Protein AF-A0A1B6E5H6-F1 (afdb_monomer)

Organism: NCBI:txid38151

Structure (mmCIF, N/CA/C/O backbone):
data_AF-A0A1B6E5H6-F1
#
_entry.id   AF-A0A1B6E5H6-F1
#
loop_
_atom_site.group_PDB
_atom_site.id
_atom_site.type_symbol
_atom_site.label_atom_id
_atom_site.label_alt_id
_atom_site.label_comp_id
_atom_site.label_asym_id
_atom_site.label_entity_id
_atom_site.label_seq_id
_atom_site.pdbx_PDB_ins_code
_atom_site.Cartn_x
_atom_site.Cartn_y
_atom_site.Cartn_z
_atom_site.occupancy
_atom_site.B_iso_or_equiv
_atom_site.auth_seq_id
_atom_site.auth_comp_id
_atom_site.auth_asym_id
_atom_site.auth_atom_id
_atom_site.pdbx_PDB_model_num
ATOM 1 N N . SER A 1 1 ? -49.108 -32.246 88.479 1.00 37.00 1 SER A N 1
ATOM 2 C CA . SER A 1 1 ? -48.612 -32.831 87.220 1.00 37.00 1 SER A CA 1
ATOM 3 C C . SER A 1 1 ? -48.467 -31.708 86.211 1.00 37.00 1 SER A C 1
ATOM 5 O O . SER A 1 1 ? -49.476 -31.165 85.798 1.00 37.00 1 SER A O 1
ATOM 7 N N . SER A 1 2 ? -47.297 -31.076 86.114 1.00 39.56 2 SER A N 1
ATOM 8 C CA . SER A 1 2 ? -46.144 -31.501 85.298 1.00 39.56 2 SER A CA 1
ATOM 9 C C . SER A 1 2 ? -46.447 -31.476 83.799 1.00 39.56 2 SER A C 1
ATOM 11 O O . SER A 1 2 ? -47.132 -32.374 83.321 1.00 39.56 2 SER A O 1
ATOM 13 N N . SER A 1 3 ? -45.880 -30.507 83.080 1.00 38.50 3 SER A N 1
ATOM 14 C CA . SER A 1 3 ? -44.856 -30.781 82.059 1.00 38.50 3 SER A CA 1
ATOM 15 C C . SER A 1 3 ? -44.509 -29.502 81.299 1.00 38.50 3 SER A C 1
ATOM 17 O O . SER A 1 3 ? -45.356 -28.937 80.606 1.00 38.50 3 SER A O 1
ATOM 19 N N . ASP A 1 4 ? -43.249 -29.103 81.432 1.00 46.91 4 ASP A N 1
ATOM 20 C CA . ASP A 1 4 ? -42.535 -28.178 80.561 1.00 46.91 4 ASP A CA 1
ATOM 21 C C . ASP A 1 4 ? -42.634 -28.602 79.092 1.00 46.91 4 ASP A C 1
ATOM 23 O O . ASP A 1 4 ? -42.501 -29.789 78.790 1.00 46.91 4 ASP A O 1
ATOM 27 N N . GLN A 1 5 ? -42.769 -27.634 78.183 1.00 37.66 5 GLN A N 1
ATOM 28 C CA . GLN A 1 5 ? -42.162 -27.726 76.856 1.00 37.66 5 GLN A CA 1
ATOM 29 C C . GLN A 1 5 ? -41.634 -26.356 76.430 1.00 37.66 5 GLN A C 1
ATOM 31 O O . GLN A 1 5 ? -42.388 -25.442 76.095 1.00 37.66 5 GLN A O 1
ATOM 36 N N . ASP A 1 6 ? -40.305 -26.265 76.457 1.00 43.88 6 ASP A N 1
ATOM 37 C CA . ASP A 1 6 ? -39.493 -25.302 75.726 1.00 43.88 6 ASP A CA 1
ATOM 38 C C . ASP A 1 6 ? -39.906 -25.267 74.251 1.00 43.88 6 ASP A C 1
ATOM 40 O O . ASP A 1 6 ? -39.853 -26.270 73.538 1.00 43.88 6 ASP A O 1
ATOM 44 N N . GLY A 1 7 ? -40.293 -24.080 73.794 1.00 37.03 7 GLY A N 1
ATOM 45 C CA . GLY A 1 7 ? -40.558 -23.766 72.397 1.00 37.03 7 GLY A CA 1
ATOM 46 C C . GLY A 1 7 ? -39.547 -22.755 71.874 1.00 37.03 7 GLY A C 1
ATOM 47 O O . GLY A 1 7 ? -39.916 -21.642 71.505 1.00 37.03 7 GLY A O 1
ATOM 48 N N . THR A 1 8 ? -38.264 -23.117 71.841 1.00 41.22 8 THR A N 1
ATOM 49 C CA . THR A 1 8 ? -37.289 -22.465 70.961 1.00 41.22 8 THR A CA 1
ATOM 50 C C . THR A 1 8 ? -37.682 -22.787 69.522 1.00 41.22 8 THR A C 1
ATOM 52 O O . THR A 1 8 ? -37.334 -23.830 68.975 1.00 41.22 8 THR A O 1
ATOM 55 N N . ALA A 1 9 ? -38.459 -21.891 68.911 1.00 41.84 9 ALA A N 1
ATOM 56 C CA . ALA A 1 9 ? -38.737 -21.922 67.485 1.00 41.84 9 ALA A CA 1
ATOM 57 C C . ALA A 1 9 ? -37.405 -21.815 66.731 1.00 41.84 9 ALA A C 1
ATOM 59 O O . ALA A 1 9 ? -36.779 -20.753 66.678 1.00 41.84 9 ALA A O 1
ATOM 60 N N . GLY A 1 10 ? -36.958 -22.961 66.216 1.00 39.53 10 GLY A N 1
ATOM 61 C CA . GLY A 1 10 ? -35.807 -23.087 65.344 1.00 39.53 10 GLY A CA 1
ATOM 62 C C . GLY A 1 10 ? -35.941 -22.129 64.170 1.00 39.53 10 GLY A C 1
ATOM 63 O O . GLY A 1 10 ? -36.951 -22.105 63.472 1.00 39.53 10 GLY A O 1
ATOM 64 N N . ILE A 1 11 ? -34.906 -21.320 63.984 1.00 46.53 11 ILE A N 1
ATOM 65 C CA . ILE A 1 11 ? -34.684 -20.572 62.754 1.00 46.53 11 ILE A CA 1
ATOM 66 C C . ILE A 1 11 ? -34.590 -21.608 61.632 1.00 46.53 11 ILE A C 1
ATOM 68 O O . ILE A 1 11 ? -33.836 -22.569 61.753 1.00 46.53 11 ILE A O 1
ATOM 72 N N . ASP A 1 12 ? -35.368 -21.407 60.572 1.00 43.78 12 ASP A N 1
ATOM 73 C CA . ASP A 1 12 ? -35.477 -22.262 59.391 1.00 43.78 12 ASP A CA 1
ATOM 74 C C . ASP A 1 12 ? -34.112 -22.699 58.797 1.00 43.78 12 ASP A C 1
ATOM 76 O O . ASP A 1 12 ? -33.603 -22.116 57.834 1.00 43.78 12 ASP A O 1
ATOM 80 N N . GLU A 1 13 ? -33.535 -23.789 59.305 1.00 45.28 13 GLU A N 1
ATOM 81 C CA . GLU A 1 13 ? -32.387 -24.489 58.707 1.00 45.28 13 GLU A CA 1
ATOM 82 C C . GLU A 1 13 ? -32.600 -24.933 57.236 1.00 45.28 13 GLU A C 1
ATOM 84 O O . GLU A 1 13 ? -31.620 -24.925 56.480 1.00 45.28 13 GLU A O 1
ATOM 89 N N . PRO A 1 14 ? -33.823 -25.229 56.730 1.00 46.72 14 PRO A N 1
ATOM 90 C CA . PRO A 1 14 ? -34.005 -25.596 55.320 1.00 46.72 14 PRO A CA 1
ATOM 91 C C . PRO A 1 14 ? -33.835 -24.417 54.345 1.00 46.72 14 PRO A C 1
ATOM 93 O O . PRO A 1 14 ? -33.415 -24.604 53.198 1.00 46.72 14 PRO A O 1
ATOM 96 N N . LEU A 1 15 ? -34.159 -23.191 54.776 1.00 44.88 15 LEU A N 1
ATOM 97 C CA . LEU A 1 15 ? -34.180 -21.994 53.921 1.00 44.88 15 LEU A CA 1
ATOM 98 C C . LEU A 1 15 ? -32.795 -21.351 53.769 1.00 44.88 15 LEU A C 1
ATOM 100 O O . LEU A 1 15 ? -32.457 -20.850 52.695 1.00 44.88 15 LEU A O 1
ATOM 104 N N . VAL A 1 16 ? -31.963 -21.396 54.814 1.00 48.03 16 VAL A N 1
ATOM 105 C CA . VAL A 1 16 ? -30.576 -20.899 54.755 1.00 48.03 16 VAL A CA 1
ATOM 106 C C . VAL A 1 16 ? -29.695 -21.848 53.933 1.00 48.03 16 VAL A C 1
ATOM 108 O O . VAL A 1 16 ? -28.932 -21.387 53.081 1.00 48.03 16 VAL A O 1
ATOM 111 N N . SER A 1 17 ? -29.879 -23.164 54.100 1.00 52.59 17 SER A N 1
ATOM 112 C CA . SER A 1 17 ? -29.219 -24.216 53.309 1.00 52.59 17 SER A CA 1
ATOM 113 C C . SER A 1 17 ? -29.448 -24.041 51.797 1.00 52.59 17 SER A C 1
ATOM 115 O O . SER A 1 17 ? -28.497 -23.915 51.021 1.00 52.59 17 SER A O 1
ATOM 117 N N . THR A 1 18 ? -30.707 -23.875 51.379 1.00 59.31 18 THR A N 1
ATOM 118 C CA . THR A 1 18 ? -31.071 -23.681 49.962 1.00 59.31 18 THR A CA 1
ATOM 119 C C . THR A 1 18 ? -30.568 -22.360 49.367 1.00 59.31 18 THR A C 1
ATOM 121 O O . THR A 1 18 ? -30.325 -22.265 48.158 1.00 59.31 18 THR A O 1
ATOM 124 N N . CYS A 1 19 ? -30.373 -21.325 50.188 1.00 56.09 19 CYS A N 1
ATOM 125 C CA . CYS A 1 19 ? -29.811 -20.049 49.746 1.00 56.09 19 CYS A CA 1
ATOM 126 C C . CYS A 1 19 ? -28.288 -20.143 49.539 1.00 56.09 19 CYS A C 1
ATOM 128 O O . CYS A 1 19 ? -27.776 -19.685 48.513 1.00 56.09 19 CYS A O 1
ATOM 130 N N . CYS A 1 20 ? -27.572 -20.797 50.459 1.00 59.66 20 CYS A N 1
ATOM 131 C CA . CYS A 1 20 ? -26.137 -21.066 50.335 1.00 59.66 20 CYS A CA 1
ATOM 132 C C . CYS A 1 20 ? -25.816 -21.943 49.116 1.00 59.66 20 CYS A C 1
ATOM 134 O O . CYS A 1 20 ? -24.928 -21.596 48.337 1.00 59.66 20 CYS A O 1
ATOM 136 N N . GLU A 1 21 ? -26.580 -23.011 48.876 1.00 67.50 21 GLU A N 1
ATOM 137 C CA . GLU A 1 21 ? -26.411 -23.875 47.697 1.00 67.50 21 GLU A CA 1
ATOM 138 C C . GLU A 1 21 ? -26.638 -23.123 46.376 1.00 67.50 21 GLU A C 1
ATOM 140 O O . GLU A 1 21 ? -25.889 -23.289 45.406 1.00 67.50 21 GLU A O 1
ATOM 145 N N . ARG A 1 22 ? -27.635 -22.230 46.330 1.00 65.19 22 ARG A N 1
ATOM 146 C CA . ARG A 1 22 ? -27.888 -21.371 45.162 1.00 65.19 22 ARG A CA 1
ATOM 147 C C . ARG A 1 22 ? -26.729 -20.420 44.881 1.00 65.19 22 ARG A C 1
ATOM 149 O O . ARG A 1 22 ? -26.332 -20.283 43.722 1.00 65.19 22 ARG A O 1
ATOM 156 N N . TRP A 1 23 ? -26.176 -19.783 45.911 1.00 61.78 23 TRP A N 1
ATOM 157 C CA . TRP A 1 23 ? -25.015 -18.902 45.765 1.00 61.78 23 TRP A CA 1
ATOM 158 C C . TRP A 1 23 ? -23.757 -19.666 45.351 1.00 61.78 23 TRP A C 1
ATOM 160 O O . TRP A 1 23 ? -23.033 -19.196 44.470 1.00 61.78 23 TRP A O 1
ATOM 170 N N . GLN A 1 24 ? -23.554 -20.872 45.883 1.00 72.00 24 GLN A N 1
ATOM 171 C CA . GLN A 1 24 ? -22.460 -21.754 45.484 1.00 72.00 24 GLN A CA 1
ATOM 172 C C . GLN A 1 24 ? -22.552 -22.121 43.995 1.00 72.00 24 GLN A C 1
ATOM 174 O O . GLN A 1 24 ? -21.573 -22.013 43.258 1.00 72.00 24 GLN A O 1
ATOM 179 N N . HIS A 1 25 ? -23.753 -22.436 43.500 1.00 70.12 25 HIS A N 1
ATOM 180 C CA . HIS A 1 25 ? -23.977 -22.705 42.078 1.00 70.12 25 HIS A CA 1
ATOM 181 C C . HIS A 1 25 ? -23.697 -21.497 41.171 1.00 70.12 25 HIS A C 1
ATOM 183 O O . HIS A 1 25 ? -23.234 -21.664 40.036 1.00 70.12 25 HIS A O 1
ATOM 189 N N . VAL A 1 26 ? -23.993 -20.280 41.635 1.00 68.31 26 VAL A N 1
ATOM 190 C CA . VAL A 1 26 ? -23.678 -19.041 40.906 1.00 68.31 26 VAL A CA 1
ATOM 191 C C . VAL A 1 26 ? -22.166 -18.813 40.868 1.00 68.31 26 VAL A C 1
ATOM 193 O O . VAL A 1 26 ? -21.631 -18.523 39.795 1.00 68.31 26 VAL A O 1
ATOM 196 N N . LEU A 1 27 ? -21.477 -19.008 41.994 1.00 66.06 27 LEU A N 1
ATOM 197 C CA . LEU A 1 27 ? -20.017 -18.945 42.101 1.00 66.06 27 LEU A CA 1
ATOM 198 C C . LEU A 1 27 ? -19.334 -19.948 41.166 1.00 66.06 27 LEU A C 1
ATOM 200 O O . LEU A 1 27 ? -18.497 -19.545 40.358 1.00 66.06 27 LEU A O 1
ATOM 204 N N . ASP A 1 28 ? -19.769 -21.207 41.160 1.00 73.81 28 ASP A N 1
ATOM 205 C CA . ASP A 1 28 ? -19.235 -22.247 40.273 1.00 73.81 28 ASP A CA 1
ATOM 206 C C . ASP A 1 28 ? -19.433 -21.915 38.788 1.00 73.81 28 ASP A C 1
ATOM 208 O O . ASP A 1 28 ? -18.554 -22.148 37.948 1.00 73.81 28 ASP A O 1
ATOM 212 N N . ARG A 1 29 ? -20.592 -21.345 38.428 1.00 76.12 29 ARG A N 1
ATOM 213 C CA . ARG A 1 29 ? -20.851 -20.891 37.053 1.00 76.12 29 ARG A CA 1
ATOM 214 C C . ARG A 1 29 ? -19.947 -19.725 36.676 1.00 76.12 29 ARG A C 1
ATOM 216 O O . ARG A 1 29 ? -19.434 -19.714 35.556 1.00 76.12 29 ARG A O 1
ATOM 223 N N . LEU A 1 30 ? -19.745 -18.764 37.576 1.00 69.88 30 LEU A N 1
ATOM 224 C CA . LEU A 1 30 ? -18.852 -17.627 37.354 1.00 69.88 30 LEU A CA 1
ATOM 225 C C . LEU A 1 30 ? -17.394 -18.076 37.241 1.00 69.88 30 LEU A C 1
ATOM 227 O O . LEU A 1 30 ? -16.706 -17.639 36.319 1.00 69.88 30 LEU A O 1
ATOM 231 N N . GLU A 1 31 ? -16.938 -19.006 38.081 1.00 77.12 31 GLU A N 1
ATOM 232 C CA . GLU A 1 31 ? -15.602 -19.594 37.979 1.00 77.12 31 GLU A CA 1
ATOM 233 C C . GLU A 1 31 ? -15.396 -20.331 36.657 1.00 77.12 31 GLU A C 1
ATOM 235 O O . GLU A 1 31 ? -14.386 -20.111 35.983 1.00 77.12 31 GLU A O 1
ATOM 240 N N . LYS A 1 32 ? -16.352 -21.173 36.241 1.00 81.38 32 LYS A N 1
ATOM 241 C CA . LYS A 1 32 ? -16.291 -21.854 34.937 1.00 81.38 32 LYS A CA 1
ATOM 242 C C . LYS A 1 32 ? -16.227 -20.850 33.789 1.00 81.38 32 LYS A C 1
ATOM 244 O O . LYS A 1 32 ? -15.432 -21.028 32.864 1.00 81.38 32 LYS A O 1
ATOM 249 N N . ARG A 1 33 ? -17.014 -19.772 33.853 1.00 79.62 33 ARG A N 1
ATOM 250 C CA . ARG A 1 33 ? -17.025 -18.717 32.828 1.00 79.62 33 ARG A CA 1
ATOM 251 C C . ARG A 1 33 ? -15.714 -17.932 32.804 1.00 79.62 33 ARG A C 1
ATOM 253 O O . ARG A 1 33 ? -15.199 -17.658 31.727 1.00 79.62 33 ARG A O 1
ATOM 260 N N . ASN A 1 34 ? -15.137 -17.642 33.967 1.00 77.25 34 ASN A N 1
ATOM 261 C CA . ASN A 1 34 ? -13.851 -16.959 34.095 1.00 77.25 34 ASN A CA 1
ATOM 262 C C . ASN A 1 34 ? -12.692 -17.840 33.590 1.00 77.25 34 ASN A C 1
ATOM 264 O O . ASN A 1 34 ? -11.846 -17.379 32.826 1.00 77.25 34 ASN A O 1
ATOM 268 N N . LYS A 1 35 ? -12.694 -19.142 33.916 1.00 82.75 35 LYS A N 1
ATOM 269 C CA . LYS A 1 35 ? -11.745 -20.122 33.354 1.00 82.75 35 LYS A CA 1
ATOM 270 C C . LYS A 1 35 ? -11.846 -20.187 31.827 1.00 82.75 35 LYS A C 1
ATOM 272 O O . LYS A 1 35 ? -10.813 -20.150 31.161 1.00 82.75 35 LYS A O 1
ATOM 277 N N . LYS A 1 36 ? -13.065 -20.208 31.275 1.00 85.62 36 LYS A N 1
ATOM 278 C CA . LYS A 1 36 ? -13.301 -20.183 29.823 1.00 85.62 36 LYS A CA 1
ATOM 279 C C . LYS A 1 36 ? -12.776 -18.896 29.175 1.00 85.62 36 LYS A C 1
ATOM 281 O O . LYS A 1 36 ? -11.993 -18.980 28.236 1.00 85.62 36 LYS A O 1
ATOM 286 N N . LEU A 1 37 ? -13.111 -17.728 29.728 1.00 79.81 37 LEU A N 1
ATOM 287 C CA . LEU A 1 37 ? -12.638 -16.430 29.229 1.00 79.81 37 LEU A CA 1
ATOM 288 C C . LEU A 1 37 ? -11.110 -16.307 29.270 1.00 79.81 37 LEU A C 1
ATOM 290 O O . LEU A 1 37 ? -10.507 -15.810 28.323 1.00 79.81 37 LEU A O 1
ATOM 294 N N . LYS A 1 38 ? -10.455 -16.802 30.328 1.00 79.62 38 LYS A N 1
ATOM 295 C CA . LYS A 1 38 ? -8.984 -16.844 30.398 1.00 79.62 38 LYS A CA 1
ATOM 296 C C . LYS A 1 38 ? -8.377 -17.700 29.287 1.00 79.62 38 LYS A C 1
ATOM 298 O O . LYS A 1 38 ? -7.306 -17.367 28.780 1.00 79.62 38 LYS A O 1
ATOM 303 N N . LEU A 1 39 ? -9.031 -18.802 28.927 1.00 88.19 39 LEU A N 1
ATOM 304 C CA . LEU A 1 39 ? -8.558 -19.716 27.891 1.00 88.19 39 LEU A CA 1
ATOM 305 C C . LEU A 1 39 ? -8.752 -19.118 26.489 1.00 88.19 39 LEU A C 1
ATOM 307 O O . LEU A 1 39 ? -7.817 -19.136 25.689 1.00 88.19 39 LEU A O 1
ATOM 311 N N . GLU A 1 40 ? -9.900 -18.485 26.244 1.00 84.31 40 GLU A N 1
ATOM 312 C CA . GLU A 1 40 ? -10.183 -17.724 25.019 1.00 84.31 40 GLU A CA 1
ATOM 313 C C . GLU A 1 40 ? -9.210 -16.547 24.847 1.00 84.31 40 GLU A C 1
ATOM 315 O O . GLU A 1 40 ? -8.650 -16.357 23.768 1.00 84.31 40 GLU A O 1
ATOM 320 N N . LEU A 1 41 ? -8.916 -15.805 25.923 1.00 83.00 41 LEU A N 1
ATOM 321 C CA . LEU A 1 41 ? -7.937 -14.714 25.903 1.00 83.00 41 LEU A CA 1
ATOM 322 C C . LEU A 1 41 ? -6.525 -15.222 25.568 1.00 83.00 41 LEU A C 1
ATOM 324 O O . LEU A 1 41 ? -5.807 -14.595 24.787 1.00 83.00 41 LEU A O 1
ATOM 328 N N . LYS A 1 42 ? -6.122 -16.373 26.128 1.00 84.12 42 LYS A N 1
ATOM 329 C CA . LYS A 1 42 ? -4.838 -17.014 25.798 1.00 84.12 42 LYS A CA 1
ATOM 330 C C . LYS A 1 42 ? -4.774 -17.424 24.327 1.00 84.12 42 LYS A C 1
ATOM 332 O O . LYS A 1 42 ? -3.769 -17.138 23.682 1.00 84.12 42 LYS A O 1
ATOM 337 N N . GLN A 1 43 ? -5.828 -18.041 23.790 1.00 89.19 43 GLN A N 1
ATOM 338 C CA . GLN A 1 43 ? -5.894 -18.411 22.372 1.00 89.19 43 GLN A CA 1
ATOM 339 C C . GLN A 1 43 ? -5.847 -17.185 21.455 1.00 89.19 43 GLN A C 1
ATOM 341 O O . GLN A 1 43 ? -5.065 -17.172 20.507 1.00 89.19 43 GLN A O 1
ATOM 346 N N . ALA A 1 44 ? -6.603 -16.129 21.765 1.00 80.62 44 ALA A N 1
ATOM 347 C CA . ALA A 1 44 ? -6.600 -14.892 20.987 1.00 80.62 44 ALA A CA 1
ATOM 348 C C . ALA A 1 44 ? -5.219 -14.211 20.978 1.00 80.62 44 ALA A C 1
ATOM 350 O O . ALA A 1 44 ? -4.762 -13.742 19.934 1.00 80.62 44 ALA A O 1
ATOM 351 N N . ASN A 1 45 ? -4.518 -14.194 22.117 1.00 80.56 45 ASN A N 1
ATOM 352 C CA . ASN A 1 45 ? -3.153 -13.668 22.191 1.00 80.56 45 ASN A CA 1
ATOM 353 C C . ASN A 1 45 ? -2.153 -14.520 21.401 1.00 80.56 45 ASN A C 1
ATOM 355 O O . ASN A 1 45 ? -1.272 -13.962 20.746 1.00 80.56 45 ASN A O 1
ATOM 359 N N . LEU A 1 46 ? -2.298 -15.849 21.421 1.00 89.62 46 LEU A N 1
ATOM 360 C CA . LEU A 1 46 ? -1.462 -16.747 20.624 1.00 89.62 46 LEU A CA 1
ATOM 361 C C . LEU A 1 46 ? -1.649 -16.491 19.121 1.00 89.62 46 LEU A C 1
ATOM 363 O O . LEU A 1 46 ? -0.669 -16.401 18.385 1.00 89.62 46 LEU A O 1
ATOM 367 N N . LEU A 1 47 ? -2.898 -16.302 18.684 1.00 89.50 47 LEU A N 1
ATOM 368 C CA . LEU A 1 47 ? -3.233 -15.996 17.292 1.00 89.50 47 LEU A CA 1
ATOM 369 C C . LEU A 1 47 ? -2.634 -14.652 16.855 1.00 89.50 47 LEU A C 1
ATOM 371 O O . LEU A 1 47 ? -1.959 -14.577 15.833 1.00 89.50 47 LEU A O 1
ATOM 375 N N . ARG A 1 48 ? -2.764 -13.609 17.690 1.00 83.31 48 ARG A N 1
ATOM 376 C CA . ARG A 1 48 ? -2.136 -12.298 17.442 1.00 83.31 48 ARG A CA 1
ATOM 377 C C . ARG A 1 48 ? -0.614 -12.382 17.332 1.00 83.31 48 ARG A C 1
ATOM 379 O O . ARG A 1 48 ? -0.024 -11.683 16.510 1.00 83.31 48 ARG A O 1
ATOM 386 N N . LEU A 1 49 ? 0.032 -13.212 18.153 1.00 83.25 49 LEU A N 1
ATOM 387 C CA . LEU A 1 49 ? 1.478 -13.437 18.074 1.00 83.25 49 LEU A CA 1
ATOM 388 C C . LEU A 1 49 ? 1.870 -14.148 16.773 1.00 83.25 49 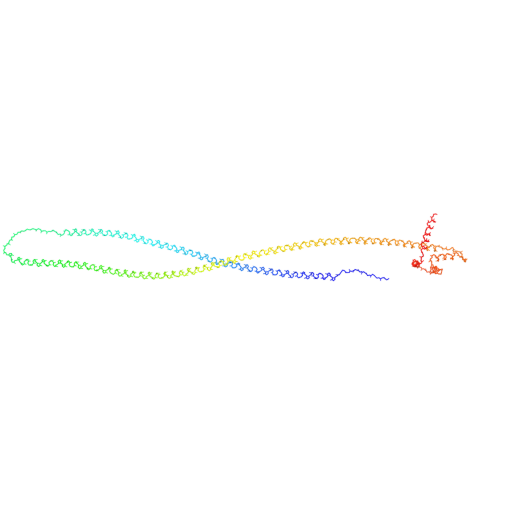LEU A C 1
ATOM 390 O O . LEU A 1 49 ? 2.858 -13.756 16.151 1.00 83.25 49 LEU A O 1
ATOM 394 N N . GLN A 1 50 ? 1.090 -15.137 16.331 1.00 90.00 50 GLN A N 1
ATOM 395 C CA . GLN A 1 50 ? 1.307 -15.807 15.046 1.00 90.00 50 GLN A CA 1
ATOM 396 C C . GLN A 1 50 ? 1.128 -14.853 13.861 1.00 90.00 50 GLN A C 1
ATOM 398 O O . GLN A 1 50 ? 1.966 -14.841 12.959 1.00 90.00 50 GLN A O 1
ATOM 403 N N . ASP A 1 51 ? 0.094 -14.014 13.874 1.00 87.12 51 ASP A N 1
ATOM 404 C CA . ASP A 1 51 ? -0.133 -13.022 12.819 1.00 87.12 51 ASP A CA 1
ATOM 405 C C . ASP A 1 51 ? 0.984 -11.975 12.786 1.00 87.12 51 ASP A C 1
ATOM 407 O O . ASP A 1 51 ? 1.492 -11.641 11.714 1.00 87.12 51 ASP A O 1
ATOM 411 N N . LYS A 1 52 ? 1.456 -11.527 13.957 1.00 82.94 52 LYS A N 1
ATOM 412 C CA . LYS A 1 52 ? 2.617 -10.634 14.057 1.00 82.94 52 LYS A CA 1
ATOM 413 C C . LYS A 1 52 ? 3.881 -11.286 13.488 1.00 82.94 52 LYS A C 1
ATOM 415 O O . LYS A 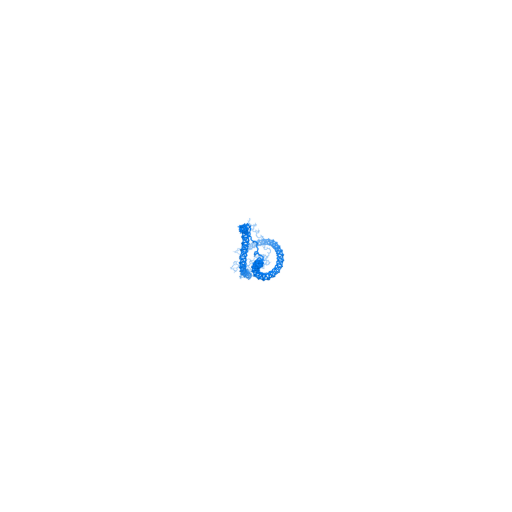1 52 ? 4.623 -10.624 12.768 1.00 82.94 52 LYS A O 1
ATOM 420 N N . ALA A 1 53 ? 4.114 -12.571 13.756 1.00 83.94 53 ALA A N 1
ATOM 421 C CA . ALA A 1 53 ? 5.257 -13.300 13.206 1.00 83.94 53 ALA A CA 1
ATOM 422 C C . ALA A 1 53 ? 5.188 -13.422 11.671 1.00 83.94 53 ALA A C 1
ATOM 424 O O . ALA A 1 53 ? 6.184 -13.159 10.994 1.00 83.94 53 ALA A O 1
ATOM 425 N N . LYS A 1 54 ? 4.011 -13.736 11.111 1.00 88.69 54 LYS A N 1
ATOM 426 C CA . LYS A 1 54 ? 3.785 -13.775 9.652 1.00 88.69 54 LYS A CA 1
ATOM 427 C C . LYS A 1 54 ? 3.986 -12.407 9.000 1.00 88.69 54 LYS A C 1
ATOM 429 O O . LYS A 1 54 ? 4.586 -12.311 7.927 1.00 88.69 54 LYS A O 1
ATOM 434 N N . TYR A 1 55 ? 3.518 -11.346 9.655 1.00 81.94 55 TYR A N 1
ATOM 435 C CA . TYR A 1 55 ? 3.726 -9.975 9.201 1.00 81.94 55 TYR A CA 1
ATOM 436 C C . TYR A 1 55 ? 5.217 -9.614 9.176 1.00 81.94 55 TYR A C 1
ATOM 438 O O . TYR A 1 55 ? 5.710 -9.123 8.163 1.00 81.94 55 TYR A O 1
ATOM 446 N N . CYS A 1 56 ? 5.960 -9.937 10.240 1.00 80.00 56 CYS A N 1
ATOM 447 C CA . CYS A 1 56 ? 7.409 -9.737 10.288 1.00 80.00 56 CYS A CA 1
ATOM 448 C C . CYS A 1 56 ? 8.146 -10.517 9.187 1.00 80.00 56 CYS A C 1
ATOM 450 O O . CYS A 1 56 ? 9.011 -9.947 8.530 1.00 80.00 56 CYS A O 1
ATOM 452 N N . GLN A 1 57 ? 7.781 -11.778 8.928 1.00 85.94 57 GLN A N 1
ATOM 453 C CA . GLN A 1 57 ? 8.357 -12.554 7.819 1.00 85.94 57 GLN A CA 1
ATOM 454 C C . GLN A 1 57 ? 8.086 -11.914 6.453 1.00 85.94 57 GLN A C 1
ATOM 456 O O . GLN A 1 57 ? 8.983 -11.845 5.614 1.00 85.94 57 GLN A O 1
ATOM 461 N N . SER A 1 58 ? 6.867 -11.419 6.237 1.00 85.81 58 SER A N 1
ATOM 462 C CA . SER A 1 58 ? 6.495 -10.746 4.987 1.00 85.81 58 SER A CA 1
ATOM 463 C C . SER A 1 58 ? 7.300 -9.458 4.788 1.00 85.81 58 SER A C 1
ATOM 465 O O . SER A 1 58 ? 7.814 -9.215 3.700 1.00 85.81 58 SER A O 1
ATOM 467 N N . LEU A 1 59 ? 7.481 -8.673 5.855 1.00 77.06 59 LEU A N 1
ATOM 468 C CA . LEU A 1 59 ? 8.324 -7.475 5.860 1.00 77.06 59 LEU A CA 1
ATOM 469 C C . LEU A 1 59 ? 9.787 -7.785 5.533 1.00 77.06 59 LEU A C 1
ATOM 471 O O . LEU A 1 59 ? 10.377 -7.089 4.706 1.00 77.06 59 LEU A O 1
ATOM 475 N N . SER A 1 60 ? 10.366 -8.827 6.136 1.00 76.88 60 SER A N 1
ATOM 476 C CA . SER A 1 60 ? 11.735 -9.250 5.818 1.00 76.88 60 SER A CA 1
ATOM 477 C C . SER A 1 60 ? 11.884 -9.604 4.340 1.00 76.88 60 SER A C 1
ATOM 479 O O . SER A 1 60 ? 12.828 -9.146 3.701 1.00 76.88 60 SER A O 1
ATOM 481 N N . ARG A 1 61 ? 10.916 -10.331 3.766 1.00 86.50 61 ARG A N 1
ATOM 482 C CA . ARG A 1 61 ? 10.937 -10.711 2.346 1.00 86.50 61 ARG A CA 1
ATOM 483 C C . ARG A 1 61 ? 10.901 -9.497 1.416 1.00 86.50 61 ARG A C 1
ATOM 485 O O . ARG A 1 61 ? 11.729 -9.385 0.520 1.00 86.50 61 ARG A O 1
ATOM 492 N N . VAL A 1 62 ? 9.996 -8.552 1.676 1.00 81.56 62 VAL A N 1
ATOM 493 C CA . VAL A 1 62 ? 9.906 -7.296 0.910 1.00 81.56 62 VAL A CA 1
ATOM 494 C C . VAL A 1 62 ? 11.198 -6.481 1.032 1.00 81.56 62 VAL A C 1
ATOM 496 O O . VAL A 1 62 ? 11.651 -5.873 0.064 1.00 81.56 62 VAL A O 1
ATOM 499 N N . THR A 1 63 ? 11.824 -6.489 2.210 1.00 71.19 63 THR A N 1
ATOM 500 C CA . THR A 1 63 ? 13.088 -5.778 2.450 1.00 71.19 63 THR A CA 1
ATOM 501 C C . THR A 1 63 ? 14.241 -6.401 1.657 1.00 71.19 63 THR A C 1
ATOM 503 O O . THR A 1 63 ? 15.044 -5.679 1.066 1.00 71.19 63 THR A O 1
ATOM 506 N N . GLU A 1 64 ? 14.316 -7.732 1.588 1.00 83.94 64 GLU A N 1
ATOM 507 C CA . GLU A 1 64 ? 15.299 -8.443 0.761 1.00 83.94 64 GLU A CA 1
ATOM 508 C C . GLU A 1 64 ? 15.111 -8.164 -0.735 1.00 83.94 64 GLU A C 1
ATOM 510 O O . GLU A 1 64 ? 16.095 -7.896 -1.431 1.00 83.94 64 GLU A O 1
ATOM 515 N N . GLU A 1 65 ? 13.867 -8.162 -1.219 1.00 85.69 65 GLU A N 1
ATOM 516 C CA . GLU A 1 65 ? 13.538 -7.828 -2.609 1.00 85.69 65 GLU A CA 1
ATOM 517 C C . GLU A 1 65 ? 13.940 -6.385 -2.954 1.00 85.69 65 GLU A C 1
ATOM 519 O O . GLU A 1 65 ? 14.613 -6.158 -3.962 1.00 85.69 65 GLU A O 1
ATOM 524 N N . LEU A 1 66 ? 13.636 -5.415 -2.083 1.00 73.56 66 LEU A N 1
ATOM 525 C CA . LEU A 1 66 ? 14.062 -4.018 -2.247 1.00 73.56 66 LEU A CA 1
ATOM 526 C C . LEU A 1 66 ? 15.592 -3.879 -2.283 1.00 73.56 66 LEU A C 1
ATOM 528 O O . LEU A 1 66 ? 16.134 -3.198 -3.158 1.00 73.56 66 LEU A O 1
ATOM 532 N N . CYS A 1 67 ? 16.303 -4.573 -1.392 1.00 76.94 67 CYS A N 1
ATOM 533 C CA . CYS A 1 67 ? 17.767 -4.636 -1.408 1.00 76.94 67 CYS A CA 1
ATOM 534 C C . CYS A 1 67 ? 18.315 -5.285 -2.694 1.00 76.94 67 CYS A C 1
ATOM 536 O O . CYS A 1 67 ? 19.412 -4.943 -3.147 1.00 76.94 67 CYS A O 1
ATOM 538 N N . GLY A 1 68 ? 17.589 -6.238 -3.285 1.00 83.44 68 GLY A N 1
ATOM 539 C CA . GLY A 1 68 ? 17.895 -6.822 -4.592 1.00 83.44 68 GLY A CA 1
ATOM 540 C C . GLY A 1 68 ? 17.784 -5.793 -5.717 1.00 83.44 68 GLY A C 1
ATOM 541 O O . GLY A 1 68 ? 18.758 -5.556 -6.434 1.00 83.44 68 GLY A O 1
ATOM 542 N N . VAL A 1 69 ? 16.643 -5.106 -5.801 1.00 81.62 69 VAL A N 1
ATOM 543 C CA . VAL A 1 69 ? 16.382 -4.054 -6.799 1.00 81.62 69 VAL A CA 1
ATOM 544 C C . VAL A 1 69 ? 17.408 -2.922 -6.696 1.00 81.62 69 VAL A C 1
ATOM 546 O O . VAL A 1 69 ? 17.957 -2.478 -7.704 1.00 81.62 69 VAL A O 1
ATOM 549 N N . GLN A 1 70 ? 17.747 -2.481 -5.482 1.00 77.00 70 GLN A N 1
ATOM 550 C CA . GLN A 1 70 ? 18.737 -1.421 -5.281 1.00 77.00 70 GLN A CA 1
ATOM 551 C C . GLN A 1 70 ? 20.143 -1.823 -5.755 1.00 77.00 70 GLN A C 1
ATOM 553 O O . GLN A 1 70 ? 20.874 -0.998 -6.320 1.00 77.00 70 GLN A O 1
ATOM 558 N N . ARG A 1 71 ? 20.519 -3.100 -5.591 1.00 84.44 71 ARG A N 1
ATOM 559 C CA . ARG A 1 71 ? 21.769 -3.641 -6.146 1.00 84.44 71 ARG A CA 1
ATOM 560 C C . ARG A 1 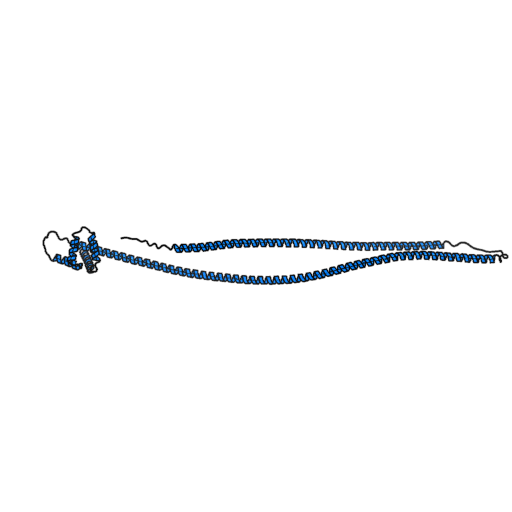71 ? 21.751 -3.659 -7.674 1.00 84.44 71 ARG A C 1
ATOM 562 O O . ARG A 1 71 ? 22.759 -3.295 -8.279 1.00 84.44 71 ARG A O 1
ATOM 569 N N . GLU A 1 72 ? 20.638 -4.026 -8.303 1.00 86.06 72 GLU A N 1
ATOM 570 C CA . GLU A 1 72 ? 20.514 -3.998 -9.768 1.00 86.06 72 GLU A CA 1
ATOM 571 C C . GLU A 1 72 ? 20.574 -2.581 -10.340 1.00 86.06 72 GLU A C 1
ATOM 573 O O . GLU A 1 72 ? 21.311 -2.340 -11.297 1.00 86.06 72 GLU A O 1
ATOM 578 N N . ILE A 1 73 ? 19.883 -1.619 -9.721 1.00 79.00 73 ILE A N 1
ATOM 579 C CA . ILE A 1 73 ? 19.959 -0.202 -10.108 1.00 79.00 73 ILE A CA 1
ATOM 580 C C . ILE A 1 73 ? 21.407 0.293 -10.021 1.00 79.00 73 ILE A C 1
ATOM 582 O O . ILE A 1 73 ? 21.899 0.943 -10.946 1.00 79.00 73 ILE A O 1
ATOM 586 N N . SER A 1 74 ? 22.115 -0.055 -8.944 1.00 82.62 74 SER A N 1
ATOM 587 C CA . SER A 1 74 ? 23.518 0.330 -8.760 1.00 82.62 74 SER A CA 1
ATOM 588 C C . SER A 1 74 ? 24.420 -0.263 -9.846 1.00 82.62 74 SER A C 1
ATOM 590 O O . SER A 1 74 ? 25.208 0.465 -10.449 1.00 82.62 74 SER A O 1
ATOM 592 N N . LYS A 1 75 ? 24.259 -1.556 -10.169 1.00 86.81 75 LYS A N 1
ATOM 593 C CA . LYS A 1 75 ? 24.978 -2.207 -11.279 1.00 86.81 75 LYS A CA 1
ATOM 594 C C . LYS A 1 75 ? 24.681 -1.538 -12.623 1.00 86.81 75 LYS A C 1
ATOM 596 O O . LYS A 1 75 ? 25.608 -1.249 -13.375 1.00 86.81 75 LYS A O 1
ATOM 601 N N . ASN A 1 76 ? 23.416 -1.234 -12.907 1.00 87.69 76 ASN A N 1
ATOM 602 C CA . ASN A 1 76 ? 23.021 -0.563 -14.145 1.00 87.69 76 ASN A CA 1
ATOM 603 C C . ASN A 1 76 ? 23.613 0.845 -14.263 1.00 87.69 76 ASN A C 1
ATOM 605 O O . ASN A 1 76 ? 24.045 1.235 -15.347 1.00 87.69 76 ASN A O 1
ATOM 609 N N . ASN A 1 77 ? 23.683 1.597 -13.165 1.00 84.31 77 ASN A N 1
ATOM 610 C CA . ASN A 1 77 ? 24.310 2.918 -13.158 1.00 84.31 77 ASN A CA 1
ATOM 611 C C . ASN A 1 77 ? 25.823 2.838 -13.401 1.00 84.31 77 ASN A C 1
ATOM 613 O O . ASN A 1 77 ? 26.352 3.634 -14.178 1.00 84.31 77 ASN A O 1
ATOM 617 N N . ILE A 1 78 ? 26.507 1.858 -12.802 1.00 87.19 78 ILE A N 1
ATOM 618 C CA . ILE A 1 78 ? 27.931 1.601 -13.063 1.00 87.19 78 ILE A CA 1
ATOM 619 C C . ILE A 1 78 ? 28.143 1.252 -14.541 1.00 87.19 78 ILE A C 1
ATOM 621 O O . ILE A 1 78 ? 28.974 1.876 -15.197 1.00 87.19 78 ILE A O 1
ATOM 625 N N . ASN A 1 79 ? 27.340 0.340 -15.098 1.00 87.25 79 ASN A N 1
ATOM 626 C CA . ASN A 1 79 ? 27.429 -0.045 -16.510 1.00 87.25 79 ASN A CA 1
ATOM 627 C C . ASN A 1 79 ? 27.183 1.140 -17.455 1.00 87.25 79 ASN A C 1
ATOM 629 O O . ASN A 1 79 ? 27.916 1.316 -18.425 1.00 87.25 79 ASN A O 1
ATOM 633 N N . LYS A 1 80 ? 26.195 1.997 -17.159 1.00 88.94 80 LYS A N 1
ATOM 634 C CA . LYS A 1 80 ? 25.968 3.236 -17.921 1.00 88.94 80 LYS A CA 1
ATOM 635 C C . LYS A 1 80 ? 27.188 4.154 -17.886 1.00 88.94 80 LYS A C 1
ATOM 637 O O . LYS A 1 80 ? 27.555 4.698 -18.923 1.00 88.94 80 LYS A O 1
ATOM 642 N N . ARG A 1 81 ? 27.820 4.311 -16.718 1.00 87.31 81 ARG A N 1
ATOM 643 C CA . ARG A 1 81 ? 29.011 5.153 -16.553 1.00 87.31 81 ARG A CA 1
ATOM 644 C C . ARG A 1 81 ? 30.203 4.610 -17.343 1.00 87.31 81 ARG A C 1
ATOM 646 O O . ARG A 1 81 ? 30.835 5.378 -18.058 1.00 87.31 81 ARG A O 1
ATOM 653 N N . ILE A 1 82 ? 30.439 3.298 -17.283 1.00 88.50 82 ILE A N 1
ATOM 654 C CA . ILE A 1 82 ? 31.481 2.620 -18.069 1.00 88.50 82 ILE A CA 1
ATOM 655 C C . ILE A 1 82 ? 31.233 2.809 -19.571 1.00 88.50 82 ILE A C 1
ATOM 657 O O . ILE A 1 82 ? 32.148 3.189 -20.294 1.00 88.50 82 ILE A O 1
ATOM 661 N N . ASN A 1 83 ? 29.998 2.618 -20.045 1.00 87.38 83 ASN A N 1
ATOM 662 C CA . ASN A 1 83 ? 29.665 2.796 -21.462 1.00 87.38 83 ASN A CA 1
ATOM 663 C C . ASN A 1 83 ? 29.887 4.239 -21.945 1.00 87.38 83 ASN A C 1
ATOM 665 O O . ASN A 1 83 ? 30.434 4.439 -23.027 1.00 87.38 83 ASN A O 1
ATOM 669 N N . LEU A 1 84 ? 29.508 5.235 -21.137 1.00 89.06 84 LEU A N 1
ATOM 670 C CA . LEU A 1 84 ? 29.788 6.649 -21.414 1.00 89.06 84 LEU A CA 1
ATOM 671 C C . LEU A 1 84 ? 31.295 6.924 -21.503 1.00 89.06 84 LEU A C 1
ATOM 673 O O . LEU A 1 84 ? 31.746 7.635 -22.397 1.00 89.06 84 LEU A O 1
ATOM 677 N N . GLU A 1 85 ? 32.083 6.345 -20.601 1.00 89.38 85 GLU A N 1
ATOM 678 C CA . GLU A 1 85 ? 33.534 6.525 -20.582 1.00 89.38 85 GLU A CA 1
ATOM 679 C C . GLU A 1 85 ? 34.219 5.857 -21.784 1.00 89.38 85 GLU A C 1
ATOM 681 O O . GLU A 1 85 ? 35.094 6.461 -22.407 1.00 89.38 85 GLU A O 1
ATOM 686 N N . ILE A 1 86 ? 33.761 4.664 -22.178 1.00 89.31 86 ILE A N 1
ATOM 687 C CA . ILE A 1 86 ? 34.195 3.986 -23.407 1.00 89.31 86 ILE A CA 1
ATOM 688 C C . ILE A 1 86 ? 33.871 4.847 -24.633 1.00 89.31 86 ILE A C 1
ATOM 690 O O . ILE A 1 86 ? 34.747 5.076 -25.466 1.00 89.31 86 ILE A O 1
ATOM 694 N N . GLN A 1 87 ? 32.644 5.367 -24.739 1.00 88.38 87 GLN A N 1
ATOM 695 C CA . GLN A 1 87 ? 32.236 6.211 -25.864 1.00 88.38 87 GLN A CA 1
ATOM 696 C C . GLN A 1 87 ? 33.079 7.492 -25.956 1.00 88.38 87 GLN A C 1
ATOM 698 O O . GLN A 1 87 ? 33.506 7.877 -27.046 1.00 88.38 87 GLN A O 1
ATOM 703 N N . ASN A 1 88 ? 33.373 8.122 -24.816 1.00 88.62 88 ASN A N 1
ATOM 704 C CA . ASN A 1 88 ? 34.234 9.302 -24.764 1.00 88.62 88 ASN A CA 1
ATOM 705 C C . ASN A 1 88 ? 35.666 8.987 -25.211 1.00 88.62 88 ASN A C 1
ATOM 707 O O . ASN A 1 88 ? 36.229 9.750 -25.996 1.00 88.62 88 ASN A O 1
ATOM 711 N N . ARG A 1 89 ? 36.243 7.856 -24.777 1.00 88.69 89 ARG A N 1
ATOM 712 C CA . ARG A 1 89 ? 37.568 7.418 -25.246 1.00 88.69 89 ARG A CA 1
ATOM 713 C C . ARG A 1 89 ? 37.587 7.175 -26.750 1.00 88.69 89 ARG A C 1
ATOM 715 O O . ARG A 1 89 ? 38.461 7.707 -27.420 1.00 88.69 89 ARG A O 1
ATOM 722 N N . PHE A 1 90 ? 36.580 6.489 -27.295 1.00 88.12 90 PHE A N 1
ATOM 723 C CA . PHE A 1 90 ? 36.463 6.294 -28.743 1.00 88.12 90 PHE A CA 1
ATOM 724 C C . PHE A 1 90 ? 36.407 7.617 -29.517 1.00 88.12 90 PHE A C 1
ATOM 726 O O . PHE A 1 90 ? 37.024 7.734 -30.575 1.00 88.12 90 PHE A O 1
ATOM 733 N N . HIS A 1 91 ? 35.691 8.625 -29.010 1.00 86.12 91 HIS A N 1
ATOM 734 C CA . HIS A 1 91 ? 35.668 9.946 -29.640 1.00 86.12 91 H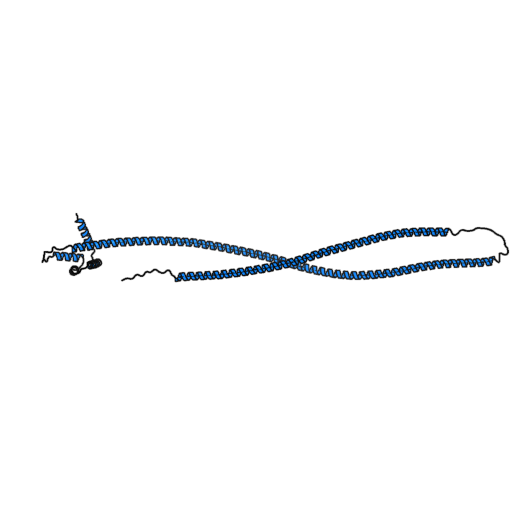IS A CA 1
ATOM 735 C C . HIS A 1 91 ? 37.020 10.660 -29.579 1.00 86.12 91 HIS A C 1
ATOM 737 O O . HIS A 1 91 ? 37.418 11.271 -30.571 1.00 86.12 91 HIS A O 1
ATOM 743 N N . ILE A 1 92 ? 37.728 10.571 -28.451 1.00 87.19 92 ILE A N 1
ATOM 744 C CA . ILE A 1 92 ? 39.071 11.141 -28.297 1.00 87.19 92 ILE A CA 1
ATOM 745 C C . ILE A 1 92 ? 40.054 10.459 -29.252 1.00 87.19 92 ILE A C 1
ATOM 747 O O . ILE A 1 92 ? 40.758 11.150 -29.985 1.00 87.19 92 ILE A O 1
ATOM 751 N N . ASP A 1 93 ? 40.058 9.128 -29.306 1.00 87.25 93 ASP A N 1
ATOM 752 C CA . ASP A 1 93 ? 40.945 8.359 -30.182 1.00 87.25 93 ASP A CA 1
ATOM 753 C C . ASP A 1 93 ? 40.681 8.673 -31.655 1.00 87.25 93 ASP A C 1
ATOM 755 O O . ASP A 1 93 ? 41.620 8.906 -32.417 1.00 87.25 93 ASP A O 1
ATOM 759 N N . LYS A 1 94 ? 39.405 8.781 -32.047 1.00 88.44 94 LYS A N 1
ATOM 760 C CA . LYS A 1 94 ? 39.024 9.188 -33.402 1.00 88.44 94 LYS A CA 1
ATOM 761 C C . LYS A 1 94 ? 39.534 10.591 -33.739 1.00 88.44 94 LYS A C 1
ATOM 763 O O . LYS A 1 94 ? 40.122 10.781 -34.799 1.00 88.44 94 LYS A O 1
ATOM 768 N N . LYS A 1 95 ? 39.358 11.558 -32.833 1.00 86.94 95 LYS A N 1
ATOM 769 C CA . LYS A 1 95 ? 39.834 12.936 -33.027 1.00 86.94 95 LYS A CA 1
ATOM 770 C C . LYS A 1 95 ? 41.361 13.005 -33.123 1.00 86.94 95 LYS A C 1
ATOM 772 O O . LYS A 1 95 ? 41.896 13.728 -33.955 1.00 86.94 95 LYS A O 1
ATOM 777 N N . ASN A 1 96 ? 42.069 12.223 -32.310 1.00 86.81 96 ASN A N 1
ATOM 778 C CA . ASN A 1 96 ? 43.526 12.120 -32.380 1.00 86.81 96 ASN A CA 1
ATOM 779 C C . ASN A 1 96 ? 43.986 11.500 -33.707 1.00 86.81 96 ASN A C 1
ATOM 781 O O . ASN A 1 96 ? 44.985 11.935 -34.276 1.00 86.81 96 ASN A O 1
ATOM 785 N N . GLN A 1 97 ? 43.256 10.507 -34.219 1.00 85.56 97 GLN A N 1
ATOM 786 C CA . GLN A 1 97 ? 43.544 9.887 -35.510 1.00 85.56 97 GLN A CA 1
ATOM 787 C C . GLN A 1 97 ? 43.311 10.857 -36.679 1.00 85.56 97 GLN A C 1
ATOM 789 O O . GLN A 1 97 ? 44.131 10.903 -37.595 1.00 85.56 97 GLN A O 1
ATOM 794 N N . GLU A 1 98 ? 42.242 11.658 -36.624 1.00 86.06 98 GLU A N 1
ATOM 795 C CA . GLU A 1 98 ? 41.961 12.730 -37.590 1.00 86.06 98 GLU A CA 1
ATOM 796 C C . GLU A 1 98 ? 43.077 13.790 -37.578 1.00 86.06 98 GLU A C 1
ATOM 798 O O . GLU A 1 98 ? 43.669 14.047 -38.626 1.00 86.06 98 GLU A O 1
ATOM 803 N N . ASN A 1 99 ? 43.465 14.296 -36.401 1.00 85.94 99 ASN A N 1
ATOM 804 C CA . ASN A 1 99 ? 44.567 15.258 -36.263 1.00 85.94 99 ASN A CA 1
ATOM 805 C C . ASN A 1 99 ? 45.905 14.706 -36.786 1.00 85.94 99 ASN A C 1
ATOM 807 O O . ASN A 1 99 ? 46.632 15.396 -37.495 1.00 85.94 99 ASN A O 1
ATOM 811 N N . ASN A 1 100 ? 46.246 13.455 -36.459 1.00 84.69 100 ASN A N 1
ATOM 812 C CA . ASN A 1 100 ? 47.482 12.839 -36.948 1.00 84.69 100 ASN A CA 1
ATOM 813 C C . ASN A 1 100 ? 47.469 12.656 -38.473 1.00 84.69 100 ASN A C 1
ATOM 815 O O . ASN A 1 100 ? 48.505 12.811 -39.118 1.00 84.69 100 ASN A O 1
ATOM 819 N N . SER A 1 101 ? 46.308 12.337 -39.055 1.00 85.38 101 SER A N 1
ATOM 820 C CA . SER A 1 101 ? 46.156 12.246 -40.508 1.00 85.38 101 SER A CA 1
ATOM 821 C C . SER A 1 101 ? 46.327 13.602 -41.190 1.00 85.38 101 SER A C 1
ATOM 823 O O . SER A 1 101 ? 46.872 13.649 -42.290 1.00 85.38 101 SER A O 1
ATOM 825 N N . GLU A 1 102 ? 45.858 14.682 -40.566 1.00 87.94 102 GLU A N 1
ATOM 826 C CA . GLU A 1 102 ? 46.005 16.048 -41.074 1.00 87.94 102 GLU A CA 1
ATOM 827 C C . GLU A 1 102 ? 47.476 16.486 -41.049 1.00 87.94 102 GLU A C 1
ATOM 829 O O . GLU A 1 102 ? 48.016 16.868 -42.083 1.00 87.94 102 GLU A O 1
ATOM 834 N N . ILE A 1 103 ? 48.180 16.254 -39.935 1.00 85.94 103 ILE A N 1
ATOM 835 C CA . ILE A 1 103 ? 49.622 16.537 -39.813 1.00 85.94 103 ILE A CA 1
ATOM 836 C C . ILE A 1 103 ? 50.443 15.773 -40.865 1.00 85.94 103 ILE A C 1
ATOM 838 O O . ILE A 1 103 ? 51.351 16.333 -41.478 1.00 85.94 103 ILE A O 1
ATOM 842 N N . LEU A 1 104 ? 50.146 14.488 -41.089 1.00 84.75 104 LEU A N 1
ATOM 843 C CA . LEU A 1 104 ? 50.846 13.687 -42.101 1.00 84.75 104 LEU A CA 1
ATOM 844 C C . LEU A 1 104 ? 50.584 14.188 -43.524 1.00 84.75 104 LEU A C 1
ATOM 846 O O . LEU A 1 104 ? 51.469 14.099 -44.375 1.00 84.75 104 LEU A O 1
ATOM 850 N N . LYS A 1 105 ? 49.380 14.702 -43.783 1.00 86.56 105 LYS A N 1
ATOM 851 C CA . LYS A 1 105 ? 49.020 15.279 -45.075 1.00 86.56 105 LYS A CA 1
ATOM 852 C C . LYS A 1 105 ? 49.790 16.575 -45.323 1.00 86.56 105 LYS A C 1
ATOM 854 O O . LYS A 1 105 ? 50.424 16.688 -46.366 1.00 86.56 105 LYS A O 1
ATOM 859 N N . ASP A 1 106 ? 49.846 17.465 -44.336 1.00 83.56 106 ASP A N 1
ATOM 860 C CA . ASP A 1 106 ? 50.607 18.716 -44.427 1.00 83.56 106 ASP A CA 1
ATOM 861 C C . ASP A 1 106 ? 52.110 18.459 -44.640 1.00 83.56 106 ASP A C 1
ATOM 863 O O . ASP A 1 106 ? 52.764 19.120 -45.449 1.00 83.56 106 ASP A O 1
ATOM 867 N N . GLN A 1 107 ? 52.668 17.443 -43.970 1.00 85.81 107 GLN A N 1
ATOM 868 C CA . GLN A 1 107 ? 54.056 17.019 -44.185 1.00 85.81 107 GLN A CA 1
ATOM 869 C C . GLN A 1 107 ? 54.298 16.475 -45.597 1.00 85.81 107 GLN A C 1
ATOM 871 O O . GLN A 1 107 ? 55.360 16.717 -46.178 1.00 85.81 107 GLN A O 1
ATOM 876 N N . LEU A 1 108 ? 53.344 15.719 -46.147 1.00 85.94 108 LEU A N 1
ATOM 877 C CA . LEU A 1 108 ? 53.444 15.178 -47.498 1.00 85.94 108 LEU A CA 1
ATOM 878 C C . LEU A 1 108 ? 53.370 16.294 -48.542 1.00 85.94 108 LEU A C 1
ATOM 880 O O . LEU A 1 108 ? 54.194 16.310 -49.456 1.00 85.94 108 LEU A O 1
ATOM 884 N N . ASP A 1 109 ? 52.444 17.236 -48.369 1.00 83.19 109 ASP A N 1
ATOM 885 C CA . ASP A 1 109 ? 52.272 18.385 -49.258 1.00 83.19 109 ASP A CA 1
ATOM 886 C C . ASP A 1 109 ? 53.533 19.270 -49.248 1.00 83.19 109 ASP A C 1
ATOM 888 O O . ASP A 1 109 ? 54.041 19.627 -50.311 1.00 83.19 109 ASP A O 1
ATOM 892 N N . SER A 1 110 ? 54.138 19.510 -48.076 1.00 84.69 110 SER A N 1
ATOM 893 C CA . SER A 1 110 ? 55.421 20.225 -47.967 1.00 84.69 110 SER A CA 1
ATOM 894 C C . SER A 1 110 ? 56.557 19.531 -48.729 1.00 84.69 110 SER A C 1
ATOM 896 O O . SER A 1 110 ? 57.324 20.189 -49.429 1.00 84.69 110 SER A O 1
ATOM 898 N N . LYS A 1 111 ? 56.675 18.199 -48.632 1.00 84.94 111 LYS A N 1
ATOM 899 C CA . LYS A 1 111 ? 57.704 17.446 -49.374 1.00 84.94 111 LYS A CA 1
ATOM 900 C C . LYS A 1 111 ? 57.445 17.399 -50.875 1.00 84.94 111 LYS A C 1
ATOM 902 O O . LYS A 1 111 ? 58.388 17.269 -51.655 1.00 84.94 111 LYS A O 1
ATOM 907 N N . LEU A 1 112 ? 56.182 17.466 -51.283 1.00 83.38 112 LEU A N 1
ATOM 908 C CA . LEU A 1 112 ? 55.805 17.479 -52.690 1.00 83.38 112 LEU A CA 1
ATOM 909 C C . LEU A 1 112 ? 56.228 18.798 -53.347 1.00 83.38 112 LEU A C 1
ATOM 911 O O . LEU A 1 112 ? 56.814 18.761 -54.425 1.00 83.38 112 LEU A O 1
ATOM 915 N N . VAL A 1 113 ? 56.061 19.924 -52.644 1.00 85.31 113 VAL A N 1
ATOM 916 C CA . VAL A 1 113 ? 56.575 21.238 -53.069 1.00 85.31 113 VAL A CA 1
ATOM 917 C C . VAL A 1 113 ? 58.104 21.224 -53.209 1.00 85.31 113 VAL A C 1
ATOM 919 O O . VAL A 1 113 ? 58.630 21.638 -54.240 1.00 85.31 113 VAL A O 1
ATOM 922 N N . GLU A 1 114 ? 58.835 20.668 -52.235 1.00 81.94 114 GLU A N 1
ATOM 923 C CA . GLU A 1 114 ? 60.302 20.533 -52.328 1.00 81.94 114 GLU A CA 1
ATOM 924 C C . GLU A 1 114 ? 60.746 19.679 -53.531 1.00 81.94 114 GLU A C 1
ATOM 926 O O . GLU A 1 114 ? 61.741 19.981 -54.199 1.00 81.94 114 GLU A O 1
ATOM 931 N N . ALA A 1 115 ? 60.010 18.604 -53.829 1.00 78.19 115 ALA A N 1
ATOM 932 C CA . ALA A 1 115 ? 60.288 17.743 -54.974 1.00 78.19 115 ALA A CA 1
ATOM 933 C C . ALA A 1 115 ? 59.995 18.441 -56.314 1.00 78.19 115 ALA A C 1
ATOM 935 O O . ALA A 1 115 ? 60.749 18.260 -57.274 1.00 78.19 115 ALA A O 1
ATOM 936 N N . GLU A 1 116 ? 58.934 19.248 -56.389 1.00 83.75 116 GLU A N 1
ATOM 937 C CA . GLU A 1 116 ? 58.604 20.050 -57.570 1.00 83.75 116 GLU A CA 1
ATOM 938 C C . GLU A 1 116 ? 59.686 21.102 -57.862 1.00 83.75 116 GLU A C 1
ATOM 940 O O . GLU A 1 116 ? 60.141 21.201 -59.007 1.00 83.75 116 GLU A O 1
ATOM 945 N N . ASP A 1 117 ? 60.201 21.785 -56.836 1.00 80.00 117 ASP A N 1
ATOM 946 C CA . ASP A 1 117 ? 61.311 22.742 -56.964 1.00 80.00 117 ASP A CA 1
ATOM 947 C C . ASP A 1 117 ? 62.608 22.085 -57.474 1.00 80.00 117 ASP A C 1
ATOM 949 O O . ASP A 1 117 ? 63.329 22.648 -58.307 1.00 80.00 117 ASP A O 1
ATOM 953 N N . LEU A 1 118 ? 62.916 20.866 -57.018 1.00 82.88 118 LEU A N 1
ATOM 954 C CA . LEU A 1 118 ? 64.068 20.100 -57.508 1.00 82.88 118 LEU A CA 1
ATOM 955 C C . LEU A 1 118 ? 63.904 19.682 -58.975 1.00 82.88 118 LEU A C 1
ATOM 957 O O . LEU A 1 118 ? 64.869 19.730 -59.743 1.00 82.88 118 LEU A O 1
ATOM 961 N N . ILE A 1 119 ? 62.691 19.302 -59.387 1.00 80.69 119 ILE A N 1
ATOM 962 C CA . ILE A 1 119 ? 62.387 18.959 -60.784 1.00 80.69 119 ILE A CA 1
ATOM 963 C C . ILE A 1 119 ? 62.557 20.182 -61.694 1.00 80.69 119 ILE A C 1
ATOM 965 O O . ILE A 1 119 ? 63.068 20.037 -62.809 1.00 80.69 119 ILE A O 1
ATOM 969 N N . ILE A 1 120 ? 62.164 21.374 -61.237 1.00 79.62 120 ILE A N 1
ATOM 970 C CA . ILE A 1 120 ? 62.356 22.628 -61.981 1.00 79.62 120 ILE A CA 1
ATOM 971 C C . ILE A 1 120 ? 63.855 22.909 -62.172 1.00 79.62 120 ILE A C 1
ATOM 973 O O . ILE A 1 120 ? 64.298 23.060 -63.313 1.00 79.62 120 ILE A O 1
ATOM 977 N N . LYS A 1 121 ? 64.662 22.835 -61.105 1.00 78.62 121 LYS A N 1
ATOM 978 C CA . LYS A 1 121 ? 66.125 23.038 -61.180 1.00 78.62 121 LYS A CA 1
ATOM 979 C C . LYS A 1 121 ? 66.832 22.034 -62.099 1.00 78.62 121 LYS A C 1
ATOM 981 O O . LYS A 1 121 ? 67.742 22.400 -62.843 1.00 78.62 121 LYS A O 1
ATOM 986 N N . LEU A 1 122 ? 66.406 20.768 -62.091 1.00 76.69 122 LEU A N 1
ATOM 987 C CA . LEU A 1 122 ? 66.958 19.735 -62.977 1.00 76.69 122 LEU A CA 1
ATOM 988 C C . LEU A 1 122 ? 66.599 19.972 -64.452 1.00 76.69 122 LEU A C 1
ATOM 990 O O . LEU A 1 122 ? 67.416 19.704 -65.336 1.00 76.69 122 LEU A O 1
ATOM 994 N N . LYS A 1 123 ? 65.401 20.499 -64.739 1.00 75.88 123 LYS A N 1
ATOM 995 C CA . LYS A 1 123 ? 65.009 20.886 -66.104 1.00 75.88 123 LYS A CA 1
ATOM 996 C C . LYS A 1 123 ? 65.826 22.069 -66.623 1.00 75.88 123 LYS A C 1
ATOM 998 O O . LYS A 1 123 ? 66.224 22.047 -67.787 1.00 75.88 123 LYS A O 1
ATOM 1003 N N . GLU A 1 124 ? 66.115 23.053 -65.776 1.00 70.88 124 GLU A N 1
ATOM 1004 C CA . GLU A 1 124 ? 66.962 24.202 -66.124 1.00 70.88 124 GLU A CA 1
ATOM 1005 C C . GLU A 1 124 ? 68.412 23.770 -66.409 1.00 70.88 124 GLU A C 1
ATOM 1007 O O . GLU A 1 124 ? 68.983 24.161 -67.428 1.00 70.88 124 GLU A O 1
ATOM 1012 N N . GLN A 1 125 ? 68.980 22.859 -65.607 1.00 66.81 125 GLN A N 1
ATOM 1013 C CA . GLN A 1 125 ? 70.306 22.279 -65.876 1.00 66.81 125 GLN A CA 1
ATOM 1014 C C . GLN A 1 125 ? 70.363 21.465 -67.179 1.00 66.81 125 GLN A C 1
ATOM 1016 O O . GLN A 1 125 ? 71.355 21.536 -67.908 1.00 66.81 125 GLN A O 1
ATOM 1021 N N . ALA A 1 126 ? 69.310 20.713 -67.512 1.00 62.53 126 ALA A N 1
ATOM 1022 C CA . ALA A 1 126 ? 69.250 19.952 -68.761 1.00 62.53 126 ALA A CA 1
ATOM 1023 C C . ALA A 1 126 ? 69.178 20.864 -70.004 1.00 62.53 126 ALA A C 1
ATOM 1025 O O . ALA A 1 126 ? 69.782 20.556 -71.035 1.00 62.53 126 ALA A O 1
ATOM 1026 N N . GLN A 1 127 ? 68.494 22.010 -69.905 1.00 61.84 127 GLN A N 1
ATOM 1027 C CA . GLN A 1 127 ? 68.458 23.019 -70.970 1.00 61.84 127 GLN A CA 1
ATOM 1028 C C . GLN A 1 127 ? 69.799 23.758 -71.133 1.00 61.84 127 GLN A C 1
ATOM 1030 O O . GLN A 1 127 ? 70.193 24.055 -72.263 1.00 61.84 127 GLN A O 1
ATOM 1035 N N . GLU A 1 128 ? 70.535 23.984 -70.042 1.00 57.28 128 GLU A N 1
ATOM 1036 C CA . GLU A 1 128 ? 71.878 24.586 -70.048 1.00 57.28 128 GLU A CA 1
ATOM 1037 C C . GLU A 1 128 ? 72.920 23.667 -70.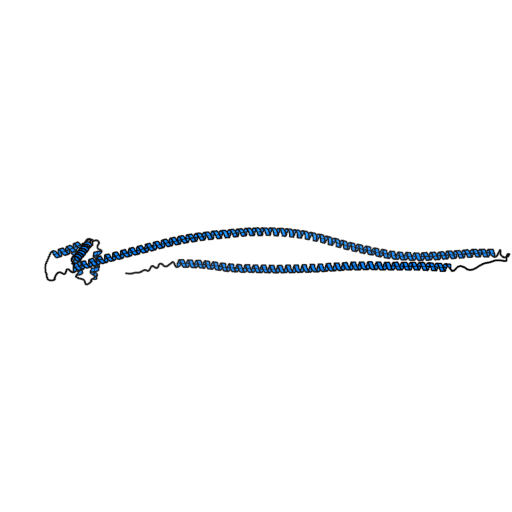723 1.00 57.28 128 GLU A C 1
ATOM 1039 O O . GLU A 1 128 ? 73.758 24.126 -71.502 1.00 57.28 128 GLU A O 1
ATOM 1044 N N . ILE A 1 129 ? 72.827 22.349 -70.499 1.00 55.34 129 ILE A N 1
ATOM 1045 C CA . ILE A 1 129 ? 73.680 21.341 -71.156 1.00 55.34 129 ILE A CA 1
ATOM 1046 C C . ILE A 1 129 ? 73.365 21.259 -72.656 1.00 55.34 129 ILE A C 1
ATOM 1048 O O . ILE A 1 129 ? 74.287 21.240 -73.471 1.00 55.34 129 ILE A O 1
ATOM 1052 N N . SER A 1 130 ? 72.082 21.300 -73.035 1.00 50.03 130 SER A N 1
ATOM 1053 C CA . SER A 1 130 ? 71.659 21.264 -74.442 1.00 50.03 130 SER A CA 1
ATOM 1054 C C . SER A 1 130 ? 72.074 22.509 -75.242 1.00 50.03 130 SER A C 1
ATOM 1056 O O . SER A 1 130 ? 72.167 22.430 -76.467 1.00 50.03 130 SER A O 1
ATOM 1058 N N . LYS A 1 131 ? 72.346 23.646 -74.583 1.00 48.28 131 LYS A N 1
ATOM 1059 C CA . LYS A 1 131 ? 72.852 24.874 -75.225 1.00 48.28 131 LYS A CA 1
ATOM 1060 C C . LYS A 1 131 ? 74.375 24.899 -75.426 1.00 48.28 131 LYS A C 1
ATOM 1062 O O . LYS A 1 131 ? 74.847 25.698 -76.229 1.00 48.28 131 LYS A O 1
ATOM 1067 N N . ARG A 1 132 ? 75.156 24.035 -74.758 1.00 46.53 132 ARG A N 1
ATOM 1068 C CA . ARG A 1 132 ? 76.637 24.041 -74.817 1.00 46.53 132 ARG A CA 1
ATOM 1069 C C . ARG A 1 132 ? 77.257 23.135 -75.897 1.00 46.53 132 ARG A C 1
ATOM 1071 O O . ARG A 1 132 ? 78.479 23.098 -76.001 1.00 46.53 132 ARG A O 1
ATOM 1078 N N . THR A 1 133 ? 76.471 22.412 -76.704 1.00 40.66 133 THR A N 1
ATOM 1079 C CA . THR A 1 133 ? 76.991 21.317 -77.564 1.00 40.66 133 THR A CA 1
ATOM 1080 C C . THR A 1 133 ? 76.956 21.554 -79.085 1.00 40.66 133 THR A C 1
ATOM 1082 O O . THR A 1 133 ? 77.187 20.608 -79.829 1.00 40.66 133 THR A O 1
ATOM 1085 N N . LEU A 1 134 ? 76.726 22.769 -79.604 1.00 39.69 134 LEU A N 1
ATOM 1086 C CA . LEU A 1 134 ? 76.711 23.008 -81.064 1.00 39.69 134 LEU A CA 1
ATOM 1087 C C . LEU A 1 134 ? 77.306 24.371 -81.464 1.00 39.69 134 LEU A C 1
ATOM 1089 O O . LEU A 1 134 ? 76.580 25.331 -81.699 1.00 39.69 134 LEU A O 1
ATOM 1093 N N . GLN A 1 135 ? 78.635 24.445 -81.601 1.00 31.80 135 GLN A N 1
ATOM 1094 C CA . GLN A 1 135 ? 79.304 25.489 -82.393 1.00 31.80 135 GLN A CA 1
ATOM 1095 C C . GLN A 1 135 ? 80.741 25.072 -82.743 1.00 31.80 135 GLN A C 1
ATOM 1097 O O . GLN A 1 135 ? 81.600 25.028 -81.869 1.00 31.80 135 GLN A O 1
ATOM 1102 N N . ASN A 1 136 ? 81.007 24.738 -84.015 1.00 29.72 136 ASN A N 1
ATOM 1103 C CA . ASN A 1 136 ? 82.369 24.660 -84.558 1.00 29.72 136 ASN A CA 1
ATOM 1104 C C . ASN A 1 136 ? 82.417 24.690 -86.110 1.00 29.72 136 ASN A C 1
ATOM 1106 O O . ASN A 1 136 ? 81.929 23.765 -86.754 1.00 29.72 136 ASN A O 1
ATOM 1110 N N . LYS A 1 137 ? 83.138 25.707 -86.630 1.00 29.30 137 LYS A N 1
ATOM 1111 C CA . LYS A 1 137 ? 84.035 25.746 -87.824 1.00 29.30 137 LYS A CA 1
ATOM 1112 C C . LYS A 1 137 ? 83.541 26.211 -89.224 1.00 29.30 137 LYS A C 1
ATOM 1114 O O . LYS A 1 137 ? 83.051 25.425 -90.021 1.00 29.30 137 LYS A O 1
ATOM 1119 N N . THR A 1 138 ? 83.745 27.517 -89.480 1.00 29.22 138 THR A N 1
ATOM 1120 C CA . THR A 1 138 ? 84.654 28.218 -90.451 1.00 29.22 138 THR A CA 1
ATOM 1121 C C . THR A 1 138 ? 84.872 27.778 -91.923 1.00 29.22 138 THR A C 1
ATOM 1123 O O . THR A 1 138 ? 85.452 26.729 -92.178 1.00 29.22 138 THR A O 1
ATOM 1126 N N . ASP A 1 139 ? 84.534 28.712 -92.835 1.00 28.52 139 ASP A N 1
ATOM 1127 C CA . ASP A 1 139 ? 85.320 29.444 -93.873 1.00 28.52 139 ASP A CA 1
ATOM 1128 C C . ASP A 1 139 ? 86.145 28.826 -95.047 1.00 28.52 139 ASP A C 1
ATOM 1130 O O . ASP A 1 139 ? 87.134 28.130 -94.854 1.00 28.52 139 ASP A O 1
ATOM 1134 N N . HIS A 1 140 ? 85.801 29.342 -96.255 1.00 29.34 140 HIS A N 1
ATOM 1135 C CA . HIS A 1 140 ? 86.627 29.931 -97.354 1.00 29.34 140 HIS A CA 1
ATOM 1136 C C . HIS A 1 140 ? 87.213 29.109 -98.556 1.00 29.34 140 HIS A C 1
ATOM 1138 O O . HIS A 1 140 ? 88.216 28.423 -98.430 1.00 29.34 140 HIS A O 1
ATOM 1144 N N . SER A 1 141 ? 86.667 29.405 -99.765 1.00 28.08 141 SER A N 1
ATOM 1145 C CA . SER A 1 141 ? 87.305 29.869 -101.049 1.00 28.08 141 SER A CA 1
ATOM 1146 C C . SER A 1 141 ? 88.246 28.980 -101.945 1.00 28.08 141 SER A C 1
ATOM 1148 O O . SER A 1 141 ? 88.758 27.977 -101.473 1.00 28.08 141 SER A O 1
ATOM 1150 N N . PRO A 1 142 ? 88.462 29.274 -103.273 1.00 45.59 142 PRO A N 1
ATOM 1151 C CA . PRO A 1 142 ? 88.155 28.355 -104.402 1.00 45.59 142 PRO A CA 1
ATOM 1152 C C . PRO A 1 142 ? 89.235 28.190 -105.524 1.00 45.59 142 PRO A C 1
ATOM 1154 O O . PRO A 1 142 ? 90.012 29.104 -105.793 1.00 45.59 142 PRO A O 1
ATOM 1157 N N . ARG A 1 143 ? 89.217 27.090 -106.311 1.00 38.69 143 ARG A N 1
ATOM 1158 C CA . ARG A 1 143 ? 89.692 27.039 -107.728 1.00 38.69 143 ARG A CA 1
ATOM 1159 C C . ARG A 1 143 ? 89.395 25.680 -108.395 1.00 38.69 143 ARG A C 1
ATOM 1161 O O . ARG A 1 143 ? 89.413 24.672 -107.707 1.00 38.69 143 ARG A O 1
ATOM 1168 N N . ILE A 1 144 ? 89.243 25.677 -109.731 1.00 36.88 144 ILE A N 1
ATOM 1169 C CA . ILE A 1 144 ? 89.202 24.540 -110.698 1.00 36.88 144 ILE A CA 1
ATOM 1170 C C . ILE A 1 144 ? 87.812 24.308 -111.342 1.00 36.88 144 ILE A C 1
ATOM 1172 O O . ILE A 1 144 ? 86.968 23.573 -110.838 1.00 36.88 144 ILE A O 1
ATOM 1176 N N . ASN A 1 145 ? 87.601 24.926 -112.513 1.00 48.00 145 ASN A N 1
ATOM 1177 C CA . ASN A 1 145 ? 86.457 24.732 -113.415 1.00 48.00 145 ASN A CA 1
ATOM 1178 C C . ASN A 1 145 ? 86.957 24.119 -114.733 1.00 48.00 145 ASN A C 1
ATOM 1180 O O . ASN A 1 145 ? 87.668 24.816 -115.447 1.00 48.00 145 ASN A O 1
ATOM 1184 N N . LEU A 1 146 ? 86.590 22.859 -115.028 1.00 46.91 146 LEU A N 1
ATOM 1185 C CA . LEU A 1 146 ? 86.081 22.393 -116.346 1.00 46.91 146 LEU A CA 1
ATOM 1186 C C . LEU A 1 146 ? 85.771 20.875 -116.411 1.00 46.91 146 LEU A C 1
ATOM 1188 O O . LEU A 1 146 ? 85.123 20.439 -117.352 1.00 46.91 146 LEU A O 1
ATOM 1192 N N . LEU A 1 147 ? 86.134 20.069 -115.402 1.00 52.28 147 LEU A N 1
ATOM 1193 C CA . LEU A 1 147 ? 85.738 18.641 -115.275 1.00 52.28 147 LEU A CA 1
ATOM 1194 C C . LEU A 1 147 ? 84.545 18.415 -114.312 1.00 52.28 147 LEU A C 1
ATOM 1196 O O . LEU A 1 147 ? 84.212 17.291 -113.946 1.00 52.28 147 LEU A O 1
ATOM 1200 N N . LYS A 1 148 ? 83.893 19.516 -113.923 1.00 47.91 148 LYS A N 1
ATOM 1201 C CA . LYS A 1 148 ? 82.915 19.655 -112.835 1.00 47.91 148 LYS A CA 1
ATOM 1202 C C . LYS A 1 148 ? 81.467 19.296 -113.234 1.00 47.91 148 LYS A C 1
ATOM 1204 O O . LYS A 1 148 ? 80.732 18.723 -112.446 1.00 47.91 148 LYS A O 1
ATOM 1209 N N . GLY A 1 149 ? 81.076 19.483 -114.497 1.00 56.28 149 GLY A N 1
ATOM 1210 C CA . GLY A 1 149 ? 79.676 19.313 -114.932 1.00 56.28 149 GLY A CA 1
ATOM 1211 C C . GLY A 1 149 ? 79.128 17.876 -114.980 1.00 56.28 149 GLY A C 1
ATOM 1212 O O . GLY A 1 149 ? 77.916 17.697 -114.987 1.00 56.28 149 GLY A O 1
ATOM 1213 N N . ARG A 1 150 ? 79.980 16.841 -115.005 1.00 52.44 150 ARG A N 1
ATOM 1214 C CA . ARG A 1 150 ? 79.535 15.427 -115.010 1.00 52.44 150 ARG A CA 1
ATOM 1215 C C . ARG A 1 150 ? 79.650 14.740 -113.648 1.00 52.44 150 ARG A C 1
ATOM 1217 O O . ARG A 1 150 ? 78.877 13.829 -113.373 1.00 52.44 150 ARG A O 1
ATOM 1224 N N . LEU A 1 151 ? 80.564 15.201 -112.794 1.00 53.97 151 LEU A N 1
ATOM 1225 C CA . LEU A 1 151 ? 80.680 14.746 -111.408 1.00 53.97 151 LEU A CA 1
ATOM 1226 C C . LEU A 1 151 ? 79.628 15.426 -110.509 1.00 53.97 151 LEU A C 1
ATOM 1228 O O . LEU A 1 151 ? 79.072 14.771 -109.632 1.00 53.97 151 LEU A O 1
ATOM 1232 N N . ASP A 1 152 ? 79.287 16.692 -110.781 1.00 55.78 152 ASP A N 1
ATOM 1233 C CA . ASP A 1 152 ? 78.299 17.457 -110.008 1.00 55.78 152 ASP A CA 1
ATOM 1234 C C . ASP A 1 152 ? 76.878 16.897 -110.144 1.00 55.78 152 ASP A C 1
ATOM 1236 O O . ASP A 1 152 ? 76.172 16.831 -109.149 1.00 55.78 152 ASP A O 1
ATOM 1240 N N . ALA A 1 153 ? 76.469 16.399 -111.316 1.00 60.94 153 ALA A N 1
ATOM 1241 C CA . ALA A 1 153 ? 75.139 15.802 -111.481 1.00 60.94 153 ALA A CA 1
ATOM 1242 C C . ALA A 1 153 ? 74.977 14.489 -110.683 1.00 60.94 153 ALA A C 1
ATOM 1244 O O . ALA A 1 153 ? 73.930 14.242 -110.085 1.00 60.94 153 ALA A O 1
ATOM 1245 N N . ALA A 1 154 ? 76.023 13.655 -110.620 1.00 59.72 154 ALA A N 1
ATOM 1246 C CA . ALA A 1 154 ? 76.020 12.432 -109.812 1.00 59.72 154 ALA A CA 1
ATOM 1247 C C . ALA A 1 154 ? 76.133 12.739 -108.307 1.00 59.72 154 ALA A C 1
ATOM 1249 O O . ALA A 1 154 ? 75.433 12.131 -107.495 1.00 59.72 154 ALA A O 1
ATOM 1250 N N . ALA A 1 155 ? 76.959 13.718 -107.931 1.00 61.75 155 ALA A N 1
ATOM 1251 C CA . ALA A 1 155 ? 77.069 14.198 -106.557 1.00 61.75 155 ALA A CA 1
ATOM 1252 C C . ALA A 1 155 ? 75.778 14.880 -106.074 1.00 61.75 155 ALA A C 1
ATOM 1254 O O . ALA A 1 155 ? 75.408 14.718 -104.916 1.00 61.75 155 ALA A O 1
ATOM 1255 N N . GLU A 1 156 ? 75.054 15.585 -106.943 1.00 72.56 156 GLU A N 1
ATOM 1256 C CA . GLU A 1 156 ? 73.778 16.231 -106.631 1.00 72.56 156 GLU A CA 1
ATOM 1257 C C . GLU A 1 156 ? 72.653 15.207 -106.443 1.00 72.56 156 GLU A C 1
ATOM 1259 O O . GLU A 1 156 ? 71.880 15.318 -105.490 1.00 72.56 156 GLU A O 1
ATOM 1264 N N . VAL A 1 157 ? 72.599 14.155 -107.271 1.00 77.69 157 VAL A N 1
ATOM 1265 C CA . VAL A 1 157 ? 71.651 13.041 -107.088 1.00 77.69 157 VAL A CA 1
ATOM 1266 C C . VAL A 1 157 ? 71.962 12.247 -105.817 1.00 77.69 157 VAL A C 1
ATOM 1268 O O . VAL A 1 157 ? 71.044 11.985 -105.040 1.00 77.69 157 VAL A O 1
ATOM 1271 N N . MET A 1 158 ? 73.232 11.926 -105.541 1.00 75.94 158 MET A N 1
ATOM 1272 C CA . MET A 1 158 ? 73.613 11.254 -104.291 1.00 75.94 158 MET A CA 1
ATOM 1273 C C . MET A 1 158 ? 73.392 12.144 -103.064 1.00 75.94 158 MET A C 1
ATOM 1275 O O . MET A 1 158 ? 72.882 11.671 -102.054 1.00 75.94 158 MET A O 1
ATOM 1279 N N . ALA A 1 159 ? 73.670 13.447 -103.146 1.00 76.31 159 ALA A N 1
ATOM 1280 C CA . ALA A 1 159 ? 73.360 14.392 -102.075 1.00 76.31 159 ALA A CA 1
ATOM 1281 C C . ALA A 1 159 ? 71.847 14.514 -101.850 1.00 76.31 159 ALA A C 1
ATOM 1283 O O . ALA A 1 159 ? 71.406 14.621 -100.706 1.00 76.31 159 ALA A O 1
ATOM 1284 N N . LYS A 1 160 ? 71.036 14.463 -102.913 1.00 80.31 160 LYS A N 1
ATOM 1285 C CA . LYS A 1 160 ? 69.572 14.451 -102.818 1.00 80.31 160 LYS A CA 1
ATOM 1286 C C . LYS A 1 160 ? 69.062 13.160 -102.178 1.00 80.31 160 LYS A C 1
ATOM 1288 O O . LYS A 1 160 ? 68.259 13.245 -101.253 1.00 80.31 160 LYS A O 1
ATOM 1293 N N . GLN A 1 161 ? 69.565 11.996 -102.592 1.00 79.81 161 GLN A N 1
ATOM 1294 C CA . GLN A 1 161 ? 69.250 10.713 -101.952 1.00 79.81 161 GLN A CA 1
ATOM 1295 C C . GLN A 1 161 ? 69.682 10.696 -100.483 1.00 79.81 161 GLN A C 1
ATOM 1297 O O . GLN A 1 161 ? 68.920 10.275 -99.623 1.00 79.81 161 GLN A O 1
ATOM 1302 N N . GLN A 1 162 ? 70.855 11.233 -100.157 1.00 82.88 162 GLN A N 1
ATOM 1303 C CA . GLN A 1 162 ? 71.346 11.271 -98.784 1.00 82.88 162 GLN A CA 1
ATOM 1304 C C . GLN A 1 162 ? 70.572 12.255 -97.897 1.00 82.88 162 GLN A C 1
ATOM 1306 O O . GLN A 1 162 ? 70.381 11.984 -96.713 1.00 82.88 162 GLN A O 1
ATOM 1311 N N . ARG A 1 163 ? 70.074 13.370 -98.451 1.00 83.00 163 ARG A N 1
ATOM 1312 C CA . ARG A 1 163 ? 69.119 14.246 -97.751 1.00 83.00 163 ARG A CA 1
ATOM 1313 C C . ARG A 1 163 ? 67.791 13.532 -97.503 1.00 83.00 163 ARG A C 1
ATOM 1315 O O . ARG A 1 163 ? 67.283 13.616 -96.394 1.00 83.00 163 ARG A O 1
ATOM 1322 N N . GLN A 1 164 ? 67.269 12.805 -98.493 1.00 85.25 164 GLN A N 1
ATOM 1323 C CA . GLN A 1 164 ? 66.032 12.030 -98.346 1.00 85.25 164 GLN A CA 1
ATOM 1324 C C . GLN A 1 164 ? 66.172 10.905 -97.313 1.00 85.25 164 GLN A C 1
ATOM 1326 O O . GLN A 1 164 ? 65.280 10.733 -96.492 1.00 85.25 164 GLN A O 1
ATOM 1331 N N . ILE A 1 165 ? 67.303 10.192 -97.296 1.00 84.19 165 ILE A N 1
ATOM 1332 C CA . ILE A 1 165 ? 67.592 9.153 -96.296 1.00 84.19 165 ILE A CA 1
ATOM 1333 C C . ILE A 1 165 ? 67.676 9.767 -94.897 1.00 84.19 165 ILE A C 1
ATOM 1335 O O . ILE A 1 165 ? 66.992 9.296 -93.997 1.00 84.19 165 ILE A O 1
ATOM 1339 N N . LYS A 1 166 ? 68.429 10.861 -94.715 1.00 85.00 166 LYS A N 1
ATOM 1340 C CA . LYS A 1 166 ? 68.510 11.549 -93.415 1.00 85.00 166 LYS A CA 1
ATOM 1341 C C . LYS A 1 166 ? 67.156 12.071 -92.939 1.00 85.00 166 LYS A C 1
ATOM 1343 O O . LYS A 1 166 ? 66.871 12.030 -91.748 1.00 85.00 166 LYS A O 1
ATOM 1348 N N . GLN A 1 167 ? 66.326 12.562 -93.856 1.00 86.69 167 GLN A N 1
ATOM 1349 C CA . GLN A 1 167 ? 64.978 13.009 -93.528 1.00 86.69 167 GLN A CA 1
ATOM 1350 C C . GLN A 1 167 ? 64.080 11.834 -93.113 1.00 86.69 167 GLN A C 1
ATOM 1352 O O . GLN A 1 167 ? 63.428 11.915 -92.080 1.00 86.69 167 GLN A O 1
ATOM 1357 N N . ALA A 1 168 ? 64.121 10.712 -93.836 1.00 84.31 168 ALA A N 1
ATOM 1358 C CA . ALA A 1 168 ? 63.394 9.499 -93.461 1.00 84.31 168 ALA A CA 1
ATOM 1359 C C . ALA A 1 168 ? 63.890 8.896 -92.129 1.00 84.31 168 ALA A C 1
ATOM 1361 O O . ALA A 1 168 ? 63.098 8.365 -91.352 1.00 84.31 168 ALA A O 1
ATOM 1362 N N . GLU A 1 169 ? 65.189 8.989 -91.831 1.00 87.31 169 GLU A N 1
ATOM 1363 C CA . GLU A 1 169 ? 65.769 8.586 -90.543 1.00 87.31 169 GLU A CA 1
ATOM 1364 C C . GLU A 1 169 ? 65.276 9.471 -89.393 1.00 87.31 169 GLU A C 1
ATOM 1366 O O . GLU A 1 169 ? 64.900 8.941 -88.346 1.00 87.31 169 GLU A O 1
ATOM 1371 N N . LEU A 1 170 ? 65.220 10.793 -89.595 1.00 87.69 170 LEU A N 1
ATOM 1372 C CA . LEU A 1 170 ? 64.659 11.742 -88.628 1.00 87.69 170 LEU A CA 1
ATOM 1373 C C . LEU A 1 170 ? 63.170 11.476 -88.383 1.00 87.69 170 LEU A C 1
ATOM 1375 O O . LEU A 1 170 ? 62.767 11.311 -87.235 1.00 87.69 170 LEU A O 1
ATOM 1379 N N . GLU A 1 171 ? 62.372 11.329 -89.443 1.00 88.69 171 GLU A N 1
ATOM 1380 C CA . GLU A 1 171 ? 60.941 11.003 -89.347 1.00 88.69 171 GLU A CA 1
ATOM 1381 C C . GLU A 1 171 ? 60.713 9.643 -88.654 1.00 88.69 171 GLU A C 1
ATOM 1383 O O . GLU A 1 171 ? 59.813 9.490 -87.825 1.00 88.69 171 GLU A O 1
ATOM 1388 N N . SER A 1 172 ? 61.570 8.649 -88.916 1.00 89.75 172 SER A N 1
ATOM 1389 C CA . SER A 1 172 ? 61.552 7.348 -88.232 1.00 89.75 172 SER A CA 1
ATOM 1390 C C . SER A 1 172 ? 61.912 7.464 -86.748 1.00 89.75 172 SER A C 1
ATOM 1392 O O . SER A 1 172 ? 61.296 6.808 -85.903 1.00 89.75 172 SER A O 1
ATOM 1394 N N . GLN A 1 173 ? 62.881 8.312 -86.396 1.00 89.88 173 GLN A N 1
ATOM 1395 C CA . GLN A 1 173 ? 63.270 8.561 -85.009 1.00 89.88 173 GLN A CA 1
ATOM 1396 C C . GLN A 1 173 ? 62.177 9.315 -84.239 1.00 89.88 173 GLN A C 1
ATOM 1398 O O . GLN A 1 173 ? 61.852 8.931 -83.114 1.00 89.88 173 GLN A O 1
ATOM 1403 N N . GLU A 1 174 ? 61.556 10.321 -84.854 1.00 89.56 174 GLU A N 1
ATOM 1404 C CA . GLU A 1 174 ? 60.389 11.022 -84.311 1.00 89.56 174 GLU A CA 1
ATOM 1405 C C . GLU A 1 174 ? 59.205 10.066 -84.119 1.00 89.56 174 GLU A C 1
ATOM 1407 O O . GLU A 1 174 ? 58.588 10.052 -83.052 1.00 89.56 174 GLU A O 1
ATOM 1412 N N . SER A 1 175 ? 58.946 9.188 -85.093 1.00 89.69 175 SER A N 1
ATOM 1413 C CA . SER A 1 175 ? 57.918 8.146 -84.998 1.00 89.69 175 SER A CA 1
ATOM 1414 C C . SER A 1 175 ? 58.197 7.151 -83.863 1.00 89.69 175 SER A C 1
ATOM 1416 O O . SER A 1 175 ? 57.299 6.826 -83.082 1.00 89.69 175 SER A O 1
ATOM 1418 N N . LYS A 1 176 ? 59.453 6.716 -83.679 1.00 93.00 176 LYS A N 1
ATOM 1419 C CA . LYS A 1 176 ? 59.854 5.859 -82.547 1.00 93.00 176 LYS A CA 1
ATOM 1420 C C . LYS A 1 176 ? 59.636 6.546 -81.200 1.00 93.00 176 LYS A C 1
ATOM 1422 O O . LYS A 1 176 ? 59.080 5.926 -80.295 1.00 93.00 176 LYS A O 1
ATOM 1427 N N . LEU A 1 177 ? 60.018 7.817 -81.071 1.00 91.25 177 LEU A N 1
ATOM 1428 C CA . LEU A 1 177 ? 59.791 8.603 -79.854 1.00 91.25 177 LEU A CA 1
ATOM 1429 C C . LEU A 1 177 ? 58.293 8.791 -79.575 1.00 91.25 177 LEU A C 1
ATOM 1431 O O . LEU A 1 177 ? 57.850 8.648 -78.431 1.00 91.25 177 LEU A O 1
ATOM 1435 N N . ALA A 1 178 ? 57.492 9.049 -80.612 1.00 90.50 178 ALA A N 1
ATOM 1436 C CA . ALA A 1 178 ? 56.040 9.135 -80.502 1.00 90.50 178 ALA A CA 1
ATOM 1437 C C . ALA A 1 178 ? 55.425 7.800 -80.046 1.00 90.50 178 ALA A C 1
ATOM 1439 O O . ALA A 1 178 ? 54.614 7.788 -79.116 1.00 90.50 178 ALA A O 1
ATOM 1440 N N . MET A 1 179 ? 55.857 6.671 -80.619 1.00 92.06 179 MET A N 1
ATOM 1441 C CA . MET A 1 179 ? 55.421 5.336 -80.197 1.00 92.06 179 MET A CA 1
ATOM 1442 C C . MET A 1 179 ? 55.815 5.020 -78.753 1.00 92.06 179 MET A C 1
ATOM 1444 O O . MET A 1 179 ? 54.999 4.492 -77.996 1.00 92.06 179 MET A O 1
ATOM 1448 N N . GLU A 1 180 ? 57.032 5.361 -78.331 1.00 92.88 180 GLU A N 1
ATOM 1449 C CA . GLU A 1 180 ? 57.472 5.123 -76.956 1.00 92.88 180 GLU A CA 1
ATOM 1450 C C . GLU A 1 180 ? 56.659 5.957 -75.951 1.00 92.88 180 GLU A C 1
ATOM 1452 O O . GLU A 1 180 ? 56.252 5.456 -74.897 1.00 92.88 180 GLU A O 1
ATOM 1457 N N . ASN A 1 181 ? 56.335 7.204 -76.303 1.00 92.44 181 ASN A N 1
ATOM 1458 C CA . ASN A 1 181 ? 55.449 8.059 -75.515 1.00 92.44 181 ASN A CA 1
ATOM 1459 C C . ASN A 1 181 ? 54.018 7.508 -75.446 1.00 92.44 181 ASN A C 1
ATOM 1461 O O . ASN A 1 181 ? 53.419 7.501 -74.367 1.00 92.44 181 ASN A O 1
ATOM 1465 N N . LEU A 1 182 ? 53.475 7.001 -76.557 1.00 93.62 182 LEU A N 1
ATOM 1466 C CA . LEU A 1 182 ? 52.169 6.336 -76.573 1.00 93.62 182 LEU A CA 1
ATOM 1467 C C . LEU A 1 182 ? 52.171 5.070 -75.711 1.00 93.62 182 LEU A C 1
ATOM 1469 O O . LEU A 1 182 ? 51.243 4.880 -74.929 1.00 93.62 182 LEU A O 1
ATOM 1473 N N . LYS A 1 183 ? 53.235 4.261 -75.754 1.00 94.69 183 LYS A N 1
ATOM 1474 C CA . LYS A 1 183 ? 53.383 3.067 -74.909 1.00 94.69 183 LYS A CA 1
ATOM 1475 C C . LYS A 1 183 ? 53.437 3.422 -73.421 1.00 94.69 183 LYS A C 1
ATOM 1477 O O . LYS A 1 183 ? 52.743 2.810 -72.612 1.00 94.69 183 LYS A O 1
ATOM 1482 N N . LYS A 1 184 ? 54.192 4.461 -73.046 1.00 93.31 184 LYS A N 1
ATOM 1483 C CA . LYS A 1 184 ? 54.216 4.979 -71.664 1.00 93.31 184 LYS A CA 1
ATOM 1484 C C . LYS A 1 184 ? 52.835 5.476 -71.225 1.00 93.31 184 LYS A C 1
ATOM 1486 O O . LYS A 1 184 ? 52.434 5.227 -70.089 1.00 93.31 184 LYS A O 1
ATOM 1491 N N . ARG A 1 185 ? 52.089 6.154 -72.108 1.00 93.06 185 ARG A N 1
ATOM 1492 C CA . ARG A 1 185 ? 50.706 6.588 -71.836 1.00 93.06 185 ARG A CA 1
ATOM 1493 C C . ARG A 1 185 ? 49.753 5.404 -71.683 1.00 93.06 185 ARG A C 1
ATOM 1495 O O . ARG A 1 185 ? 48.968 5.419 -70.741 1.00 93.06 185 ARG A O 1
ATOM 1502 N N . LEU A 1 186 ? 49.854 4.387 -72.536 1.00 93.31 186 LEU A N 1
ATOM 1503 C CA . LEU A 1 186 ? 49.044 3.172 -72.452 1.00 93.31 186 LEU A CA 1
ATOM 1504 C C . LEU A 1 186 ? 49.258 2.463 -71.112 1.00 93.31 186 LEU A C 1
ATOM 1506 O O . LEU A 1 186 ? 48.290 2.247 -70.393 1.00 93.31 186 LEU A O 1
ATOM 1510 N N . ASN A 1 187 ? 50.511 2.239 -70.706 1.00 92.19 187 ASN A N 1
ATOM 1511 C CA . ASN A 1 187 ? 50.825 1.614 -69.416 1.00 92.19 187 ASN A CA 1
ATOM 1512 C C . ASN A 1 187 ? 50.266 2.419 -68.226 1.00 92.19 187 ASN A C 1
ATOM 1514 O O . ASN A 1 187 ? 49.797 1.848 -67.240 1.00 92.19 187 ASN A O 1
ATOM 1518 N N . ARG A 1 188 ? 50.287 3.761 -68.301 1.00 92.38 188 ARG A N 1
ATOM 1519 C CA . ARG A 1 188 ? 49.650 4.619 -67.285 1.00 92.38 188 ARG A CA 1
ATOM 1520 C C . ARG A 1 188 ? 48.134 4.437 -67.273 1.00 92.38 188 ARG A C 1
ATOM 1522 O O . ARG A 1 188 ? 47.560 4.329 -66.194 1.00 92.38 188 ARG A O 1
ATOM 1529 N N . VAL A 1 189 ? 47.492 4.387 -68.440 1.00 91.94 189 VAL A N 1
ATOM 1530 C CA . VAL A 1 189 ? 46.043 4.164 -68.561 1.00 91.94 189 VAL A CA 1
ATOM 1531 C C . VAL A 1 189 ? 45.652 2.779 -68.046 1.00 91.94 189 VAL A C 1
ATOM 1533 O O . VAL A 1 189 ? 44.692 2.677 -67.291 1.00 91.94 189 VAL A O 1
ATOM 1536 N N . GLU A 1 190 ? 46.406 1.729 -68.364 1.00 91.56 190 GLU A N 1
ATOM 1537 C CA . GLU A 1 190 ? 46.177 0.372 -67.852 1.00 91.56 190 GLU A CA 1
ATOM 1538 C C . GLU A 1 190 ? 46.334 0.303 -66.328 1.00 91.56 190 GLU A C 1
ATOM 1540 O O . GLU A 1 190 ? 45.479 -0.260 -65.642 1.00 91.56 190 GLU A O 1
ATOM 1545 N N . SER A 1 191 ? 47.366 0.953 -65.774 1.00 90.31 191 SER A N 1
ATOM 1546 C CA . SER A 1 191 ? 47.549 1.068 -64.322 1.00 90.31 191 SER A CA 1
ATOM 1547 C C . SER A 1 191 ? 46.386 1.809 -63.655 1.00 90.31 191 SER A C 1
ATOM 1549 O O . SER A 1 191 ? 45.855 1.349 -62.642 1.00 90.31 191 SER A O 1
ATOM 1551 N N . LEU A 1 192 ? 45.941 2.928 -64.236 1.00 90.81 192 LEU A N 1
ATOM 1552 C CA . LEU A 1 192 ? 44.774 3.672 -63.755 1.00 90.81 192 LEU A CA 1
ATOM 1553 C C . LEU A 1 192 ? 43.488 2.845 -63.871 1.00 90.81 192 LEU A C 1
ATOM 1555 O O . LEU A 1 192 ? 42.658 2.887 -62.967 1.00 90.81 192 LEU A O 1
ATOM 1559 N N . ASN A 1 193 ? 43.329 2.055 -64.934 1.00 91.12 193 ASN A N 1
ATOM 1560 C CA . ASN A 1 193 ? 42.169 1.190 -65.123 1.00 91.12 193 ASN A CA 1
ATOM 1561 C C . ASN A 1 193 ? 42.137 0.044 -64.097 1.00 91.12 193 ASN A C 1
ATOM 1563 O O . ASN A 1 193 ? 41.078 -0.252 -63.549 1.00 91.12 193 ASN A O 1
ATOM 1567 N N . SER A 1 194 ? 43.295 -0.538 -63.771 1.00 89.69 194 SER A N 1
ATOM 1568 C CA . SER A 1 194 ? 43.430 -1.529 -62.696 1.00 89.69 194 SER A CA 1
ATOM 1569 C C . SER A 1 194 ? 43.063 -0.933 -61.329 1.00 89.69 194 SER A C 1
ATOM 1571 O O . SER A 1 194 ? 42.221 -1.483 -60.617 1.00 89.69 194 SER A O 1
ATOM 1573 N N . LYS A 1 195 ? 43.583 0.263 -61.005 1.00 91.81 195 LYS A N 1
ATOM 1574 C CA . LYS A 1 195 ? 43.216 1.007 -59.782 1.00 91.81 195 LYS A CA 1
ATOM 1575 C C . LYS A 1 195 ? 41.730 1.371 -59.733 1.00 91.81 195 LYS A C 1
ATOM 1577 O O . LYS A 1 195 ? 41.116 1.333 -58.672 1.00 91.81 195 LYS A O 1
ATOM 1582 N N . ARG A 1 196 ? 41.128 1.708 -60.877 1.00 92.56 196 ARG A N 1
ATOM 1583 C CA . ARG A 1 196 ? 39.684 1.949 -60.975 1.00 92.56 196 ARG A CA 1
ATOM 1584 C C . ARG A 1 196 ? 38.895 0.680 -60.659 1.00 92.56 196 ARG A C 1
ATOM 1586 O O . ARG A 1 196 ? 37.917 0.763 -59.927 1.00 92.56 196 ARG A O 1
ATOM 1593 N N . GLY A 1 197 ? 39.324 -0.477 -61.164 1.00 88.88 197 GLY A N 1
ATOM 1594 C CA . GLY A 1 197 ? 38.696 -1.766 -60.866 1.00 88.88 197 GLY A CA 1
ATOM 1595 C C . GLY A 1 197 ? 38.688 -2.084 -59.369 1.00 88.88 197 GLY A C 1
ATOM 1596 O O . GLY A 1 197 ? 37.637 -2.400 -58.815 1.00 88.88 197 GLY A O 1
ATOM 1597 N N . THR A 1 198 ? 39.827 -1.916 -58.691 1.00 90.00 198 THR A N 1
ATOM 1598 C CA . THR A 1 198 ? 39.916 -2.154 -57.240 1.00 90.00 198 THR A CA 1
ATOM 1599 C C . THR A 1 198 ? 39.105 -1.144 -56.425 1.00 90.00 198 THR A C 1
ATOM 1601 O O . THR A 1 198 ? 38.481 -1.533 -55.439 1.00 90.00 198 THR A O 1
ATOM 1604 N N . LEU A 1 199 ? 39.051 0.124 -56.849 1.00 91.88 199 LEU A N 1
ATOM 1605 C CA . LEU A 1 199 ? 38.245 1.165 -56.203 1.00 91.88 199 LEU A CA 1
ATOM 1606 C C . LEU A 1 199 ? 36.735 0.936 -56.363 1.00 91.88 199 LEU A C 1
ATOM 1608 O O . LEU A 1 199 ? 35.966 1.166 -55.430 1.00 91.88 199 LEU A O 1
ATOM 1612 N N . VAL A 1 200 ? 36.293 0.493 -57.541 1.00 92.75 200 VAL A N 1
ATOM 1613 C CA . VAL A 1 200 ? 34.882 0.163 -57.788 1.00 92.75 200 VAL A CA 1
ATOM 1614 C C . VAL A 1 200 ? 34.470 -1.036 -56.939 1.00 92.75 200 VAL A C 1
ATOM 1616 O O . VAL A 1 200 ? 33.415 -0.999 -56.311 1.00 92.75 200 VAL A O 1
ATOM 1619 N N . GLU A 1 201 ? 35.314 -2.065 -56.859 1.00 90.94 201 GLU A N 1
ATOM 1620 C CA . GLU A 1 201 ? 35.027 -3.251 -56.053 1.00 90.94 201 GLU A CA 1
ATOM 1621 C C . GLU A 1 201 ? 35.008 -2.942 -54.546 1.00 90.94 201 GLU A C 1
ATOM 1623 O O . GLU A 1 201 ? 34.107 -3.392 -53.837 1.00 90.94 201 GLU A O 1
ATOM 1628 N N . SER A 1 202 ? 35.936 -2.120 -54.042 1.00 92.06 202 SER A N 1
ATOM 1629 C CA . SER A 1 202 ? 35.926 -1.701 -52.632 1.00 92.06 202 SER A CA 1
ATOM 1630 C C . SER A 1 202 ? 34.704 -0.841 -52.297 1.00 92.06 202 SER A C 1
ATOM 1632 O O . SER A 1 202 ? 34.083 -1.028 -51.250 1.00 92.06 202 SER A O 1
ATOM 1634 N N . SER A 1 203 ? 34.300 0.039 -53.217 1.00 92.25 203 SER A N 1
ATOM 1635 C CA . SER A 1 203 ? 33.092 0.861 -53.086 1.00 92.25 203 SER A CA 1
ATOM 1636 C C . SER A 1 203 ? 31.820 0.009 -53.126 1.00 92.25 203 SER A C 1
ATOM 1638 O O . SER A 1 203 ? 30.889 0.253 -52.359 1.00 92.25 203 SER A O 1
ATOM 1640 N N . ARG A 1 204 ? 31.783 -1.031 -53.971 1.00 93.88 204 ARG A N 1
ATOM 1641 C CA . ARG A 1 204 ? 30.674 -1.992 -54.044 1.00 93.88 204 ARG A CA 1
ATOM 1642 C C . ARG A 1 204 ? 30.534 -2.793 -52.751 1.00 93.88 204 ARG A C 1
ATOM 1644 O O . ARG A 1 204 ? 29.420 -2.913 -52.245 1.00 93.88 204 ARG A O 1
ATOM 1651 N N . LYS A 1 205 ? 31.645 -3.293 -52.201 1.00 93.38 205 LYS A N 1
ATOM 1652 C CA . LYS A 1 205 ? 31.659 -3.993 -50.906 1.00 93.38 205 LYS A CA 1
ATOM 1653 C C . LYS A 1 205 ? 31.211 -3.080 -49.769 1.00 93.38 205 LYS A C 1
ATOM 1655 O O . LYS A 1 205 ? 30.281 -3.430 -49.055 1.00 93.38 205 LYS A O 1
ATOM 1660 N N . SER A 1 206 ? 31.771 -1.873 -49.688 1.00 93.75 206 SER A N 1
ATOM 1661 C CA . SER A 1 206 ? 31.377 -0.869 -48.691 1.00 93.75 206 SER A CA 1
ATOM 1662 C C . SER A 1 206 ? 29.879 -0.547 -48.754 1.00 93.75 206 SER A C 1
ATOM 1664 O O . SER A 1 206 ? 29.204 -0.518 -47.727 1.00 93.75 206 SER A O 1
ATOM 1666 N N . LYS A 1 207 ? 29.317 -0.390 -49.961 1.00 94.62 207 LYS A N 1
ATOM 1667 C CA . LYS A 1 207 ? 27.874 -0.192 -50.145 1.00 94.62 207 LYS A CA 1
ATOM 1668 C C . LYS A 1 207 ? 27.056 -1.377 -49.619 1.00 94.62 207 LYS A C 1
ATOM 1670 O O . LYS A 1 207 ? 26.098 -1.155 -48.886 1.00 94.62 207 LYS A O 1
ATOM 1675 N N . SER A 1 208 ? 27.447 -2.607 -49.954 1.00 93.56 208 SER A N 1
ATOM 1676 C CA . SER A 1 208 ? 26.770 -3.821 -49.478 1.00 93.56 208 SER A CA 1
ATOM 1677 C C . SER A 1 208 ? 26.813 -3.945 -47.950 1.00 93.56 208 SER A C 1
ATOM 1679 O O . SER A 1 208 ? 25.802 -4.269 -47.329 1.00 93.56 208 SER A O 1
ATOM 1681 N N . ASP A 1 209 ? 27.960 -3.656 -47.332 1.00 94.56 209 ASP A N 1
ATOM 1682 C CA . ASP A 1 209 ? 28.124 -3.707 -45.875 1.00 94.56 209 ASP A CA 1
ATOM 1683 C C . ASP A 1 209 ? 27.271 -2.639 -45.176 1.00 94.56 209 ASP A C 1
ATOM 1685 O O . ASP A 1 209 ? 26.654 -2.898 -44.139 1.00 94.56 209 ASP A O 1
ATOM 1689 N N . LEU A 1 210 ? 27.193 -1.437 -45.759 1.00 94.69 210 LEU A N 1
ATOM 1690 C CA . LEU A 1 210 ? 26.345 -0.354 -45.260 1.00 94.69 210 LEU A CA 1
ATOM 1691 C C . LEU A 1 210 ? 24.854 -0.677 -45.392 1.00 94.69 210 LEU A C 1
ATOM 1693 O O . LEU A 1 210 ? 24.103 -0.396 -44.461 1.00 94.69 210 LEU A O 1
ATOM 1697 N N . GLU A 1 211 ? 24.424 -1.286 -46.498 1.00 95.25 211 GLU A N 1
ATOM 1698 C CA . GLU A 1 211 ? 23.040 -1.744 -46.682 1.00 95.25 211 GLU A CA 1
ATOM 1699 C C . GLU A 1 211 ? 22.671 -2.806 -45.638 1.00 95.25 211 GLU A C 1
ATOM 1701 O O . GLU A 1 211 ? 21.636 -2.694 -44.979 1.00 95.25 211 GLU A O 1
ATOM 1706 N N . LEU A 1 212 ? 23.554 -3.778 -45.395 1.00 95.38 212 LEU A N 1
ATOM 1707 C CA . LEU A 1 212 ? 23.336 -4.803 -44.374 1.00 95.38 212 LEU A CA 1
ATOM 1708 C C . LEU A 1 212 ? 23.273 -4.183 -42.969 1.00 95.38 212 LEU A C 1
ATOM 1710 O O . LEU A 1 212 ? 22.355 -4.472 -42.197 1.00 95.38 212 LEU A O 1
ATOM 1714 N N . LYS A 1 213 ? 24.175 -3.249 -42.649 1.00 95.31 213 LYS A N 1
ATOM 1715 C CA . LYS A 1 213 ? 24.139 -2.516 -41.375 1.00 95.31 213 LYS A CA 1
ATOM 1716 C C . LYS A 1 213 ? 22.860 -1.690 -41.222 1.00 95.31 213 LYS A C 1
ATOM 1718 O O . LYS A 1 213 ? 22.284 -1.667 -40.137 1.00 95.31 213 LYS A O 1
ATOM 1723 N N . LEU A 1 214 ? 22.387 -1.057 -42.295 1.00 95.94 214 LEU A N 1
ATOM 1724 C CA . LEU A 1 214 ? 21.138 -0.298 -42.298 1.00 95.94 214 LEU A CA 1
ATOM 1725 C C . LEU A 1 214 ? 19.930 -1.200 -42.023 1.00 95.94 214 LEU A C 1
ATOM 1727 O O . LEU A 1 214 ? 19.068 -0.822 -41.232 1.00 95.94 214 LEU A O 1
ATOM 1731 N N . THR A 1 215 ? 19.874 -2.394 -42.623 1.00 95.19 215 THR A N 1
ATOM 1732 C CA . THR A 1 215 ? 18.784 -3.351 -42.360 1.00 95.19 215 THR A CA 1
ATOM 1733 C C . THR A 1 215 ? 18.765 -3.817 -40.903 1.00 95.19 215 THR A C 1
ATOM 1735 O O . THR A 1 215 ? 17.714 -3.760 -40.265 1.00 95.19 215 THR A O 1
ATOM 1738 N N . LEU A 1 216 ? 19.928 -4.159 -40.336 1.00 95.88 216 LEU A N 1
ATOM 1739 C CA . LEU A 1 216 ? 20.067 -4.531 -38.923 1.00 95.88 216 LEU A CA 1
ATOM 1740 C C . LEU A 1 216 ? 19.630 -3.406 -37.978 1.00 95.88 216 LEU A C 1
ATOM 1742 O O . LEU A 1 216 ? 18.895 -3.648 -37.022 1.00 95.88 216 LEU A O 1
ATOM 1746 N N . GLU A 1 217 ? 20.064 -2.170 -38.231 1.00 94.56 217 GLU A N 1
ATOM 1747 C CA . GLU A 1 217 ? 19.668 -1.026 -37.403 1.00 94.56 217 GLU A CA 1
ATOM 1748 C C . GLU A 1 217 ? 18.182 -0.675 -37.568 1.00 94.56 217 GLU A C 1
ATOM 1750 O O . GLU A 1 217 ? 17.522 -0.305 -36.598 1.00 94.56 217 GLU A O 1
ATOM 1755 N N . SER A 1 218 ? 17.611 -0.857 -38.762 1.00 95.81 218 SER A N 1
ATOM 1756 C CA . SER A 1 218 ? 16.170 -0.704 -38.989 1.00 95.81 218 SER A CA 1
ATOM 1757 C C . SER A 1 218 ? 15.358 -1.706 -38.163 1.00 95.81 218 SER A C 1
ATOM 1759 O O . SER A 1 218 ? 14.384 -1.329 -37.506 1.00 95.81 218 SER A O 1
ATOM 1761 N N . GLU A 1 219 ? 15.789 -2.967 -38.120 1.00 95.56 219 GLU A N 1
ATOM 1762 C CA . GLU A 1 219 ? 15.129 -4.008 -37.333 1.00 95.56 219 GLU A CA 1
ATOM 1763 C C . GLU A 1 219 ? 15.260 -3.762 -35.824 1.00 95.56 219 GLU A C 1
ATOM 1765 O O . GLU A 1 219 ? 14.268 -3.845 -35.094 1.00 95.56 219 GLU A O 1
ATOM 1770 N N . LYS A 1 220 ? 16.444 -3.347 -35.351 1.00 96.31 220 LYS A N 1
ATOM 1771 C CA . LYS A 1 220 ? 16.635 -2.909 -33.957 1.00 96.31 220 LYS A CA 1
ATOM 1772 C C . LYS A 1 220 ? 15.717 -1.745 -33.600 1.00 96.31 220 LYS A C 1
ATOM 1774 O O . LYS A 1 220 ? 15.061 -1.793 -32.562 1.00 96.31 220 LYS A O 1
ATOM 1779 N N . ASN A 1 221 ? 15.614 -0.733 -34.461 1.00 94.62 221 ASN A N 1
ATOM 1780 C CA . ASN A 1 221 ? 14.725 0.408 -34.241 1.00 94.62 221 ASN A CA 1
ATOM 1781 C C . ASN A 1 221 ? 13.252 -0.012 -34.195 1.00 94.62 221 ASN A C 1
ATOM 1783 O O . ASN A 1 221 ? 12.498 0.479 -33.353 1.00 94.62 221 ASN A O 1
ATOM 1787 N N . LYS A 1 222 ? 12.838 -0.954 -35.048 1.00 96.56 222 LYS A N 1
ATOM 1788 C CA . LYS A 1 222 ? 11.485 -1.520 -35.018 1.00 96.56 222 LYS A CA 1
ATOM 1789 C C . LYS A 1 222 ? 11.212 -2.250 -33.700 1.00 96.56 222 LYS A C 1
ATOM 1791 O O . LYS A 1 222 ? 10.164 -2.033 -33.095 1.00 96.56 222 LYS A O 1
ATOM 1796 N N . ASN A 1 223 ? 12.160 -3.055 -33.224 1.00 96.50 223 ASN A N 1
ATOM 1797 C CA . ASN A 1 223 ? 12.040 -3.767 -31.951 1.00 96.50 223 ASN A CA 1
ATOM 1798 C C . ASN A 1 223 ? 11.985 -2.804 -30.760 1.00 96.50 223 ASN A C 1
ATOM 1800 O O . ASN A 1 223 ? 11.080 -2.910 -29.937 1.00 96.50 223 ASN A O 1
ATOM 1804 N N . LEU A 1 224 ? 12.862 -1.798 -30.721 1.00 96.12 224 LEU A N 1
ATOM 1805 C CA . LEU A 1 224 ? 12.834 -0.758 -29.690 1.00 96.12 224 LEU A CA 1
ATOM 1806 C C . LEU A 1 224 ? 11.519 0.032 -29.704 1.00 96.12 224 LEU A C 1
ATOM 1808 O O . LEU A 1 224 ? 10.964 0.321 -28.647 1.00 96.12 224 LEU A O 1
ATOM 1812 N N . SER A 1 225 ? 10.976 0.342 -30.883 1.00 95.88 225 SER A N 1
ATOM 1813 C CA . SER A 1 225 ? 9.665 0.993 -31.013 1.00 95.88 225 SER A CA 1
ATOM 1814 C C . SER A 1 225 ? 8.531 0.122 -30.451 1.00 95.88 225 SER A C 1
ATOM 1816 O O . SER A 1 225 ? 7.661 0.602 -29.714 1.00 95.88 225 SER A O 1
ATOM 1818 N N . ASN A 1 226 ? 8.572 -1.187 -30.716 1.00 96.19 226 ASN A N 1
ATOM 1819 C CA . ASN A 1 226 ? 7.629 -2.148 -30.143 1.00 96.19 226 ASN A CA 1
ATOM 1820 C C . ASN A 1 226 ? 7.758 -2.235 -28.613 1.00 96.19 226 ASN A C 1
ATOM 1822 O O . ASN A 1 226 ? 6.753 -2.296 -27.907 1.00 96.19 226 ASN A O 1
ATOM 1826 N N . ASP A 1 227 ? 8.972 -2.195 -28.074 1.00 95.25 227 ASP A N 1
ATOM 1827 C CA . ASP A 1 227 ? 9.174 -2.223 -26.625 1.00 95.25 227 ASP A CA 1
ATOM 1828 C C . ASP A 1 227 ? 8.715 -0.917 -25.965 1.00 95.25 227 ASP A C 1
ATOM 1830 O O . ASP A 1 227 ? 8.064 -0.951 -24.921 1.00 95.25 227 ASP A O 1
ATOM 1834 N N . ILE A 1 228 ? 8.931 0.235 -26.609 1.00 96.31 228 ILE A N 1
ATOM 1835 C CA . ILE A 1 228 ? 8.402 1.528 -26.149 1.00 96.31 228 ILE A CA 1
ATOM 1836 C C . ILE A 1 228 ? 6.870 1.507 -26.098 1.00 96.31 228 ILE A C 1
ATOM 1838 O O . ILE A 1 228 ? 6.282 1.989 -25.128 1.00 96.31 228 ILE A O 1
ATOM 1842 N N . THR A 1 229 ? 6.201 0.962 -27.116 1.00 95.62 229 THR A N 1
ATOM 1843 C CA . THR A 1 229 ? 4.729 0.886 -27.132 1.00 95.62 229 THR A CA 1
ATOM 1844 C C . THR A 1 229 ? 4.193 -0.055 -26.053 1.00 95.62 229 THR A C 1
ATOM 1846 O O . THR A 1 229 ? 3.265 0.323 -25.332 1.00 95.62 229 THR A O 1
ATOM 1849 N N . LYS A 1 230 ? 4.826 -1.218 -25.845 1.00 96.94 230 LYS A N 1
ATOM 1850 C CA . LYS A 1 230 ? 4.508 -2.117 -24.721 1.00 96.94 230 LYS A CA 1
ATOM 1851 C C . LYS A 1 230 ? 4.697 -1.424 -23.373 1.00 96.94 230 LYS A C 1
ATOM 1853 O O . LYS A 1 230 ? 3.778 -1.436 -22.557 1.00 96.94 230 LYS A O 1
ATOM 1858 N N . LEU A 1 231 ? 5.833 -0.762 -23.151 1.00 96.38 231 LEU A N 1
ATOM 1859 C CA . LEU A 1 231 ? 6.103 -0.042 -21.903 1.00 96.38 231 LEU A CA 1
ATOM 1860 C C . LEU A 1 231 ? 5.080 1.069 -21.651 1.00 96.38 231 LEU A C 1
ATOM 1862 O O . LEU A 1 231 ? 4.587 1.195 -20.533 1.00 96.38 231 LEU A O 1
ATOM 1866 N N . LYS A 1 232 ? 4.687 1.823 -22.685 1.00 96.19 232 LYS A N 1
ATOM 1867 C CA . LYS A 1 232 ? 3.605 2.813 -22.575 1.00 96.19 232 LYS A CA 1
ATOM 1868 C C . LYS A 1 232 ? 2.288 2.171 -22.135 1.00 96.19 232 LYS A C 1
ATOM 1870 O O . LYS A 1 232 ? 1.644 2.697 -21.234 1.00 96.19 232 LYS A O 1
ATOM 1875 N N . SER A 1 233 ? 1.917 1.025 -22.712 1.00 95.75 233 SER A N 1
ATOM 1876 C CA . SER A 1 233 ? 0.692 0.313 -22.320 1.00 95.75 233 SER A CA 1
ATOM 1877 C C . SER A 1 233 ? 0.726 -0.163 -20.860 1.00 95.75 233 SER A C 1
ATOM 1879 O O . SER A 1 233 ? -0.253 0.008 -20.134 1.00 95.75 233 SER A O 1
ATOM 1881 N N . ILE A 1 234 ? 1.877 -0.669 -20.401 1.00 96.19 234 ILE A N 1
ATOM 1882 C CA . ILE A 1 234 ? 2.087 -1.098 -19.012 1.00 96.19 234 ILE A CA 1
ATOM 1883 C C . ILE A 1 234 ? 1.968 0.101 -18.066 1.00 96.19 234 ILE A C 1
ATOM 1885 O O . ILE A 1 234 ? 1.251 0.023 -17.072 1.00 96.19 234 ILE A O 1
ATOM 1889 N N . ILE A 1 235 ? 2.597 1.234 -18.396 1.00 95.81 235 ILE A N 1
ATOM 1890 C CA . ILE A 1 235 ? 2.506 2.468 -17.603 1.00 95.81 235 ILE A CA 1
ATOM 1891 C C . ILE A 1 235 ? 1.053 2.946 -17.501 1.00 95.81 235 ILE A C 1
ATOM 1893 O O . ILE A 1 235 ? 0.598 3.295 -16.412 1.00 95.81 235 ILE A O 1
ATOM 1897 N N . SER A 1 236 ? 0.295 2.928 -18.600 1.00 96.19 236 SER A N 1
ATOM 1898 C CA . SER A 1 236 ? -1.129 3.279 -18.583 1.00 96.19 236 SER A CA 1
ATOM 1899 C C . SER A 1 236 ? -1.944 2.354 -17.672 1.00 96.19 236 SER A C 1
ATOM 1901 O O . SER A 1 236 ? -2.754 2.843 -16.883 1.00 96.19 236 SER A O 1
ATOM 1903 N N . ALA A 1 237 ? -1.704 1.040 -17.725 1.00 96.00 237 ALA A N 1
ATOM 1904 C CA . ALA A 1 237 ? -2.370 0.073 -16.853 1.00 96.00 237 ALA A CA 1
ATOM 1905 C C . ALA A 1 237 ? -2.010 0.282 -15.371 1.00 96.00 237 ALA A C 1
ATOM 1907 O O . ALA A 1 237 ? -2.897 0.290 -14.515 1.00 96.00 237 ALA A O 1
ATOM 1908 N N . MET A 1 238 ? -0.733 0.528 -15.064 1.00 96.94 238 MET A N 1
ATOM 1909 C CA . MET A 1 238 ? -0.277 0.837 -13.705 1.00 96.94 238 MET A CA 1
ATOM 1910 C C . MET A 1 238 ? -0.896 2.135 -13.179 1.00 96.94 238 MET A C 1
ATOM 1912 O O . MET A 1 238 ? -1.355 2.178 -12.041 1.00 96.94 238 MET A O 1
ATOM 1916 N N . ASN A 1 239 ? -0.982 3.181 -14.004 1.00 95.56 239 ASN A N 1
ATOM 1917 C CA . ASN A 1 239 ? -1.621 4.441 -13.618 1.00 95.56 239 ASN A CA 1
ATOM 1918 C C . ASN A 1 239 ? -3.109 4.253 -13.287 1.00 95.56 239 ASN A C 1
ATOM 1920 O O . ASN A 1 239 ? -3.605 4.844 -12.324 1.00 95.56 239 ASN A O 1
ATOM 1924 N N . LEU A 1 240 ? -3.813 3.398 -14.035 1.00 96.06 240 LEU A N 1
ATOM 1925 C CA . LEU A 1 240 ? -5.200 3.044 -13.735 1.00 96.06 240 LEU A CA 1
ATOM 1926 C C . LEU A 1 240 ? -5.313 2.290 -12.401 1.00 96.06 240 LEU A C 1
ATOM 1928 O O . LEU A 1 240 ? -6.166 2.623 -11.579 1.00 96.06 240 LEU A O 1
ATOM 1932 N N . GLN A 1 241 ? -4.425 1.324 -12.146 1.00 96.00 241 GLN A N 1
ATOM 1933 C CA . GLN A 1 241 ? -4.375 0.611 -10.865 1.00 96.00 241 GLN A CA 1
ATOM 1934 C C . GLN A 1 241 ? -4.102 1.558 -9.691 1.00 96.00 241 GLN A C 1
ATOM 1936 O O . GLN A 1 241 ? -4.800 1.491 -8.681 1.00 96.00 241 GLN A O 1
ATOM 1941 N N . VAL A 1 242 ? -3.153 2.489 -9.832 1.00 95.25 242 VAL A N 1
ATOM 1942 C CA . VAL A 1 242 ? -2.863 3.512 -8.814 1.00 95.25 242 VAL A CA 1
ATOM 1943 C C . VAL A 1 242 ? -4.081 4.403 -8.565 1.00 95.25 242 VAL A C 1
ATOM 1945 O O . VAL A 1 242 ? -4.388 4.706 -7.413 1.00 95.25 242 VAL A O 1
ATOM 1948 N N . SER A 1 243 ? -4.804 4.805 -9.613 1.00 95.81 243 SER A N 1
ATOM 1949 C CA . SER A 1 243 ? -6.045 5.578 -9.469 1.00 95.81 243 SER A CA 1
ATOM 1950 C C . SER A 1 243 ? -7.113 4.805 -8.687 1.00 95.81 243 SER A C 1
ATOM 1952 O O . SER A 1 243 ? -7.723 5.350 -7.766 1.00 95.81 243 SER A O 1
ATOM 1954 N N . ASN A 1 244 ? -7.288 3.516 -8.985 1.00 96.56 244 ASN A N 1
ATOM 1955 C CA . ASN A 1 244 ? -8.234 2.656 -8.274 1.00 96.56 244 ASN A CA 1
ATOM 1956 C C . ASN A 1 244 ? -7.843 2.456 -6.804 1.00 96.56 244 ASN A C 1
ATOM 1958 O O . ASN A 1 244 ? -8.701 2.556 -5.929 1.00 96.56 244 ASN A O 1
ATOM 1962 N N . LEU A 1 245 ? -6.557 2.238 -6.516 1.00 95.12 245 LEU A N 1
ATOM 1963 C CA . LEU A 1 245 ? -6.058 2.123 -5.144 1.00 95.12 245 LEU A CA 1
ATOM 1964 C C . LEU A 1 245 ? -6.262 3.420 -4.353 1.00 95.12 245 LEU A C 1
ATOM 1966 O O . LEU A 1 245 ? -6.672 3.364 -3.197 1.00 95.12 245 LEU A O 1
ATOM 1970 N N . LYS A 1 246 ? -6.058 4.591 -4.974 1.00 95.81 246 LYS A N 1
ATOM 1971 C CA . LYS A 1 246 ? -6.362 5.885 -4.337 1.00 95.81 246 LYS A CA 1
ATOM 1972 C C . LYS A 1 246 ? -7.836 5.988 -3.934 1.00 95.81 246 LYS A C 1
ATOM 1974 O O . LYS A 1 246 ? -8.111 6.355 -2.797 1.00 95.81 246 LYS A O 1
ATOM 1979 N N . LYS A 1 247 ? -8.763 5.594 -4.816 1.00 95.75 247 LYS A N 1
ATOM 1980 C CA . LYS A 1 247 ? -10.204 5.561 -4.499 1.00 95.75 247 LYS A CA 1
ATOM 1981 C C . LYS A 1 247 ? -10.536 4.576 -3.375 1.00 95.75 247 LYS A C 1
ATOM 1983 O O . LYS A 1 247 ? -11.344 4.885 -2.509 1.00 95.75 247 LYS A O 1
ATOM 1988 N N . GLN A 1 248 ? -9.906 3.400 -3.357 1.00 95.62 248 GLN A N 1
ATOM 1989 C CA . GLN A 1 248 ? -10.103 2.431 -2.272 1.00 95.62 248 GLN A CA 1
ATOM 1990 C C . GLN A 1 248 ? -9.625 2.975 -0.920 1.00 95.62 248 GLN A C 1
ATOM 1992 O O . GLN A 1 248 ? -10.316 2.801 0.080 1.00 95.62 248 GLN A O 1
ATOM 1997 N N . ILE A 1 249 ? -8.478 3.662 -0.884 1.00 94.56 249 ILE A N 1
ATOM 1998 C CA . ILE A 1 249 ? -7.965 4.306 0.335 1.00 94.56 249 ILE A CA 1
ATOM 1999 C C . ILE A 1 249 ? -8.927 5.390 0.829 1.00 94.56 249 ILE A C 1
ATOM 2001 O O . ILE A 1 249 ? -9.181 5.475 2.030 1.00 94.56 249 ILE A O 1
ATOM 2005 N N . GLU A 1 250 ? -9.470 6.203 -0.077 1.00 95.38 250 GLU A N 1
ATOM 2006 C CA . GLU A 1 250 ? -10.453 7.236 0.259 1.00 95.38 250 GLU A CA 1
ATOM 2007 C C . GLU A 1 250 ? -11.720 6.624 0.873 1.00 95.38 250 GLU A C 1
ATOM 2009 O O . GLU A 1 250 ? -12.118 7.018 1.969 1.00 95.38 250 GLU A O 1
ATOM 2014 N N . ASN A 1 251 ? -12.278 5.584 0.245 1.00 95.75 251 ASN A N 1
ATOM 2015 C CA . ASN A 1 251 ? -13.444 4.868 0.770 1.00 95.75 251 ASN A CA 1
ATOM 2016 C C . ASN A 1 251 ? -13.175 4.272 2.160 1.00 95.75 251 ASN A C 1
ATOM 2018 O O . ASN A 1 251 ? -13.941 4.515 3.086 1.00 95.75 251 ASN A O 1
ATOM 2022 N N . LEU A 1 252 ? -12.048 3.575 2.346 1.00 95.06 252 LEU A N 1
ATOM 2023 C CA . LEU A 1 252 ? -11.675 3.006 3.648 1.00 95.06 252 LEU A CA 1
ATOM 2024 C C . LEU A 1 252 ? -11.462 4.081 4.723 1.00 95.06 252 LEU A C 1
ATOM 2026 O O . LEU A 1 252 ? -11.718 3.847 5.905 1.00 95.06 252 LEU A O 1
ATOM 2030 N N . THR A 1 253 ? -10.976 5.258 4.331 1.00 94.38 253 THR A N 1
ATOM 2031 C CA . THR A 1 253 ? -10.815 6.392 5.247 1.00 94.38 253 THR A CA 1
ATOM 2032 C C . THR A 1 253 ? -12.177 6.919 5.690 1.00 94.38 253 THR A C 1
ATOM 2034 O O . THR A 1 253 ? -12.370 7.153 6.884 1.00 94.38 253 THR A O 1
ATOM 2037 N N . ASN A 1 254 ? -13.133 7.030 4.767 1.00 94.62 254 ASN A N 1
ATOM 2038 C CA . ASN A 1 254 ? -14.506 7.424 5.075 1.00 94.62 254 ASN A CA 1
ATOM 2039 C C . ASN A 1 254 ? -15.202 6.392 5.976 1.00 94.62 254 ASN A C 1
ATOM 2041 O O . ASN A 1 254 ? -15.743 6.772 7.014 1.00 94.62 254 ASN A O 1
ATOM 2045 N N . ASP A 1 255 ? -15.082 5.097 5.667 1.00 94.12 255 ASP A N 1
ATOM 2046 C CA . ASP A 1 255 ? -15.628 4.007 6.489 1.00 94.12 255 ASP A CA 1
ATOM 2047 C C . ASP A 1 255 ? -15.054 4.035 7.915 1.00 94.12 255 ASP A C 1
ATOM 2049 O O . ASP A 1 255 ? -15.764 3.833 8.903 1.00 94.12 255 ASP A O 1
ATOM 2053 N N . LYS A 1 256 ? -13.755 4.330 8.051 1.00 95.00 256 LYS A N 1
ATOM 2054 C CA . LYS A 1 256 ? -13.099 4.479 9.356 1.00 95.00 256 LYS A CA 1
ATOM 2055 C C . LYS A 1 256 ? -13.649 5.672 10.136 1.00 95.00 256 LYS A C 1
ATOM 2057 O O . LYS A 1 256 ? -13.848 5.559 11.347 1.00 95.00 256 LYS A O 1
ATOM 2062 N N . ILE A 1 257 ? -13.864 6.810 9.475 1.00 94.12 257 ILE A N 1
ATOM 2063 C CA . ILE A 1 257 ? -14.456 7.997 10.104 1.00 94.12 257 ILE A CA 1
ATOM 2064 C C . ILE A 1 257 ? -15.877 7.672 10.578 1.00 94.12 257 ILE A C 1
ATOM 2066 O O . ILE A 1 257 ? -16.183 7.911 11.745 1.00 94.12 257 ILE A O 1
ATOM 2070 N N . GLU A 1 258 ? -16.702 7.052 9.732 1.00 95.44 258 GLU A N 1
ATOM 2071 C CA . GLU A 1 258 ? -18.072 6.651 10.075 1.00 95.44 258 GLU A CA 1
ATOM 2072 C C . GLU A 1 258 ? -18.113 5.623 11.220 1.00 95.44 258 GLU A C 1
ATOM 2074 O O . GLU A 1 258 ? -18.927 5.711 12.140 1.00 95.44 258 GLU A O 1
ATOM 2079 N N . SER A 1 259 ? -17.212 4.642 11.219 1.00 94.94 259 SER A N 1
ATOM 2080 C CA . SER A 1 259 ? -17.126 3.683 12.322 1.00 94.94 259 SER A CA 1
ATOM 2081 C C . SER A 1 259 ? -16.718 4.359 13.633 1.00 94.94 259 SER A C 1
ATOM 2083 O O . SER A 1 259 ? -17.220 3.987 14.695 1.00 94.94 259 SER A O 1
ATOM 2085 N N . ASN A 1 260 ? -15.813 5.340 13.585 1.00 93.06 260 ASN A N 1
ATOM 2086 C CA . ASN A 1 260 ? -15.392 6.088 14.768 1.00 93.06 260 ASN A CA 1
ATOM 2087 C C . ASN A 1 260 ? -16.518 6.969 15.319 1.00 93.06 260 ASN A C 1
ATOM 2089 O O . ASN A 1 260 ? -16.673 7.046 16.538 1.00 93.06 260 ASN A O 1
ATOM 2093 N N . THR A 1 261 ? -17.321 7.605 14.460 1.00 93.81 261 THR A N 1
ATOM 2094 C CA . THR A 1 261 ? -18.481 8.385 14.916 1.00 93.81 261 THR A CA 1
ATOM 2095 C C . THR A 1 261 ? -19.517 7.481 15.580 1.00 93.81 261 THR A C 1
ATOM 2097 O O . THR A 1 261 ? -19.922 7.761 16.708 1.00 93.81 261 THR A O 1
ATOM 2100 N N . LYS A 1 262 ? -19.837 6.325 14.978 1.00 93.88 262 LYS A N 1
ATOM 2101 C CA . LYS A 1 262 ? -20.716 5.314 15.599 1.00 93.88 262 LYS A CA 1
ATOM 2102 C C . LYS A 1 262 ? -20.188 4.830 16.951 1.00 93.88 262 LYS A C 1
ATOM 2104 O O . LYS A 1 262 ? -20.963 4.660 17.890 1.00 93.88 262 LYS A O 1
ATOM 2109 N N . LEU A 1 263 ? -18.876 4.623 17.082 1.00 92.50 263 LEU A N 1
ATOM 2110 C CA . LEU A 1 263 ? -18.264 4.215 18.349 1.00 92.50 263 LEU A CA 1
ATOM 2111 C C . LEU A 1 263 ? -18.412 5.293 19.434 1.00 92.50 263 LEU A C 1
ATOM 2113 O O . LEU A 1 263 ? -18.723 4.965 20.581 1.00 92.50 263 LEU A O 1
ATOM 2117 N N . LEU A 1 264 ? -18.206 6.566 19.085 1.00 92.50 264 LEU A N 1
ATOM 2118 C CA . LEU A 1 264 ? -18.404 7.687 20.007 1.00 92.50 264 LEU A CA 1
ATOM 2119 C C . LEU A 1 264 ? -19.866 7.802 20.451 1.00 92.50 264 LEU A C 1
ATOM 2121 O O . LEU A 1 264 ? -20.123 8.021 21.634 1.00 92.50 264 LEU A O 1
ATOM 2125 N N . ASP A 1 265 ? -20.815 7.580 19.542 1.00 92.50 265 ASP A N 1
ATOM 2126 C CA . ASP A 1 265 ? -22.238 7.547 19.877 1.00 92.50 265 ASP A CA 1
ATOM 2127 C C . ASP A 1 265 ? -22.579 6.413 20.844 1.00 92.50 265 ASP A C 1
ATOM 2129 O O . ASP A 1 265 ? -23.247 6.646 21.853 1.00 92.50 265 ASP A O 1
ATOM 2133 N N . VAL A 1 266 ? -22.072 5.201 20.597 1.00 92.25 266 VAL A N 1
ATOM 2134 C CA . VAL A 1 266 ? -22.255 4.065 21.514 1.00 92.25 266 VAL A CA 1
ATOM 2135 C C . VAL A 1 266 ? -21.662 4.373 22.886 1.00 92.25 266 VAL A C 1
ATOM 2137 O O . VAL A 1 266 ? -22.318 4.128 23.900 1.00 92.25 266 VAL A O 1
ATOM 2140 N N . LYS A 1 267 ? -20.453 4.944 22.934 1.00 90.62 267 LYS A N 1
ATOM 2141 C CA . LYS A 1 267 ? -19.809 5.347 24.189 1.00 90.62 267 LYS A CA 1
ATOM 2142 C C . LYS A 1 267 ? -20.674 6.351 24.954 1.00 90.62 267 LYS A C 1
ATOM 2144 O O . LYS A 1 267 ? -20.948 6.130 26.130 1.00 90.62 267 LYS A O 1
ATOM 2149 N N . ARG A 1 268 ? -21.170 7.388 24.275 1.00 94.38 268 ARG A N 1
ATOM 2150 C CA . ARG A 1 268 ? -22.069 8.396 24.854 1.00 94.38 268 ARG A CA 1
ATOM 2151 C C . ARG A 1 268 ? -23.350 7.769 25.412 1.00 94.38 268 ARG A C 1
ATOM 2153 O O . ARG A 1 268 ? -23.749 8.087 26.527 1.00 94.38 268 ARG A O 1
ATOM 2160 N N . VAL A 1 269 ? -23.978 6.850 24.675 1.00 94.00 269 VAL A N 1
ATOM 2161 C CA . VAL A 1 269 ? -25.184 6.138 25.137 1.00 94.00 269 VAL A CA 1
ATOM 2162 C C . VAL A 1 269 ? -24.888 5.265 26.361 1.00 94.00 269 VAL A C 1
ATOM 2164 O O . VAL A 1 269 ? -25.702 5.208 27.283 1.00 94.00 269 VAL A O 1
ATOM 2167 N N . MET A 1 270 ? -23.738 4.586 26.397 1.00 87.88 270 MET A N 1
ATOM 2168 C CA . MET A 1 270 ? -23.334 3.782 27.554 1.00 87.88 270 MET A CA 1
ATOM 2169 C C . MET A 1 270 ? -23.072 4.641 28.793 1.00 87.88 270 MET A C 1
ATOM 2171 O O . MET A 1 270 ? -23.541 4.289 29.873 1.00 87.88 270 MET A O 1
ATOM 2175 N N . GLU A 1 271 ? -22.372 5.766 28.642 1.00 91.69 271 GLU A N 1
ATOM 2176 C CA . GLU A 1 271 ? -22.123 6.718 29.731 1.00 91.69 271 GLU A CA 1
ATOM 2177 C C . GLU A 1 271 ? -23.435 7.297 30.272 1.00 91.69 271 GLU A C 1
ATOM 2179 O O . GLU A 1 271 ? -23.635 7.321 31.486 1.00 91.69 271 GLU A O 1
ATOM 2184 N N . GLN A 1 272 ? -24.373 7.657 29.389 1.00 95.19 272 GLN A N 1
ATOM 2185 C CA . GLN A 1 272 ? -25.698 8.115 29.804 1.00 95.19 272 GLN A CA 1
ATOM 2186 C C . GLN A 1 272 ? -26.442 7.042 30.609 1.00 95.19 272 GLN A C 1
ATOM 2188 O O . GLN A 1 272 ? -26.891 7.314 31.718 1.00 95.19 272 GLN A O 1
ATOM 2193 N N . LYS A 1 273 ? -26.505 5.799 30.109 1.00 92.94 273 LYS A N 1
ATOM 2194 C CA . LYS A 1 273 ? -27.166 4.699 30.832 1.00 92.94 273 LYS A CA 1
ATOM 2195 C C . LYS A 1 273 ? -26.522 4.413 32.186 1.00 92.94 273 LYS A C 1
ATOM 2197 O O . LYS A 1 273 ? -27.230 4.082 33.134 1.00 92.94 273 LYS A O 1
ATOM 2202 N N . LEU A 1 274 ? -25.197 4.514 32.286 1.00 93.00 274 LEU A N 1
ATOM 2203 C CA . LEU A 1 274 ? -24.487 4.334 33.549 1.00 93.00 274 LEU A CA 1
ATOM 2204 C C . LEU A 1 274 ? -24.854 5.432 34.554 1.00 93.00 274 LEU A C 1
ATOM 2206 O O . LEU A 1 274 ? -25.079 5.131 35.730 1.00 93.00 274 LEU A O 1
ATOM 2210 N N . ASN A 1 275 ? -24.949 6.679 34.091 1.00 92.50 275 ASN A N 1
ATOM 2211 C CA . ASN A 1 275 ? -25.365 7.811 34.914 1.00 92.50 275 ASN A CA 1
ATOM 2212 C C . ASN A 1 275 ? -26.811 7.646 35.397 1.00 92.50 275 ASN A C 1
ATOM 2214 O O . ASN A 1 275 ? -27.052 7.732 36.602 1.00 92.50 275 ASN A O 1
ATOM 2218 N N . ASP A 1 276 ? -27.737 7.305 34.497 1.00 93.69 276 ASP A N 1
ATOM 2219 C CA . ASP A 1 276 ? -29.151 7.085 34.825 1.00 93.69 276 ASP A CA 1
ATOM 2220 C C . ASP A 1 276 ? -29.314 5.972 35.877 1.00 93.69 276 ASP A C 1
ATOM 2222 O O . ASP A 1 276 ? -30.053 6.110 36.855 1.00 93.69 276 ASP A O 1
ATOM 2226 N N . LEU A 1 277 ? -28.581 4.864 35.715 1.00 93.88 277 LEU A N 1
ATOM 2227 C CA . LEU A 1 277 ? -28.645 3.713 36.619 1.00 93.88 277 LEU A CA 1
ATOM 2228 C C . LEU A 1 277 ? -28.011 4.027 37.983 1.00 93.88 277 LEU A C 1
ATOM 2230 O O . LEU A 1 277 ? -28.539 3.625 39.022 1.00 93.88 277 LEU A O 1
ATOM 2234 N N . SER A 1 278 ? -26.925 4.804 37.994 1.00 92.06 278 SER A N 1
ATOM 2235 C CA . SER A 1 278 ? -26.296 5.300 39.223 1.00 92.06 278 SER A CA 1
ATOM 2236 C C . SER A 1 278 ? -27.215 6.253 39.987 1.00 92.06 278 SER A C 1
ATOM 2238 O O . SER A 1 278 ? -27.308 6.179 41.214 1.00 92.06 278 SER A O 1
ATOM 2240 N N . GLU A 1 279 ? -27.934 7.129 39.283 1.00 94.19 279 GLU A N 1
ATOM 2241 C CA . GLU A 1 279 ? -28.911 8.027 39.896 1.00 94.19 279 GLU A CA 1
ATOM 2242 C C . GLU A 1 279 ? -30.111 7.255 40.461 1.00 94.19 279 GLU A C 1
ATOM 2244 O O . GLU A 1 279 ? -30.516 7.498 41.602 1.00 94.19 279 GLU A O 1
ATOM 2249 N N . ALA A 1 280 ? -30.636 6.278 39.717 1.00 92.81 280 ALA A N 1
ATOM 2250 C CA . ALA A 1 280 ? -31.720 5.413 40.177 1.00 92.81 280 ALA A CA 1
ATOM 2251 C C . ALA A 1 280 ? -31.332 4.622 41.440 1.00 92.81 280 ALA A C 1
ATOM 2253 O O . ALA A 1 280 ? -32.108 4.564 42.398 1.00 92.81 280 ALA A O 1
ATOM 2254 N N . LEU A 1 281 ? -30.115 4.066 41.484 1.00 91.69 281 LEU A N 1
ATOM 2255 C CA . LEU A 1 281 ? -29.586 3.390 42.672 1.00 91.69 281 LEU A CA 1
ATOM 2256 C C . LEU A 1 281 ? -29.463 4.344 43.860 1.00 91.69 281 LEU A C 1
ATOM 2258 O O . LEU A 1 281 ? -29.892 3.995 44.959 1.00 91.69 281 LEU A O 1
ATOM 2262 N N . ARG A 1 282 ? -28.947 5.562 43.649 1.00 91.31 282 ARG A N 1
ATOM 2263 C CA . ARG A 1 282 ? -28.837 6.573 44.711 1.00 91.31 282 ARG A CA 1
ATOM 2264 C C . ARG A 1 282 ? -30.210 6.921 45.292 1.00 91.31 282 ARG A C 1
ATOM 2266 O O . ARG A 1 282 ? -30.363 6.924 46.511 1.00 91.31 282 ARG A O 1
ATOM 2273 N N . LYS A 1 283 ? -31.221 7.136 44.441 1.00 92.25 283 LYS A N 1
ATOM 2274 C CA . LYS A 1 283 ? -32.610 7.382 44.876 1.00 92.25 283 LYS A CA 1
ATOM 2275 C C . LYS A 1 283 ? -33.163 6.212 45.692 1.00 92.25 283 LYS A C 1
ATOM 2277 O O . LYS A 1 283 ? -33.779 6.434 46.731 1.00 92.25 283 LYS A O 1
ATOM 2282 N N . LYS A 1 284 ? -32.899 4.972 45.266 1.00 91.12 284 LYS A N 1
ATOM 2283 C CA . LYS A 1 284 ? -33.342 3.769 45.983 1.00 91.12 284 LYS A CA 1
ATOM 2284 C C . LYS A 1 284 ? -32.668 3.613 47.348 1.00 91.12 284 LYS A C 1
ATOM 2286 O O . LYS A 1 284 ? -33.347 3.270 48.306 1.00 91.12 284 LYS A O 1
ATOM 2291 N N . ILE A 1 285 ? -31.368 3.896 47.453 1.00 88.19 285 ILE A N 1
ATOM 2292 C CA . ILE A 1 285 ? -30.643 3.870 48.734 1.00 88.19 285 ILE A CA 1
ATOM 2293 C C . ILE A 1 285 ? -31.243 4.887 49.709 1.00 88.19 285 ILE A C 1
ATOM 2295 O O . ILE A 1 285 ? -31.518 4.537 50.852 1.00 88.19 285 ILE A O 1
ATOM 2299 N N . VAL A 1 286 ? -31.506 6.116 49.253 1.00 90.81 286 VAL A N 1
ATOM 2300 C CA . VAL A 1 286 ? -32.131 7.156 50.088 1.00 90.81 286 VAL A CA 1
ATOM 2301 C C . VAL A 1 286 ? -33.531 6.736 50.546 1.00 90.81 286 VAL A C 1
ATOM 2303 O O . VAL A 1 286 ? -33.845 6.851 51.729 1.00 90.81 286 VAL A O 1
ATOM 2306 N N . ALA A 1 287 ? -34.357 6.202 49.641 1.00 89.62 287 ALA A N 1
ATOM 2307 C CA . ALA A 1 287 ? -35.700 5.726 49.978 1.00 89.62 287 ALA A CA 1
ATOM 2308 C C . ALA A 1 287 ? -35.674 4.554 50.976 1.00 89.62 287 ALA A C 1
ATOM 2310 O O . ALA A 1 287 ? -36.435 4.548 51.943 1.00 89.62 287 ALA A O 1
ATOM 2311 N N . ASN A 1 288 ? -34.766 3.594 50.780 1.00 87.06 288 ASN A N 1
ATOM 2312 C CA . ASN A 1 288 ? -34.582 2.477 51.701 1.00 87.06 288 ASN A CA 1
ATOM 2313 C C . ASN A 1 288 ? -34.116 2.956 53.079 1.00 87.06 288 ASN A C 1
ATOM 2315 O O . ASN A 1 288 ? -34.692 2.533 54.074 1.00 87.06 288 ASN A O 1
ATOM 2319 N N . GLY A 1 289 ? -33.141 3.869 53.144 1.00 87.19 289 GLY A N 1
ATOM 2320 C CA . GLY A 1 289 ? -32.675 4.434 54.412 1.00 87.19 289 GLY A CA 1
ATOM 2321 C C . GLY A 1 289 ? -33.780 5.183 55.165 1.00 87.19 289 GLY A C 1
ATOM 2322 O O . GLY A 1 289 ? -33.886 5.067 56.384 1.00 87.19 289 GLY A O 1
ATOM 2323 N N . ALA A 1 290 ? -34.660 5.894 54.451 1.00 87.81 290 ALA A N 1
ATOM 2324 C CA . ALA A 1 290 ? -35.834 6.526 55.055 1.00 87.81 290 ALA A CA 1
ATOM 2325 C C . ALA A 1 290 ? -36.839 5.492 55.599 1.00 87.81 290 ALA A C 1
ATOM 2327 O O . ALA A 1 290 ? -37.356 5.661 56.703 1.00 87.81 290 ALA A O 1
ATOM 2328 N N . SER A 1 291 ? -37.089 4.408 54.856 1.00 86.44 291 SER A N 1
ATOM 2329 C CA . SER A 1 291 ? -37.960 3.313 55.302 1.00 86.44 291 SER A CA 1
ATOM 2330 C C . SER A 1 291 ? -37.388 2.566 56.506 1.00 86.44 291 SER A C 1
ATOM 2332 O O . SER A 1 291 ? -38.136 2.209 57.412 1.00 86.44 291 SER A O 1
ATOM 2334 N N . GLU A 1 292 ? -36.082 2.310 56.522 1.00 86.12 292 GLU A N 1
ATOM 2335 C CA . GLU A 1 292 ? -35.396 1.645 57.630 1.00 86.12 292 GLU A CA 1
ATOM 2336 C C . GLU A 1 292 ? -35.479 2.491 58.899 1.00 86.12 292 GLU A C 1
ATOM 2338 O O . GLU A 1 292 ? -35.901 1.988 59.939 1.00 86.12 292 GLU A O 1
ATOM 2343 N N . LYS A 1 293 ? -35.208 3.799 58.789 1.00 89.69 293 LYS A N 1
ATOM 2344 C CA . LYS A 1 293 ? -35.368 4.736 59.903 1.00 89.69 293 LYS A CA 1
ATOM 2345 C C . LYS A 1 293 ? -36.803 4.746 60.435 1.00 89.69 293 LYS A C 1
ATOM 2347 O O . LYS A 1 293 ? -37.002 4.611 61.635 1.00 89.69 293 LYS A O 1
ATOM 2352 N N . PHE A 1 294 ? -37.803 4.821 59.554 1.00 90.19 294 PHE A N 1
ATOM 2353 C CA . PHE A 1 294 ? -39.212 4.768 59.957 1.00 90.19 294 PHE A CA 1
ATOM 2354 C C . PHE A 1 294 ? -39.565 3.470 60.704 1.00 90.19 294 PHE A C 1
ATOM 2356 O O . PHE A 1 294 ? -40.254 3.502 61.725 1.00 90.19 294 PHE A O 1
ATOM 2363 N N . LEU A 1 295 ? -39.087 2.319 60.219 1.00 90.88 295 LEU A N 1
ATOM 2364 C CA . LEU A 1 295 ? -39.296 1.035 60.890 1.00 90.88 295 LEU A CA 1
ATOM 2365 C C . LEU A 1 295 ? -38.591 0.987 62.249 1.00 90.88 295 LEU A C 1
ATOM 2367 O O . LEU A 1 295 ? -39.168 0.476 63.207 1.00 90.88 295 LEU A O 1
ATOM 2371 N N . GLN A 1 296 ? -37.385 1.543 62.353 1.00 89.69 296 GLN A N 1
ATOM 2372 C CA . GLN A 1 296 ? -36.619 1.603 63.595 1.00 89.69 296 GLN A CA 1
ATOM 2373 C C . GLN A 1 296 ? -37.271 2.523 64.639 1.00 89.69 296 GLN A C 1
ATOM 2375 O O . GLN A 1 296 ? -37.348 2.153 65.815 1.00 89.69 296 GLN A O 1
ATOM 2380 N N . ASP A 1 297 ? -37.822 3.660 64.210 1.00 92.94 297 ASP A N 1
ATOM 2381 C CA . ASP A 1 297 ? -38.601 4.570 65.056 1.00 92.94 297 ASP A CA 1
ATOM 2382 C C . ASP A 1 297 ? -39.878 3.871 65.561 1.00 92.94 297 ASP A C 1
ATOM 2384 O O . ASP A 1 297 ? -40.175 3.876 66.759 1.00 92.94 297 ASP A O 1
ATOM 2388 N N . LYS A 1 298 ? -40.598 3.171 64.670 1.00 92.94 298 LYS A N 1
ATOM 2389 C CA . LYS A 1 298 ? -41.800 2.402 65.033 1.00 92.94 298 LYS A CA 1
ATOM 2390 C C . LYS A 1 298 ? -41.491 1.268 66.013 1.00 92.94 298 LYS A C 1
ATOM 2392 O O . LYS A 1 298 ? -42.248 1.049 66.958 1.00 92.94 298 LYS A O 1
ATOM 2397 N N . LEU A 1 299 ? -40.388 0.553 65.804 1.00 91.50 299 LEU A N 1
ATOM 2398 C CA . LEU A 1 299 ? -39.947 -0.534 66.678 1.00 91.50 299 LEU A CA 1
ATOM 2399 C C . LEU A 1 299 ? -39.565 -0.002 68.067 1.00 91.50 299 LEU A C 1
ATOM 2401 O O . LEU A 1 299 ? -39.932 -0.609 69.072 1.00 91.50 299 LEU A O 1
ATOM 2405 N N . SER A 1 300 ? -38.897 1.151 68.133 1.00 91.69 300 SER A N 1
ATOM 2406 C CA . SER A 1 300 ? -38.567 1.820 69.399 1.00 91.69 300 SER A CA 1
ATOM 2407 C C . SER A 1 300 ? -39.827 2.215 70.174 1.00 91.69 300 SER A C 1
ATOM 2409 O O . SER A 1 300 ? -39.948 1.869 71.347 1.00 91.69 300 SER A O 1
ATOM 2411 N N . CYS A 1 301 ? -40.819 2.809 69.502 1.00 93.75 301 CYS A N 1
ATOM 2412 C CA . CYS A 1 301 ? -42.103 3.151 70.119 1.00 93.75 301 CYS A CA 1
ATOM 2413 C C . CYS A 1 301 ? -42.842 1.912 70.658 1.00 93.75 301 CYS A C 1
ATOM 2415 O O . CYS A 1 301 ? -43.323 1.913 71.789 1.00 93.75 301 CYS A O 1
ATOM 2417 N N . LEU A 1 302 ? -42.885 0.818 69.888 1.00 92.56 302 LEU A N 1
ATOM 2418 C CA . LEU A 1 302 ? -43.501 -0.436 70.338 1.00 92.56 302 LEU A CA 1
ATOM 2419 C C . LEU A 1 302 ? -42.776 -1.042 71.546 1.00 92.56 302 LEU A C 1
ATOM 2421 O O . LEU A 1 302 ? -43.430 -1.537 72.463 1.00 92.56 302 LEU A O 1
ATOM 2425 N N . ARG A 1 303 ? -41.438 -0.985 71.581 1.00 91.12 303 ARG A N 1
ATOM 2426 C CA . ARG A 1 303 ? -40.656 -1.421 72.749 1.00 91.12 303 ARG A CA 1
ATOM 2427 C C . ARG A 1 303 ? -41.003 -0.603 73.990 1.00 91.12 303 ARG A C 1
ATOM 2429 O O . ARG A 1 303 ? -41.209 -1.186 75.051 1.00 91.12 303 ARG A O 1
ATOM 2436 N N . GLU A 1 304 ? -41.099 0.717 73.866 1.00 92.94 304 GLU A N 1
ATOM 2437 C CA . GLU A 1 304 ? -41.482 1.600 74.976 1.00 92.94 304 GLU A CA 1
ATOM 2438 C C . GLU A 1 304 ? -42.908 1.328 75.470 1.00 92.94 304 GLU A C 1
ATOM 2440 O O . GLU A 1 304 ? -43.139 1.259 76.682 1.00 92.94 304 GLU A O 1
ATOM 2445 N N . GLN A 1 305 ? -43.852 1.103 74.550 1.00 92.31 305 GLN A N 1
ATOM 2446 C CA . GLN A 1 305 ? -45.222 0.713 74.888 1.00 92.31 305 GLN A CA 1
ATOM 2447 C C . GLN A 1 305 ? -45.255 -0.620 75.641 1.00 92.31 305 GLN A C 1
ATOM 2449 O O . GLN A 1 305 ? -45.884 -0.710 76.693 1.00 92.31 305 GLN A O 1
ATOM 2454 N N . TYR A 1 306 ? -44.534 -1.631 75.154 1.00 90.69 306 TYR A N 1
ATOM 2455 C CA . TYR A 1 306 ? -44.466 -2.945 75.794 1.00 90.69 306 TYR A CA 1
ATOM 2456 C C . TYR A 1 306 ? -43.847 -2.881 77.198 1.00 90.69 306 TYR A C 1
ATOM 2458 O O . TYR A 1 306 ? -44.398 -3.438 78.146 1.00 90.69 306 TYR A O 1
ATOM 2466 N N . ILE A 1 307 ? -42.743 -2.142 77.370 1.00 92.31 307 ILE A N 1
ATOM 2467 C CA . ILE A 1 307 ? -42.123 -1.925 78.688 1.00 92.31 307 ILE A CA 1
ATOM 2468 C C . ILE A 1 307 ? -43.107 -1.238 79.641 1.00 92.31 307 ILE A C 1
ATOM 2470 O O . ILE A 1 307 ? -43.191 -1.611 80.812 1.00 92.31 307 ILE A O 1
ATOM 2474 N N . SER A 1 308 ? -43.855 -0.247 79.153 1.00 92.12 308 SER A N 1
ATOM 2475 C CA . SER A 1 308 ? -44.857 0.464 79.952 1.00 92.12 308 SER A CA 1
ATOM 2476 C C . SER A 1 308 ? -45.999 -0.462 80.382 1.00 92.12 308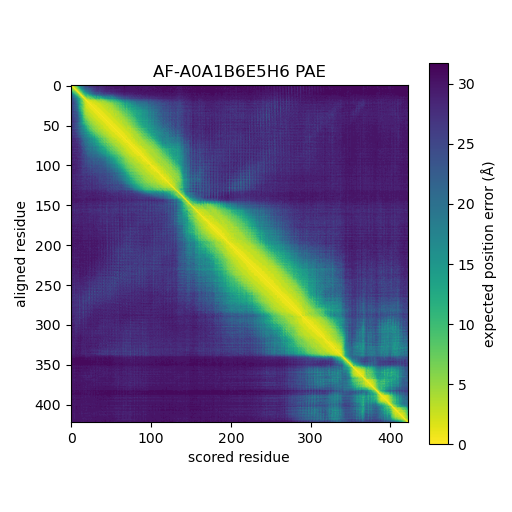 SER A C 1
ATOM 2478 O O . SER A 1 308 ? -46.363 -0.460 81.555 1.00 92.12 308 SER A O 1
ATOM 2480 N N . GLN A 1 309 ? -46.493 -1.313 79.477 1.00 91.81 309 GLN A N 1
ATOM 2481 C CA . GLN A 1 309 ? -47.520 -2.315 79.783 1.00 91.81 309 GLN A CA 1
ATOM 2482 C C . GLN A 1 309 ? -47.045 -3.342 80.814 1.00 91.81 309 GLN A C 1
ATOM 2484 O O . GLN A 1 309 ? -47.782 -3.646 81.749 1.00 91.81 309 GLN A O 1
ATOM 2489 N N . ILE A 1 310 ? -45.809 -3.845 80.694 1.00 89.81 310 ILE A N 1
ATOM 2490 C CA . ILE A 1 310 ? -45.234 -4.748 81.702 1.00 89.81 310 ILE A CA 1
ATOM 2491 C C . ILE A 1 310 ? -45.184 -4.059 83.062 1.00 89.81 310 ILE A C 1
ATOM 2493 O O . ILE A 1 310 ? -45.629 -4.640 84.045 1.00 89.81 310 ILE A O 1
ATOM 2497 N N . LYS A 1 311 ? -44.676 -2.822 83.133 1.00 91.62 311 LYS A N 1
ATOM 2498 C CA . LYS A 1 311 ? -44.602 -2.077 84.399 1.00 91.62 311 LYS A CA 1
ATOM 2499 C C . LYS A 1 311 ? -45.981 -1.892 85.030 1.00 91.62 311 LYS A C 1
ATOM 2501 O O . LYS A 1 311 ? -46.120 -2.070 86.237 1.00 91.62 311 LYS A O 1
ATOM 2506 N N . GLU A 1 312 ? -46.986 -1.562 84.223 1.00 91.56 312 GLU A N 1
ATOM 2507 C CA . GLU A 1 312 ? -48.366 -1.416 84.685 1.00 91.56 312 GLU A CA 1
ATOM 2508 C C . GLU A 1 312 ? -48.934 -2.741 85.217 1.00 91.56 312 GLU A C 1
ATOM 2510 O O . GLU A 1 312 ? -49.508 -2.773 86.306 1.00 91.56 312 GLU A O 1
ATOM 2515 N N . LEU A 1 313 ? -48.744 -3.845 84.488 1.00 87.62 313 LEU A N 1
ATOM 2516 C CA . LEU A 1 313 ? -49.182 -5.177 84.912 1.00 87.62 313 LEU A CA 1
ATOM 2517 C C . LEU A 1 313 ? -48.469 -5.636 86.185 1.00 87.62 313 LEU A C 1
ATOM 2519 O O . LEU A 1 313 ? -49.122 -6.133 87.098 1.00 87.62 313 LEU A O 1
ATOM 2523 N N . SER A 1 314 ? -47.154 -5.432 86.284 1.00 87.50 314 SER A N 1
ATOM 2524 C CA . SER A 1 314 ? -46.394 -5.738 87.497 1.00 87.50 314 SER A CA 1
ATOM 2525 C C . SER A 1 314 ? -46.914 -4.948 88.697 1.00 87.50 314 SER A C 1
ATOM 2527 O O . SER A 1 314 ? -47.075 -5.525 89.765 1.00 87.50 314 SER A O 1
ATOM 2529 N N . LEU A 1 315 ? -47.242 -3.662 88.524 1.00 90.06 315 LEU A N 1
ATOM 2530 C CA . LEU A 1 315 ? -47.826 -2.838 89.588 1.00 90.06 315 LEU A CA 1
ATOM 2531 C C . LEU A 1 315 ? -49.231 -3.322 89.998 1.00 90.06 315 LEU A C 1
ATOM 2533 O O . LEU A 1 315 ? -49.583 -3.331 91.180 1.00 90.06 315 LEU A O 1
ATOM 2537 N N . LYS A 1 316 ? -50.048 -3.746 89.029 1.00 86.00 316 LYS A N 1
ATOM 2538 C CA . LYS A 1 316 ? -51.364 -4.349 89.295 1.00 86.00 316 LYS A CA 1
ATOM 2539 C C . LYS A 1 316 ? -51.240 -5.669 90.059 1.00 86.00 316 LYS A C 1
ATOM 2541 O O . LYS A 1 316 ? -51.990 -5.887 91.003 1.00 86.00 316 LYS A O 1
ATOM 2546 N N . MET A 1 317 ? -50.272 -6.512 89.707 1.00 80.44 317 MET A N 1
ATOM 2547 C CA . MET A 1 317 ? -50.005 -7.760 90.428 1.00 80.44 317 MET A CA 1
ATOM 2548 C C . MET A 1 317 ? -49.544 -7.495 91.861 1.00 80.44 317 MET A C 1
ATOM 2550 O O . MET A 1 317 ? -50.136 -8.036 92.785 1.00 80.44 317 MET A O 1
ATOM 2554 N N . THR A 1 318 ? -48.571 -6.603 92.075 1.00 84.06 318 THR A N 1
ATOM 2555 C CA . THR A 1 318 ? -48.077 -6.314 93.433 1.00 84.06 318 THR A CA 1
ATOM 2556 C C . THR A 1 318 ? -49.150 -5.701 94.332 1.00 84.06 318 THR A C 1
ATOM 2558 O O . THR A 1 318 ? -49.228 -6.042 95.510 1.00 84.06 318 THR A O 1
ATOM 2561 N N . SER A 1 319 ? -50.007 -4.828 93.794 1.00 81.69 319 SER A N 1
ATOM 2562 C CA . SER A 1 319 ? -51.148 -4.285 94.545 1.00 81.69 319 SER A CA 1
ATOM 2563 C C . SER A 1 319 ? -52.223 -5.339 94.839 1.00 81.69 319 SER A C 1
ATOM 2565 O O . SER A 1 319 ? -52.776 -5.349 95.939 1.00 81.69 319 SER A O 1
ATOM 2567 N N . SER A 1 320 ? -52.490 -6.258 93.905 1.00 77.38 320 SER A N 1
ATOM 2568 C CA . SER A 1 320 ? -53.394 -7.395 94.121 1.00 77.38 320 SER A CA 1
ATOM 2569 C C . SER A 1 320 ? -52.857 -8.373 95.172 1.00 77.38 320 SER A C 1
ATOM 2571 O O . SER A 1 320 ? -53.616 -8.828 96.030 1.00 77.38 320 SER A O 1
ATOM 2573 N N . ASP A 1 321 ? -51.557 -8.668 95.145 1.00 75.94 321 ASP A N 1
ATOM 2574 C CA . ASP A 1 321 ? -50.891 -9.529 96.126 1.00 75.94 321 ASP A CA 1
ATOM 2575 C C . ASP A 1 321 ? -50.940 -8.906 97.524 1.00 75.94 321 ASP A C 1
ATOM 2577 O O . ASP A 1 321 ? -51.312 -9.582 98.482 1.00 75.94 321 ASP A O 1
ATOM 2581 N N . ALA A 1 322 ? -50.649 -7.604 97.641 1.00 77.25 322 ALA A N 1
ATOM 2582 C CA . ALA A 1 322 ? -50.752 -6.875 98.905 1.00 77.25 322 ALA A CA 1
ATOM 2583 C C . ALA A 1 322 ? -52.179 -6.929 99.474 1.00 77.25 322 ALA A C 1
ATOM 2585 O O . ALA A 1 322 ? -52.374 -7.298 100.631 1.00 77.25 322 ALA A O 1
ATOM 2586 N N . ARG A 1 323 ? -53.192 -6.664 98.636 1.00 73.75 323 ARG A N 1
ATOM 2587 C CA . ARG A 1 323 ? -54.604 -6.762 99.034 1.00 73.75 323 ARG A CA 1
ATOM 2588 C C . ARG A 1 323 ? -54.988 -8.178 99.468 1.00 73.75 323 ARG A C 1
ATOM 2590 O O . ARG A 1 323 ? -55.740 -8.350 100.423 1.00 73.75 323 ARG A O 1
ATOM 2597 N N . SER A 1 324 ? -54.478 -9.194 98.777 1.00 67.50 324 SER A N 1
ATOM 2598 C CA . SER A 1 324 ? -54.732 -10.596 99.125 1.00 67.50 324 SER A CA 1
ATOM 2599 C C . SER A 1 324 ? -54.109 -10.953 100.475 1.00 67.50 324 SER A C 1
ATOM 2601 O O . SER A 1 324 ? -54.763 -11.585 101.300 1.00 67.50 324 SER A O 1
ATOM 2603 N N . GLN A 1 325 ? -52.879 -10.503 100.745 1.00 72.75 325 GLN A N 1
ATOM 2604 C CA . GLN A 1 325 ? -52.217 -10.693 102.040 1.00 72.75 325 GLN A CA 1
ATOM 2605 C C . GLN A 1 325 ? -52.970 -10.008 103.187 1.00 72.75 325 GLN A C 1
ATOM 2607 O O . GLN A 1 325 ? -53.136 -10.614 104.245 1.00 72.75 325 GLN A O 1
ATOM 2612 N N . GLU A 1 326 ? -53.467 -8.786 102.979 1.00 73.44 326 GLU A N 1
ATOM 2613 C CA . GLU A 1 326 ? -54.298 -8.080 103.964 1.00 73.44 326 GLU A CA 1
ATOM 2614 C C . GLU A 1 326 ? -55.583 -8.854 104.288 1.00 73.44 326 GLU A C 1
ATOM 2616 O O . GLU A 1 326 ? -55.932 -9.006 105.460 1.00 73.44 326 GLU A O 1
ATOM 2621 N N . LEU A 1 327 ? -56.258 -9.397 103.268 1.00 70.81 327 LEU A N 1
ATOM 2622 C CA . LEU A 1 327 ? -57.445 -10.237 103.451 1.00 70.81 327 LEU A CA 1
ATOM 2623 C C . LEU A 1 327 ? -57.121 -11.519 104.224 1.00 70.81 327 LEU A C 1
ATOM 2625 O O . LEU A 1 327 ? -57.824 -11.839 105.181 1.00 70.81 327 LEU A O 1
ATOM 2629 N N . PHE A 1 328 ? -56.047 -12.227 103.859 1.00 67.62 328 PHE A N 1
ATOM 2630 C CA . PHE A 1 328 ? -55.615 -13.424 104.586 1.00 67.62 328 PHE A CA 1
ATOM 2631 C C . PHE A 1 328 ? -55.308 -13.117 106.051 1.00 67.62 328 PHE A C 1
ATOM 2633 O O . PHE A 1 328 ? -55.753 -13.854 106.929 1.00 67.62 328 PHE A O 1
ATOM 2640 N N . TYR A 1 329 ? -54.609 -12.015 106.327 1.00 73.56 329 TYR A N 1
ATOM 2641 C CA . TYR A 1 329 ? -54.313 -11.589 107.691 1.00 73.56 329 TYR A CA 1
ATOM 2642 C C . TYR A 1 329 ? -55.587 -11.236 108.477 1.00 73.56 329 TYR A C 1
ATOM 2644 O O . TYR A 1 329 ? -55.725 -11.632 109.634 1.00 73.56 329 TYR A O 1
ATOM 2652 N N . GLY A 1 330 ? -56.543 -10.541 107.851 1.00 67.81 330 GLY A N 1
ATOM 2653 C CA . GLY A 1 330 ? -57.839 -10.225 108.458 1.00 67.81 330 GLY A CA 1
ATOM 2654 C C . GLY A 1 330 ? -58.643 -11.477 108.817 1.00 67.81 330 GLY A C 1
ATOM 2655 O O . GLY A 1 330 ? -59.144 -11.588 109.936 1.00 67.81 330 GLY A O 1
ATOM 2656 N N . ILE A 1 331 ? -58.702 -12.451 107.904 1.00 68.19 331 ILE A N 1
ATOM 2657 C CA . ILE A 1 331 ? -59.358 -13.746 108.132 1.00 68.19 331 ILE A CA 1
ATOM 2658 C C . ILE A 1 331 ? -58.648 -14.526 109.241 1.00 68.19 331 ILE A C 1
ATOM 2660 O O . ILE A 1 331 ? -59.303 -15.036 110.147 1.00 68.19 331 ILE A O 1
ATOM 2664 N N . GLU A 1 332 ? -57.314 -14.586 109.220 1.00 67.69 332 GLU A N 1
ATOM 2665 C CA . GLU A 1 332 ? -56.532 -15.266 110.255 1.00 67.69 332 GLU A CA 1
ATOM 2666 C C . GLU A 1 332 ? -56.781 -14.653 111.642 1.00 67.69 332 GLU A C 1
ATOM 2668 O O . GLU A 1 332 ? -56.970 -15.382 112.618 1.00 67.69 332 GLU A O 1
ATOM 2673 N N . LEU A 1 333 ? -56.812 -13.321 111.742 1.00 69.19 333 LEU A N 1
ATOM 2674 C CA . LEU A 1 3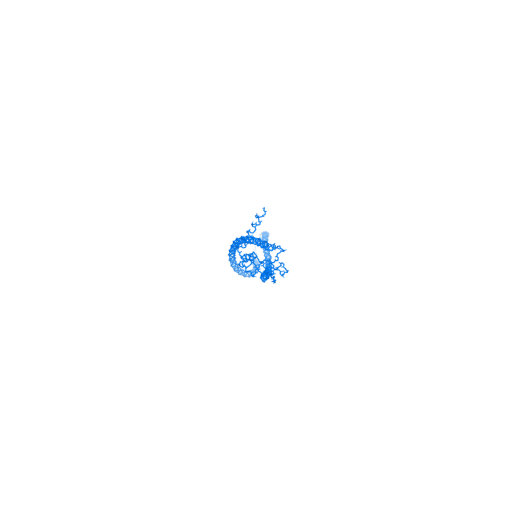33 ? -57.074 -12.616 112.995 1.00 69.19 333 LEU A CA 1
ATOM 2675 C C . LEU A 1 333 ? -58.497 -12.879 113.506 1.00 69.19 333 LEU A C 1
ATOM 2677 O O . LEU A 1 333 ? -58.678 -13.146 114.693 1.00 69.19 333 LEU A O 1
ATOM 2681 N N . PHE A 1 334 ? -59.488 -12.857 112.617 1.00 67.62 334 PHE A N 1
ATOM 2682 C CA . PHE A 1 334 ? -60.881 -13.152 112.947 1.00 67.62 334 PHE A CA 1
ATOM 2683 C C . PHE A 1 334 ? -61.073 -14.580 113.452 1.00 67.62 334 PHE A C 1
ATOM 2685 O O . PHE A 1 334 ? -61.677 -14.791 114.502 1.00 67.62 334 PHE A O 1
ATOM 2692 N N . LEU A 1 335 ? -60.483 -15.561 112.769 1.00 64.62 335 LEU A N 1
ATOM 2693 C CA . LEU A 1 335 ? -60.513 -16.956 113.206 1.00 64.62 335 LEU A CA 1
ATOM 2694 C C . LEU A 1 335 ? -59.807 -17.137 114.551 1.00 64.62 335 LEU A C 1
ATOM 2696 O O . LEU A 1 335 ? -60.306 -17.855 115.416 1.00 64.62 335 LEU A O 1
ATOM 2700 N N . LYS A 1 336 ? -58.680 -16.448 114.772 1.00 67.38 336 LYS A N 1
ATOM 2701 C CA . LYS A 1 336 ? -58.018 -16.430 116.084 1.00 67.38 336 LYS A CA 1
ATOM 2702 C C . LYS A 1 336 ? -58.917 -15.838 117.164 1.00 67.38 336 LYS A C 1
ATOM 2704 O O . LYS A 1 336 ? -58.929 -16.384 118.258 1.00 67.38 336 LYS A O 1
ATOM 2709 N N . MET A 1 337 ? -59.676 -14.776 116.887 1.00 64.69 337 MET A N 1
ATOM 2710 C CA . MET A 1 337 ? -60.631 -14.209 117.848 1.00 64.69 337 MET A CA 1
ATOM 2711 C C . MET A 1 337 ? -61.779 -15.176 118.167 1.00 64.69 337 MET A C 1
ATOM 2713 O O . MET A 1 337 ? -62.061 -15.392 119.343 1.00 64.69 337 MET A O 1
ATOM 2717 N N . LEU A 1 338 ? -62.375 -15.810 117.151 1.00 60.28 338 LEU A N 1
ATOM 2718 C CA . LEU A 1 338 ? -63.437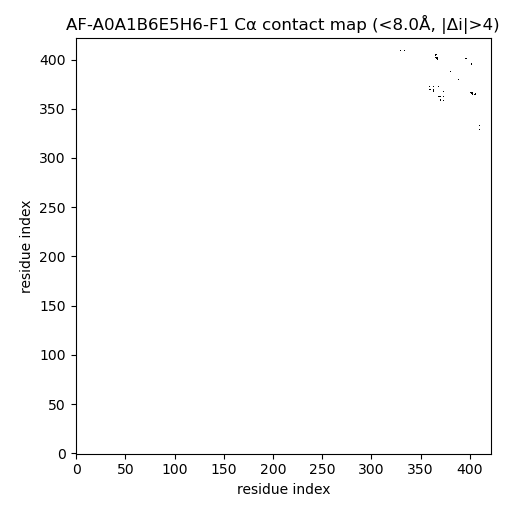 -16.814 117.317 1.00 60.28 338 LEU A CA 1
ATOM 2719 C C . LEU A 1 338 ? -62.982 -18.064 118.085 1.00 60.28 338 LEU A C 1
ATOM 2721 O O . LEU A 1 338 ? -63.781 -18.707 118.755 1.00 60.28 338 LEU A O 1
ATOM 2725 N N . LEU A 1 339 ? -61.707 -18.440 117.974 1.00 57.38 339 LEU A N 1
ATOM 2726 C CA . LEU A 1 339 ? -61.154 -19.624 118.640 1.00 57.38 339 LEU A CA 1
ATOM 2727 C C . LEU A 1 339 ? -60.481 -19.300 119.985 1.00 57.38 339 LEU A C 1
ATOM 2729 O O . LEU A 1 339 ? -60.290 -20.196 120.807 1.00 57.38 339 LEU A O 1
ATOM 2733 N N . ALA A 1 340 ? -60.125 -18.034 120.231 1.00 47.72 340 ALA A N 1
ATOM 2734 C CA . ALA A 1 340 ? -59.585 -17.559 121.506 1.00 47.72 340 ALA A CA 1
ATOM 2735 C C . ALA A 1 340 ? -60.668 -17.325 122.567 1.00 47.72 340 ALA A C 1
ATOM 2737 O O . ALA A 1 340 ? -60.331 -17.185 123.745 1.00 47.72 340 ALA A O 1
ATOM 2738 N N . SER A 1 341 ? -61.954 -17.347 122.201 1.00 42.28 341 SER A N 1
ATOM 2739 C CA . SER A 1 341 ? -63.049 -17.497 123.158 1.00 42.28 341 SER A CA 1
ATOM 2740 C C . SER A 1 341 ? -63.052 -18.919 123.724 1.00 42.28 341 SER A C 1
ATOM 2742 O O . SER A 1 341 ? -63.897 -19.751 123.395 1.00 42.28 341 SER A O 1
ATOM 2744 N N . LYS A 1 342 ? -62.080 -19.212 124.595 1.00 37.50 342 LYS A N 1
ATOM 2745 C CA . LYS A 1 342 ? -62.224 -20.302 125.551 1.00 37.50 342 LYS A CA 1
ATOM 2746 C C . LYS A 1 342 ? -63.206 -19.863 126.643 1.00 37.50 342 LYS A C 1
ATOM 2748 O O . LYS A 1 342 ? -62.951 -18.853 127.302 1.00 37.50 342 LYS A O 1
ATOM 2753 N N . PRO A 1 343 ? -64.285 -20.627 126.869 1.00 38.28 343 PRO A N 1
ATOM 2754 C CA . PRO A 1 343 ? -65.080 -20.529 128.082 1.00 38.28 343 PRO A CA 1
ATOM 2755 C C . PRO A 1 343 ? -64.244 -21.019 129.281 1.00 38.28 343 PRO A C 1
ATOM 2757 O O . PRO A 1 343 ? -63.398 -21.905 129.113 1.00 38.28 343 PRO A O 1
ATOM 2760 N N . PRO A 1 344 ? -64.447 -20.473 130.493 1.00 35.28 344 PRO A N 1
ATOM 2761 C CA . PRO A 1 344 ? -63.836 -21.019 131.695 1.00 35.28 344 PRO A CA 1
ATOM 2762 C C . PRO A 1 344 ? -64.413 -22.415 131.960 1.00 35.28 344 PRO A C 1
ATOM 2764 O O . PRO A 1 344 ? -65.609 -22.579 132.200 1.00 35.28 344 PRO A O 1
ATOM 2767 N N . GLU A 1 345 ? -63.558 -23.436 131.925 1.00 38.66 345 GLU A N 1
ATOM 2768 C CA . GLU A 1 345 ? -63.885 -24.780 132.398 1.00 38.66 345 GLU A CA 1
ATOM 2769 C C . GLU A 1 345 ? -64.055 -24.754 133.922 1.00 38.66 345 GLU A C 1
ATOM 2771 O O . GLU A 1 345 ? -63.126 -24.971 134.694 1.00 38.66 345 GLU A O 1
ATOM 2776 N N . SER A 1 346 ? -65.268 -24.428 134.358 1.00 39.75 346 SER A N 1
ATOM 2777 C CA . SER A 1 346 ? -65.975 -25.132 135.433 1.00 39.75 346 SER A CA 1
ATOM 2778 C C . SER A 1 346 ? -67.431 -24.673 135.492 1.00 39.75 346 SER A C 1
ATOM 2780 O O . SER A 1 346 ? -67.846 -24.080 136.473 1.00 39.75 346 SER A O 1
ATOM 2782 N N . LEU A 1 347 ? -68.224 -24.955 134.453 1.00 33.88 347 LEU A N 1
ATOM 2783 C CA . LEU A 1 347 ? -69.692 -24.910 134.528 1.00 33.88 347 LEU A CA 1
ATOM 2784 C C . LEU A 1 347 ? -70.283 -25.957 133.571 1.00 33.88 347 LEU A C 1
ATOM 2786 O O . LEU A 1 347 ? -70.703 -25.688 132.450 1.00 33.88 347 LEU A O 1
ATOM 2790 N N . SER A 1 348 ? -70.247 -27.201 134.036 1.00 38.75 348 SER A N 1
ATOM 2791 C CA . SER A 1 348 ? -71.125 -28.286 133.610 1.00 38.75 348 SER A CA 1
ATOM 2792 C C . SER A 1 348 ? -72.593 -27.859 133.741 1.00 38.75 348 SER A C 1
ATOM 2794 O O . SER A 1 348 ? -72.957 -27.242 134.737 1.00 38.75 348 SER A O 1
ATOM 2796 N N . SER A 1 349 ? -73.410 -28.224 132.746 1.00 41.47 349 SER A N 1
ATOM 2797 C CA . SER A 1 349 ? -74.855 -27.957 132.622 1.00 41.47 349 SER A CA 1
ATOM 2798 C C . SER A 1 349 ? -75.268 -26.482 132.658 1.00 41.47 349 SER A C 1
ATOM 2800 O O . SER A 1 349 ? -75.497 -25.940 133.731 1.00 41.47 349 SER A O 1
ATOM 2802 N N . LEU A 1 350 ? -75.469 -25.866 131.491 1.00 30.81 350 LEU A N 1
ATOM 2803 C CA . LEU A 1 350 ? -76.423 -24.765 131.344 1.00 30.81 350 LEU A CA 1
ATOM 2804 C C . LEU A 1 350 ? -76.795 -24.593 129.865 1.00 30.81 350 LEU A C 1
ATOM 2806 O O . LEU A 1 350 ? -76.006 -24.082 129.074 1.00 30.81 350 LEU A O 1
ATOM 2810 N N . ASP A 1 351 ? -78.011 -25.025 129.524 1.00 43.22 351 ASP A N 1
ATOM 2811 C CA . ASP A 1 351 ? -78.790 -24.445 128.432 1.00 43.22 351 ASP A CA 1
ATOM 2812 C C . ASP A 1 351 ? -78.861 -22.932 128.669 1.00 43.22 351 ASP A C 1
ATOM 2814 O O . ASP A 1 351 ? -79.477 -22.481 129.640 1.00 43.22 351 ASP A O 1
ATOM 2818 N N . THR A 1 352 ? -78.216 -22.137 127.815 1.00 41.81 352 THR A N 1
ATOM 2819 C CA . THR A 1 352 ? -78.465 -20.694 127.752 1.00 41.81 352 THR A CA 1
ATOM 2820 C C . THR A 1 352 ? -78.567 -20.201 126.304 1.00 41.81 352 THR A C 1
ATOM 2822 O O . THR A 1 352 ? -77.762 -20.592 125.456 1.00 41.81 352 THR A O 1
ATOM 2825 N N . PRO A 1 353 ? -79.516 -19.287 126.021 1.00 48.09 353 PRO A N 1
ATOM 2826 C CA . PRO A 1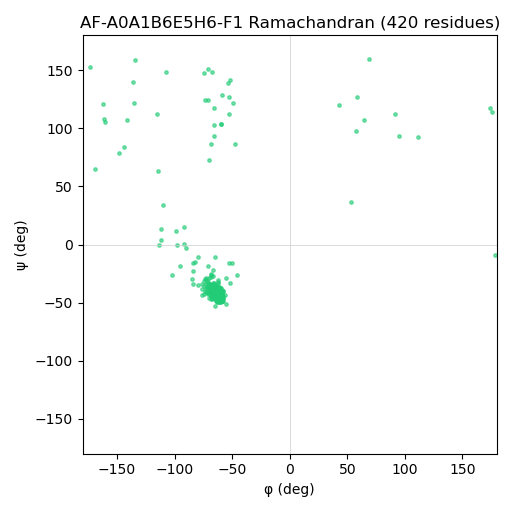 353 ? -79.794 -18.758 124.680 1.00 48.09 353 PRO A CA 1
ATOM 2827 C C . PRO A 1 353 ? -78.651 -17.929 124.062 1.00 48.09 353 PRO A C 1
ATOM 2829 O O . PRO A 1 353 ? -78.671 -17.664 122.868 1.00 48.09 353 PRO A O 1
ATOM 2832 N N . GLN A 1 354 ? -77.615 -17.566 124.828 1.00 45.75 354 GLN A N 1
ATOM 2833 C CA . GLN A 1 354 ? -76.461 -16.801 124.330 1.00 45.75 354 GLN A CA 1
ATOM 2834 C C . GLN A 1 354 ? -75.511 -17.612 123.438 1.00 45.75 354 GLN A C 1
ATOM 2836 O O . GLN A 1 354 ? -74.856 -17.047 122.564 1.00 45.75 354 GLN A O 1
ATOM 2841 N N . ALA A 1 355 ? -75.420 -18.931 123.639 1.00 45.59 355 ALA A N 1
ATOM 2842 C CA . ALA A 1 355 ? -74.630 -19.794 122.761 1.00 45.59 355 ALA A CA 1
ATOM 2843 C C . ALA A 1 355 ? -75.343 -20.023 121.419 1.00 45.59 355 ALA A C 1
ATOM 2845 O O . ALA A 1 355 ? -74.690 -20.067 120.380 1.00 45.59 355 ALA A O 1
ATOM 2846 N N . GLU A 1 356 ? -76.676 -20.111 121.433 1.00 50.62 356 GLU A N 1
ATOM 2847 C CA . GLU A 1 356 ? -77.492 -20.161 120.217 1.00 50.62 356 GLU A CA 1
ATOM 2848 C C . GLU A 1 356 ? -77.484 -18.819 119.475 1.00 50.62 356 GLU A C 1
ATOM 2850 O O . GLU A 1 356 ? -77.356 -18.827 118.256 1.00 50.62 356 GLU A O 1
ATOM 2855 N N . GLU A 1 357 ? -77.510 -17.679 120.178 1.00 50.16 357 GLU A N 1
ATOM 2856 C CA . GLU A 1 357 ? -77.345 -16.348 119.570 1.00 50.16 357 GLU A CA 1
ATOM 2857 C C . GLU A 1 357 ? -75.975 -16.178 118.907 1.00 50.16 357 GLU A C 1
ATOM 2859 O O . GLU A 1 357 ? -75.916 -15.749 117.762 1.00 50.16 357 GLU A O 1
ATOM 2864 N N . ALA A 1 358 ? -74.879 -16.576 119.561 1.00 50.72 358 ALA A N 1
ATOM 2865 C CA . ALA A 1 358 ? -73.539 -16.469 118.978 1.00 50.72 358 ALA A CA 1
ATOM 2866 C C . ALA A 1 358 ? -73.334 -17.416 117.779 1.00 50.72 358 ALA A C 1
ATOM 2868 O O . ALA A 1 358 ? -72.644 -17.068 116.820 1.00 50.72 358 ALA A O 1
ATOM 2869 N N . VAL A 1 359 ? -73.940 -18.610 117.809 1.00 52.28 359 VAL A N 1
ATOM 2870 C CA . VAL A 1 359 ? -73.931 -19.548 116.675 1.00 52.28 359 VAL A CA 1
ATOM 2871 C C . VAL A 1 359 ? -74.808 -19.028 115.538 1.00 52.28 359 VAL A C 1
ATOM 2873 O O . VAL A 1 359 ? -74.379 -19.090 114.389 1.00 52.28 359 VAL A O 1
ATOM 2876 N N . GLN A 1 360 ? -75.983 -18.468 115.831 1.00 52.97 360 GLN A N 1
ATOM 2877 C CA . GLN A 1 360 ? -76.873 -17.886 114.828 1.00 52.97 360 GLN A CA 1
ATOM 2878 C C . GLN A 1 360 ? -76.277 -16.615 114.210 1.00 52.97 360 GLN A C 1
ATOM 2880 O O . GLN A 1 360 ? -76.322 -16.464 112.996 1.00 52.97 360 GLN A O 1
ATOM 2885 N N . GLU A 1 361 ? -75.630 -15.756 114.999 1.00 50.19 361 GLU A N 1
ATOM 2886 C CA . GLU A 1 361 ? -74.928 -14.563 114.518 1.00 50.19 361 GLU A CA 1
ATOM 2887 C C . GLU A 1 361 ? -73.736 -14.952 113.630 1.00 50.19 361 GLU A C 1
ATOM 2889 O O . GLU A 1 361 ? -73.545 -14.387 112.555 1.00 50.19 361 GLU A O 1
ATOM 2894 N N . ALA A 1 362 ? -72.984 -15.995 113.996 1.00 49.44 362 ALA A N 1
ATOM 2895 C CA . ALA A 1 362 ? -71.918 -16.527 113.151 1.00 49.44 362 ALA A CA 1
ATOM 2896 C C . ALA A 1 362 ? -72.450 -17.191 111.859 1.00 49.44 362 ALA A C 1
ATOM 2898 O O . ALA A 1 362 ? -71.829 -17.057 110.801 1.00 49.44 362 ALA A O 1
ATOM 2899 N N . CYS A 1 363 ? -73.617 -17.843 111.917 1.00 51.72 363 CYS A N 1
ATOM 2900 C CA . CYS A 1 363 ? -74.324 -18.400 110.757 1.00 51.72 363 CYS A CA 1
ATOM 2901 C C . CYS A 1 363 ? -74.843 -17.307 109.813 1.00 51.72 363 CYS A C 1
ATOM 2903 O O . CYS A 1 363 ? -74.658 -17.408 108.599 1.00 51.72 363 CYS A O 1
ATOM 2905 N N . ASP A 1 364 ? -75.413 -16.234 110.361 1.00 55.50 364 ASP A N 1
ATOM 2906 C CA . ASP A 1 364 ? -75.916 -15.080 109.614 1.00 55.50 364 ASP A CA 1
ATOM 2907 C C . ASP A 1 364 ? -74.766 -14.291 108.958 1.00 55.50 364 ASP A C 1
ATOM 2909 O O . ASP A 1 364 ? -74.899 -13.802 107.833 1.00 55.50 364 ASP A O 1
ATOM 2913 N N . ILE A 1 365 ? -73.607 -14.198 109.622 1.00 49.97 365 ILE A N 1
ATOM 2914 C CA . ILE A 1 365 ? -72.406 -13.524 109.101 1.00 49.97 365 ILE A CA 1
ATOM 2915 C C . ILE A 1 365 ? -71.764 -14.321 107.958 1.00 49.97 365 ILE A C 1
ATOM 2917 O O . ILE A 1 365 ? -71.353 -13.740 106.947 1.00 49.97 365 ILE A O 1
ATOM 2921 N N . LEU A 1 366 ? -71.673 -15.645 108.101 1.00 52.03 366 LEU A N 1
ATOM 2922 C CA . LEU A 1 366 ? -71.046 -16.522 107.110 1.00 52.03 366 LEU A CA 1
ATOM 2923 C C . LEU A 1 366 ? -72.025 -17.039 106.044 1.00 52.03 366 LEU A C 1
ATOM 2925 O O . LEU A 1 366 ? -71.584 -17.694 105.101 1.00 52.03 366 LEU A O 1
ATOM 2929 N N . ASN A 1 367 ? -73.323 -16.715 106.150 1.00 56.03 367 ASN A N 1
ATOM 2930 C CA . ASN A 1 367 ? -74.398 -17.257 105.307 1.00 56.03 367 ASN A CA 1
ATOM 2931 C C . ASN A 1 367 ? -74.410 -18.803 105.283 1.00 56.03 367 ASN A C 1
ATOM 2933 O O . ASN A 1 367 ? -74.683 -19.418 104.249 1.00 56.03 367 ASN A O 1
ATOM 2937 N N . LEU A 1 368 ? -74.095 -19.433 106.415 1.00 55.97 368 LEU A N 1
ATOM 2938 C CA . LEU A 1 368 ? -74.085 -20.889 106.584 1.00 55.97 368 LEU A CA 1
ATOM 2939 C C . LEU A 1 368 ? -75.273 -21.314 107.445 1.00 55.97 368 LEU A C 1
ATOM 2941 O O . LEU A 1 368 ? -75.693 -20.578 108.334 1.00 55.97 368 LEU A O 1
ATOM 2945 N N . SER A 1 369 ? -75.824 -22.504 107.208 1.00 55.53 369 SER A N 1
ATOM 2946 C CA . SER A 1 369 ? -76.835 -23.048 108.116 1.00 55.53 369 SER A CA 1
ATOM 2947 C C . SER A 1 369 ? -76.200 -23.459 109.457 1.00 55.53 369 SER A C 1
ATOM 2949 O O . SER A 1 369 ? -75.042 -23.893 109.481 1.00 55.53 369 SER A O 1
ATOM 2951 N N . PRO A 1 370 ? -76.952 -23.420 110.575 1.00 51.84 370 PRO A N 1
ATOM 2952 C CA . PRO A 1 370 ? -76.463 -23.859 111.887 1.00 51.84 370 PRO A CA 1
ATOM 2953 C C . PRO A 1 370 ? -75.854 -25.261 111.875 1.00 51.84 370 PRO A C 1
ATOM 2955 O O . PRO A 1 370 ? -74.882 -25.537 112.571 1.00 51.84 370 PRO A O 1
ATOM 2958 N N . THR A 1 371 ? -76.374 -26.148 111.026 1.00 55.41 371 THR A N 1
ATOM 2959 C CA . THR A 1 371 ? -75.881 -27.520 110.871 1.00 55.41 371 THR A CA 1
ATOM 2960 C C . THR A 1 371 ? -74.535 -27.580 110.142 1.00 55.41 371 THR A C 1
ATOM 2962 O O . THR A 1 371 ? -73.670 -28.372 110.512 1.00 55.41 371 THR A O 1
ATOM 2965 N N . GLU A 1 372 ? -74.325 -26.732 109.134 1.00 56.53 372 GLU A N 1
ATOM 2966 C CA . GLU A 1 372 ? -73.047 -26.615 108.418 1.00 56.53 372 GLU A CA 1
ATOM 2967 C C . GLU A 1 372 ? -71.972 -25.999 109.314 1.00 56.53 372 GLU A C 1
ATOM 2969 O O . GLU A 1 372 ? -70.853 -26.509 109.369 1.00 56.53 372 GLU A O 1
ATOM 2974 N N . MET A 1 373 ? -72.333 -24.980 110.096 1.00 56.25 373 MET A N 1
ATOM 2975 C CA . MET A 1 373 ? -71.446 -24.361 111.079 1.00 56.25 373 MET A CA 1
ATOM 2976 C C . MET A 1 373 ? -71.019 -25.365 112.161 1.00 56.25 373 MET A C 1
ATOM 2978 O O . MET A 1 373 ? -69.829 -25.497 112.457 1.00 56.25 373 MET A O 1
ATOM 2982 N N . GLN A 1 374 ? -71.964 -26.151 112.688 1.00 53.34 374 GLN A N 1
ATOM 2983 C CA . GLN A 1 374 ? -71.673 -27.185 113.682 1.00 53.34 374 GLN A CA 1
ATOM 2984 C C . GLN A 1 374 ? -70.793 -28.306 113.106 1.00 53.34 374 GLN A C 1
ATOM 2986 O O . GLN A 1 374 ? -69.897 -28.797 113.790 1.00 53.34 374 GLN A O 1
ATOM 2991 N N . ASN A 1 375 ? -70.995 -28.689 111.841 1.00 55.62 375 ASN A N 1
ATOM 2992 C CA . ASN A 1 375 ? -70.156 -29.674 111.151 1.00 55.62 375 ASN A CA 1
ATOM 2993 C C . ASN A 1 375 ? -68.724 -29.165 110.918 1.00 55.62 375 ASN A C 1
ATOM 2995 O O . ASN A 1 375 ? -67.777 -29.947 111.009 1.00 55.62 375 ASN A O 1
ATOM 2999 N N . ILE A 1 376 ? -68.537 -27.864 110.687 1.00 54.38 376 ILE A N 1
ATOM 3000 C CA . ILE A 1 376 ? -67.210 -27.236 110.580 1.00 54.38 376 ILE A CA 1
ATOM 3001 C C . ILE A 1 376 ? -66.513 -27.210 111.950 1.00 54.38 376 ILE A C 1
ATOM 3003 O O . ILE A 1 376 ? -65.360 -27.619 112.073 1.00 54.38 376 ILE A O 1
ATOM 3007 N N . VAL A 1 377 ? -67.223 -26.816 113.011 1.00 54.06 377 VAL A N 1
ATOM 3008 C CA . VAL A 1 377 ? -66.676 -26.789 114.381 1.00 54.06 377 VAL A CA 1
ATOM 3009 C C . VAL A 1 377 ? -66.341 -28.199 114.885 1.00 54.06 377 VAL A C 1
ATOM 3011 O O . VAL A 1 377 ? -65.324 -28.400 115.552 1.00 54.06 377 VAL A O 1
ATOM 3014 N N . ASN A 1 378 ? -67.163 -29.193 114.544 1.00 51.56 378 ASN A N 1
ATOM 3015 C CA . ASN A 1 378 ? -66.939 -30.582 114.937 1.00 51.56 378 ASN A CA 1
ATOM 3016 C C . ASN A 1 378 ? -65.833 -31.252 114.114 1.00 51.56 378 ASN A C 1
ATOM 3018 O O . ASN A 1 378 ? -65.022 -31.971 114.693 1.00 51.56 378 ASN A O 1
ATOM 3022 N N . SER A 1 379 ? -65.738 -30.980 112.807 1.00 51.25 379 SER A N 1
ATOM 3023 C CA . SER A 1 379 ? -64.646 -31.505 111.972 1.00 51.25 379 SER A CA 1
ATOM 3024 C C . SER A 1 379 ? -63.282 -30.940 112.386 1.00 51.25 379 SER A C 1
ATOM 3026 O O . SER A 1 379 ? -62.291 -31.668 112.393 1.00 51.25 379 SER A O 1
ATOM 3028 N N . ALA A 1 380 ? -63.241 -29.694 112.863 1.00 48.38 380 ALA A N 1
ATOM 3029 C CA . ALA A 1 380 ? -62.048 -29.085 113.440 1.00 48.38 380 ALA A CA 1
ATOM 3030 C C . ALA A 1 380 ? -61.588 -29.686 114.779 1.00 48.38 380 ALA A C 1
ATOM 3032 O O . ALA A 1 380 ? -60.411 -29.576 115.124 1.00 48.38 380 ALA A O 1
ATOM 3033 N N . ARG A 1 381 ? -62.496 -30.296 115.553 1.00 45.47 381 ARG A N 1
ATOM 3034 C CA . ARG A 1 381 ? -62.181 -30.907 116.857 1.00 45.47 381 ARG A CA 1
ATOM 3035 C C . ARG A 1 381 ? -61.594 -32.316 116.744 1.00 45.47 381 ARG A C 1
ATOM 3037 O O . ARG A 1 381 ? -61.052 -32.804 117.730 1.00 45.47 381 ARG A O 1
ATOM 3044 N N . THR A 1 382 ? -61.692 -32.968 115.583 1.00 47.06 382 THR A N 1
ATOM 3045 C CA . THR A 1 382 ? -61.386 -34.403 115.434 1.00 47.06 382 THR A CA 1
ATOM 3046 C C . THR A 1 382 ? -60.174 -34.749 114.567 1.00 47.06 382 THR A C 1
ATOM 3048 O O . THR A 1 382 ? -59.872 -35.932 114.443 1.00 47.06 382 THR A O 1
ATOM 3051 N N . SER A 1 383 ? -59.451 -33.789 113.982 1.00 43.00 383 SER A N 1
ATOM 3052 C CA . SER A 1 383 ? -58.280 -34.110 113.148 1.00 43.00 383 SER A CA 1
ATOM 3053 C C . SER A 1 383 ? -57.071 -33.224 113.435 1.00 43.00 383 SER A C 1
ATOM 3055 O O . SER A 1 383 ? -57.129 -32.006 113.261 1.00 43.00 383 SER A O 1
ATOM 3057 N N . ASP A 1 384 ? -55.962 -33.859 113.813 1.00 46.88 384 ASP A N 1
ATOM 3058 C CA . ASP A 1 384 ? -54.617 -33.294 113.735 1.00 46.88 384 ASP A CA 1
ATOM 3059 C C . ASP A 1 384 ? -54.319 -32.953 112.269 1.00 46.88 384 ASP A C 1
ATOM 3061 O O . ASP A 1 384 ? -54.098 -33.859 111.479 1.00 46.88 384 ASP A O 1
ATOM 3065 N N . GLU A 1 385 ? -54.383 -31.670 111.896 1.00 46.75 385 GLU A N 1
ATOM 3066 C CA . GLU A 1 385 ? -53.595 -31.052 110.816 1.00 46.75 385 GLU A CA 1
ATOM 3067 C C . GLU A 1 385 ? -54.020 -29.585 110.609 1.00 46.75 385 GLU A C 1
ATOM 3069 O O . GLU A 1 385 ? -55.107 -29.280 110.117 1.00 46.75 385 GLU A O 1
ATOM 3074 N N . LYS A 1 386 ? -53.109 -28.639 110.891 1.00 46.94 386 LYS A N 1
ATOM 3075 C CA . LYS A 1 386 ? -53.225 -27.208 110.513 1.00 46.94 386 LYS A CA 1
ATOM 3076 C C . LYS A 1 386 ? -53.510 -26.984 109.012 1.00 46.94 386 LYS A C 1
ATOM 3078 O O . LYS A 1 386 ? -53.899 -25.886 108.625 1.00 46.94 386 LYS A O 1
ATOM 3083 N N . VAL A 1 387 ? -53.296 -28.004 108.179 1.00 45.09 387 VAL A N 1
ATOM 3084 C CA . VAL A 1 387 ? -53.446 -27.981 106.717 1.00 45.09 387 VAL A CA 1
ATOM 3085 C C . VAL A 1 387 ? -54.920 -27.964 106.288 1.00 45.09 387 VAL A C 1
ATOM 3087 O O . VAL A 1 387 ? -55.246 -27.328 105.287 1.00 45.09 387 VAL A O 1
ATOM 3090 N N . ASN A 1 388 ? -55.829 -28.555 107.072 1.00 53.25 388 ASN A N 1
ATOM 3091 C CA . ASN A 1 388 ? -57.240 -28.661 106.684 1.00 53.25 388 ASN A CA 1
ATOM 3092 C C . ASN A 1 388 ? -57.997 -27.329 106.859 1.00 53.25 388 ASN A C 1
ATOM 3094 O O . ASN A 1 388 ? -58.823 -26.953 106.032 1.00 53.25 388 ASN A O 1
ATOM 3098 N N . TRP A 1 389 ? -57.638 -26.544 107.881 1.00 48.50 389 TRP A N 1
ATOM 3099 C CA . TRP A 1 389 ? -58.229 -25.221 108.112 1.00 48.50 389 TRP A CA 1
ATOM 3100 C C . TRP A 1 389 ? -57.907 -24.220 107.000 1.00 48.50 389 TRP A C 1
ATOM 3102 O O . TRP A 1 389 ? -58.766 -23.431 106.623 1.00 48.50 389 TRP A O 1
ATOM 3112 N N . LEU A 1 390 ? -56.693 -24.263 106.445 1.00 44.97 390 LEU A N 1
ATOM 3113 C CA . LEU A 1 390 ? -56.283 -23.393 105.337 1.00 44.97 390 LEU A CA 1
ATOM 3114 C C . LEU A 1 390 ? -57.052 -23.706 104.048 1.00 44.97 390 LEU A C 1
ATOM 3116 O O . LEU A 1 390 ? -57.443 -22.777 103.344 1.00 44.97 390 LEU A O 1
ATOM 3120 N N . GLN A 1 391 ? -57.314 -24.988 103.770 1.00 52.16 391 GLN A N 1
ATOM 3121 C CA . GLN A 1 391 ? -58.169 -25.410 102.655 1.00 52.16 391 GLN A CA 1
ATOM 3122 C C . GLN A 1 391 ? -59.624 -24.977 102.850 1.00 52.16 391 GLN A C 1
ATOM 3124 O O . GLN A 1 391 ? -60.234 -24.483 101.901 1.00 52.16 391 GLN A O 1
ATOM 3129 N N . GLU A 1 392 ? -60.153 -25.074 104.069 1.00 50.47 392 GLU A N 1
ATOM 3130 C CA . GLU A 1 392 ? -61.540 -24.691 104.342 1.00 50.47 392 GLU A CA 1
ATOM 3131 C C . GLU A 1 392 ? -61.737 -23.172 104.374 1.00 50.47 392 GLU A C 1
ATOM 3133 O O . GLU A 1 392 ? -62.741 -22.676 103.869 1.00 50.47 392 GLU A O 1
ATOM 3138 N N . CYS A 1 393 ? -60.726 -22.408 104.800 1.00 49.97 393 CYS A N 1
ATOM 3139 C CA . CYS A 1 393 ? -60.695 -20.956 104.607 1.00 49.97 393 CYS A CA 1
ATOM 3140 C C . CYS A 1 393 ? -60.633 -20.581 103.118 1.00 49.97 393 CYS A C 1
ATOM 3142 O O . CYS A 1 393 ? -61.354 -19.684 102.689 1.00 49.97 393 CYS A O 1
ATOM 3144 N N . TYR A 1 394 ? -59.831 -21.287 102.309 1.00 47.81 394 TYR A N 1
ATOM 3145 C CA . TYR A 1 394 ? -59.772 -21.076 100.854 1.00 47.81 394 TYR A CA 1
ATOM 3146 C C . TYR A 1 394 ? -61.112 -21.376 100.165 1.00 47.81 394 TYR A C 1
ATOM 3148 O O . TYR A 1 394 ? -61.512 -20.646 99.259 1.00 47.81 394 TYR A O 1
ATOM 3156 N N . LYS A 1 395 ? -61.835 -22.416 100.610 1.00 53.34 395 LYS A N 1
ATOM 3157 C CA . LYS A 1 395 ? -63.198 -22.702 100.135 1.00 53.34 395 LYS A CA 1
ATOM 3158 C C . LYS A 1 395 ? -64.182 -21.604 100.527 1.00 53.34 395 LYS A C 1
ATOM 3160 O O . LYS A 1 395 ? -64.982 -21.202 99.690 1.00 53.34 395 LYS A O 1
ATOM 3165 N N . LEU A 1 396 ? -64.109 -21.101 101.761 1.00 52.12 396 LEU A N 1
ATOM 3166 C CA . LEU A 1 396 ? -65.003 -20.046 102.246 1.00 52.12 396 LEU A CA 1
ATOM 3167 C C . LEU A 1 396 ? -64.805 -18.722 101.489 1.00 52.12 396 LEU A C 1
ATOM 3169 O O . LEU A 1 396 ? -65.790 -18.085 101.139 1.00 52.12 396 LEU A O 1
ATOM 3173 N N . ILE A 1 397 ? -63.564 -18.355 101.146 1.00 51.78 397 ILE A N 1
ATOM 3174 C CA . ILE A 1 397 ? -63.239 -17.131 100.381 1.00 51.78 397 ILE A CA 1
ATOM 3175 C C . ILE A 1 397 ? -63.739 -17.195 98.923 1.00 51.78 397 ILE A C 1
ATOM 3177 O O . ILE A 1 397 ? -64.018 -16.160 98.320 1.00 51.78 397 ILE A O 1
ATOM 3181 N N . HIS A 1 398 ? -63.852 -18.394 98.343 1.00 50.94 398 HIS A N 1
ATOM 3182 C CA . HIS A 1 398 ? -64.284 -18.600 96.955 1.00 50.94 398 HIS A CA 1
ATOM 3183 C C . HIS A 1 398 ? -65.770 -18.961 96.795 1.00 50.94 398 HIS A C 1
ATOM 3185 O O . HIS A 1 398 ? -66.232 -19.129 95.665 1.00 50.94 398 HIS A O 1
ATOM 3191 N N . LEU A 1 399 ? -66.540 -19.061 97.886 1.00 51.84 399 LEU A N 1
ATOM 3192 C CA . LEU A 1 399 ? -67.996 -19.173 97.804 1.00 51.84 399 LEU A CA 1
ATOM 3193 C C . LEU A 1 399 ? -68.585 -17.831 97.344 1.00 51.84 399 LEU A C 1
ATOM 3195 O O . LEU A 1 399 ? -68.406 -16.812 98.002 1.00 51.84 399 LEU A O 1
ATOM 3199 N N . GLU A 1 400 ? -69.359 -17.853 96.253 1.00 46.56 400 GLU A N 1
ATOM 3200 C CA . GLU A 1 400 ? -70.044 -16.697 95.628 1.00 46.56 400 GLU A CA 1
ATOM 3201 C C . GLU A 1 400 ? -70.877 -15.831 96.601 1.00 46.56 400 GLU A C 1
ATOM 3203 O O . GLU A 1 400 ? -71.264 -14.715 96.266 1.00 46.56 400 GLU A O 1
ATOM 3208 N N . LYS A 1 401 ? -71.175 -16.350 97.801 1.00 51.47 401 LYS A N 1
ATOM 3209 C CA . LYS A 1 401 ? -72.026 -15.735 98.831 1.00 51.47 401 LYS A CA 1
ATOM 3210 C C . LYS A 1 401 ? -71.285 -15.303 100.102 1.00 51.47 401 LYS A C 1
ATOM 3212 O O . LYS A 1 401 ? -71.950 -14.852 101.039 1.00 51.47 401 LYS A O 1
ATOM 3217 N N . PHE A 1 402 ? -69.957 -15.434 100.159 1.00 50.59 402 PHE A N 1
ATOM 3218 C CA . PHE A 1 402 ? -69.158 -14.910 101.267 1.00 50.59 402 PHE A CA 1
ATOM 3219 C C . PHE A 1 402 ? -69.254 -13.383 101.253 1.00 50.59 402 PHE A C 1
ATOM 3221 O O . PHE A 1 402 ? -68.755 -12.710 100.352 1.00 50.59 402 PHE A O 1
ATOM 3228 N N . SER A 1 403 ? -70.064 -12.861 102.170 1.00 48.91 403 SER A N 1
ATOM 3229 C CA . SER A 1 403 ? -70.751 -11.593 101.948 1.00 48.91 403 SER A CA 1
ATOM 3230 C C . SER A 1 403 ? -69.828 -10.376 102.065 1.00 48.91 403 SER A C 1
ATOM 3232 O O . SER A 1 403 ? -68.932 -10.331 102.908 1.00 48.91 403 SER A O 1
ATOM 3234 N N . GLU A 1 404 ? -70.129 -9.330 101.282 1.00 51.94 404 GLU A N 1
ATOM 3235 C CA . GLU A 1 404 ? -69.579 -7.968 101.430 1.00 51.94 404 GLU A CA 1
ATOM 3236 C C . GLU A 1 404 ? -69.597 -7.472 102.890 1.00 51.94 404 GLU A C 1
ATOM 3238 O O . GLU A 1 404 ? -68.753 -6.663 103.278 1.00 51.94 404 GLU A O 1
ATOM 3243 N N . LYS A 1 405 ? -70.511 -7.985 103.731 1.00 46.44 405 LYS A N 1
ATOM 3244 C CA . LYS A 1 405 ? -70.612 -7.627 105.151 1.00 46.44 405 LYS A CA 1
ATOM 3245 C C . LYS A 1 405 ? -69.438 -8.119 105.992 1.00 46.44 405 LYS A C 1
ATOM 3247 O O . LYS A 1 405 ? -69.132 -7.462 106.982 1.00 46.44 405 LYS A O 1
ATOM 3252 N N . LEU A 1 406 ? -68.745 -9.199 105.613 1.00 52.34 406 LEU A N 1
ATOM 3253 C CA . LEU A 1 406 ? -67.559 -9.631 106.356 1.00 52.34 406 LEU A CA 1
ATOM 3254 C C . LEU A 1 406 ? -66.412 -8.627 106.191 1.00 52.34 406 LEU A C 1
ATOM 3256 O O . LEU A 1 406 ? -65.698 -8.356 107.148 1.00 52.34 406 LEU A O 1
ATOM 3260 N N . GLY A 1 407 ? -66.286 -8.001 105.015 1.00 48.84 407 GLY A N 1
ATOM 3261 C CA . GLY A 1 407 ? -65.347 -6.898 104.804 1.00 48.84 407 GLY A CA 1
ATOM 3262 C C . GLY A 1 407 ? -65.637 -5.703 105.719 1.00 48.84 407 GLY A C 1
ATOM 3263 O O . GLY A 1 407 ? -64.718 -5.181 106.345 1.00 48.84 407 GLY A O 1
ATOM 3264 N N . TYR A 1 408 ? -66.912 -5.320 105.856 1.00 48.09 408 TYR A N 1
ATOM 3265 C CA . TYR A 1 408 ? -67.340 -4.242 106.759 1.00 48.09 408 TYR A CA 1
ATOM 3266 C C . TYR A 1 408 ? -67.140 -4.590 108.243 1.00 48.09 408 TYR A C 1
ATOM 3268 O O . TYR A 1 408 ? -66.630 -3.760 108.987 1.00 48.09 408 TYR A O 1
ATOM 3276 N N . LEU A 1 409 ? -67.454 -5.817 108.668 1.00 47.75 409 LEU A N 1
ATOM 3277 C CA . LEU A 1 409 ? -67.283 -6.270 110.056 1.00 47.75 409 LEU A CA 1
ATOM 3278 C C . LEU A 1 409 ? -65.817 -6.488 110.446 1.00 47.75 409 LEU A C 1
ATOM 3280 O O . LEU A 1 409 ? -65.438 -6.165 111.567 1.00 47.75 409 LEU A O 1
ATOM 3284 N N . LEU A 1 410 ? -64.970 -6.983 109.538 1.00 49.41 410 LEU A N 1
ATOM 3285 C CA . LEU A 1 410 ? -63.523 -7.062 109.764 1.00 49.41 410 LEU A CA 1
ATOM 3286 C C . LEU A 1 410 ? -62.911 -5.661 109.865 1.00 49.41 410 LEU A C 1
ATOM 3288 O O . LEU A 1 410 ? -62.058 -5.426 110.719 1.00 49.41 410 LEU A O 1
ATOM 3292 N N . PHE A 1 411 ? -63.369 -4.718 109.035 1.00 46.00 411 PHE A N 1
ATOM 3293 C CA . PHE A 1 411 ? -62.945 -3.321 109.104 1.00 46.00 411 PHE A CA 1
ATOM 3294 C C . PHE A 1 411 ? -63.406 -2.643 110.406 1.00 46.00 411 PHE A C 1
ATOM 3296 O O . PHE A 1 411 ? -62.607 -1.960 111.051 1.00 46.00 411 PHE A O 1
ATOM 3303 N N . ASP A 1 412 ? -64.642 -2.891 110.851 1.00 43.28 412 ASP A N 1
ATOM 3304 C CA . ASP A 1 412 ? -65.153 -2.403 112.137 1.00 43.28 412 ASP A CA 1
ATOM 3305 C C . ASP A 1 412 ? -64.443 -3.055 113.325 1.00 43.28 412 ASP A C 1
ATOM 3307 O O . ASP A 1 412 ? -64.047 -2.342 114.239 1.00 43.28 412 ASP A O 1
ATOM 3311 N N . ALA A 1 413 ? -64.172 -4.362 113.305 1.00 44.47 413 ALA A N 1
ATOM 3312 C CA . ALA A 1 413 ? -63.421 -5.044 114.361 1.00 44.47 413 ALA A CA 1
ATOM 3313 C C . ALA A 1 413 ? -61.971 -4.537 114.458 1.00 44.47 413 ALA A C 1
ATOM 3315 O O . ALA A 1 413 ? -61.465 -4.303 115.559 1.00 44.47 413 ALA A O 1
ATOM 3316 N N . VAL A 1 414 ? -61.307 -4.287 113.322 1.00 42.34 414 VAL A N 1
ATOM 3317 C CA . VAL A 1 414 ? -59.969 -3.674 113.287 1.00 42.34 414 VAL A CA 1
ATOM 3318 C C . VAL A 1 414 ? -60.005 -2.244 113.833 1.00 42.34 414 VAL A C 1
ATOM 3320 O O . VAL A 1 414 ? -59.136 -1.881 114.629 1.00 42.34 414 VAL A O 1
ATOM 3323 N N . ASN A 1 415 ? -61.015 -1.441 113.485 1.00 42.97 415 ASN A N 1
ATOM 3324 C CA . ASN A 1 415 ? -61.182 -0.096 114.045 1.00 42.97 415 ASN A CA 1
ATOM 3325 C C . ASN A 1 415 ? -61.534 -0.120 115.539 1.00 42.97 415 ASN A C 1
ATOM 3327 O O . ASN A 1 415 ? -61.023 0.702 116.298 1.00 42.97 415 ASN A O 1
ATOM 3331 N N . HIS A 1 416 ? -62.332 -1.084 115.991 1.00 41.75 416 HIS A N 1
ATOM 3332 C CA . HIS A 1 416 ? -62.715 -1.229 117.391 1.00 41.75 416 HIS A CA 1
ATOM 3333 C C . HIS A 1 416 ? -61.524 -1.652 118.263 1.00 41.75 416 HIS A C 1
ATOM 3335 O O . HIS A 1 416 ? -61.361 -1.142 119.370 1.00 41.75 416 HIS A O 1
ATOM 3341 N N . VAL A 1 417 ? -60.638 -2.517 117.753 1.00 42.22 417 VAL A N 1
ATOM 3342 C CA . VAL A 1 417 ? -59.377 -2.893 118.421 1.00 42.22 417 VAL A CA 1
ATOM 3343 C C . VAL A 1 417 ? -58.348 -1.758 118.371 1.00 42.22 417 VAL A C 1
ATOM 3345 O O . VAL A 1 417 ? -57.595 -1.576 119.327 1.00 42.22 417 VAL A O 1
ATOM 3348 N N . ARG A 1 418 ? -58.318 -0.964 117.293 1.00 40.50 418 ARG A N 1
ATOM 3349 C CA . ARG A 1 418 ? -57.439 0.211 117.178 1.00 40.50 418 ARG A CA 1
ATOM 3350 C C . ARG A 1 418 ? -57.865 1.351 118.111 1.00 40.50 418 ARG A C 1
ATOM 3352 O O . ARG A 1 418 ? -56.995 2.030 118.646 1.00 40.50 418 ARG A O 1
ATOM 3359 N N . ASN A 1 419 ? -59.166 1.517 118.345 1.00 40.34 419 ASN A N 1
ATOM 3360 C CA . ASN A 1 419 ? -59.713 2.531 119.251 1.00 40.34 419 ASN A CA 1
ATOM 3361 C C . ASN A 1 419 ? -59.729 2.094 120.728 1.00 40.34 419 ASN A C 1
ATOM 3363 O O . ASN A 1 419 ? -59.674 2.956 121.595 1.00 40.34 419 ASN A O 1
ATOM 3367 N N . ASN A 1 420 ? -59.721 0.789 121.031 1.00 38.53 420 ASN A N 1
ATOM 3368 C CA . ASN A 1 420 ? -59.655 0.260 122.407 1.00 38.53 420 ASN A CA 1
ATOM 3369 C C . ASN A 1 420 ? -58.223 -0.022 122.910 1.00 38.53 420 ASN A C 1
ATOM 3371 O O . ASN A 1 420 ? -58.041 -0.739 123.894 1.00 38.53 420 ASN A O 1
ATOM 3375 N N . LYS A 1 421 ? -57.193 0.505 122.235 1.00 37.00 421 LYS A N 1
ATOM 3376 C CA . LYS A 1 421 ? -55.782 0.395 122.652 1.00 37.00 421 LYS A CA 1
ATOM 3377 C C . LYS A 1 421 ? -55.170 1.722 123.132 1.00 37.00 421 LYS A C 1
ATOM 3379 O O . LYS A 1 421 ? -53.968 1.928 122.964 1.00 37.00 421 LYS A O 1
ATOM 3384 N N . TYR A 1 422 ? -55.983 2.568 123.770 1.00 38.09 422 TYR A N 1
ATOM 3385 C CA . TYR A 1 422 ? -55.544 3.633 124.680 1.00 38.09 422 TYR A CA 1
ATOM 3386 C C . TYR A 1 422 ? -56.317 3.579 125.991 1.00 38.09 422 TYR A C 1
ATOM 3388 O O . TYR A 1 422 ? -57.559 3.449 125.920 1.00 38.09 422 TYR A O 1
#

pLDDT: mean 74.16, std 20.23, range [28.08, 96.94]

Radius of gyration: 89.26 Å; Cα contacts (8 Å, |Δi|>4): 22; chains: 1; bounding box: 170×64×252 Å

Secondary structure (DSSP, 8-state):
------------HHHHHHHHHHHHHHHHHHHHHHHHHHHHHHHHHHHHHHHHHHHHHHHHHHHHHHHHHHHHHHHHHHHHHHHHHHHHHHHHHHHHHHHHHHHHHHHHHHHHHHHHHHHHHHHHHHHHHHHSS------------SSHHHHHHHHHHHHHHHHHHHHHHHHHHHHHHHHHHHHHHHHHHHHHHHHHHHHHHHHHHHHHHHHHHHHHHHHHHHHHHHHHHHHHHHHHHHHHHHHHHHHHHHHHHHHHHHHHHHHHHHHHHHHHHHHHHHHHHHHHHHHHHHHHHHHHHHHHHHHHHHHHHHHHHHHHHHHHHHHHHHHHHHHHHHHHHHHH-PPPS-------HHHHHHHHHHHHHHT--HHHHHHHHHHHHS---HHHHHHHHHHHHHSTTS-HHHHHHHHHHHHHHHHT--

Mean predicted aligned error: 23.13 Å

Foldseek 3Di:
DDDDDDDPPDDPPPVVVVVVVVVVVVVVVVVVVVVVVVVVVVVVVVVVVVVVVVVVVVVVVVVVVVVVVVVVVVVVVVVVVVVVVVVVVVVVVVVVVVVVVVVVVVVVVVVVVVVVVVVVVVVVVVVVVVVPPDDDDDDDDDDDDDVCPVVVVVVVVVVVVVVVVVVVVVVVVVVVVVVVVVVVVVVVVVVVVVVVVVVVVVVVVVVVVVVVVVVVVVVVVVVVVVVVVVVVVVVVVVVVVVVVVVVVVVVVVVVVVVVVVVVVVVVVVVVVVVVVVVVVVVVVVVVVVVVVVVVVVVVVVVVVVVVVVVVVVVVVVVVVVVVVVVVVVLVVVVVCVVVVPDDPPDDDDDDDCVVVVVLVVVCVQLVHDSVVSVVVVVVVVPDPDPVVVVVVVVVSVPPPPNDPVSVVVSVVVVVVVVVPPD

Sequence (422 aa):
SSSDQDGTAGIDEPLVSTCCERWQHVLDRLEKRNKKLKLELKQANLLRLQDKAKYCQSLSRVTEELCGVQREISKNNINKRINLEIQNRFHIDKKNQENNSEILKDQLDSKLVEAEDLIIKLKEQAQEISKRTLQNKTDHSPRINLLKGRLDAAAEVMAKQQRQIKQAELESQESKLAMENLKKRLNRVESLNSKRGTLVESSRKSKSDLELKLTLESEKNKNLSNDITKLKSIISAMNLQVSNLKKQIENLTNDKIESNTKLLDVKRVMEQKLNDLSEALRKKIVANGASEKFLQDKLSCLREQYISQIKELSLKMTSSDARSQELFYGIELFLKMLLASKPPESLSSLDTPQAEEAVQEACDILNLSPTEMQNIVNSARTSDEKVNWLQECYKLIHLEKFSEKLGYLLFDAVNHVRNNKY

Solvent-accessible surface area (backbone atoms only — not comparable to full-atom values): 23678 Å² total; per-residue (Å²): 135,89,80,90,78,88,77,80,79,73,75,64,65,72,61,54,51,57,50,53,53,52,51,49,54,50,49,53,51,51,51,53,49,51,56,49,50,54,50,52,52,50,50,52,51,52,51,53,51,52,52,50,52,53,49,52,54,51,52,53,52,55,50,54,51,50,56,49,53,54,49,51,53,52,51,52,52,51,52,52,52,52,52,52,52,51,52,51,50,55,51,51,54,50,51,52,51,51,52,52,52,50,54,53,47,54,54,49,53,54,51,49,54,56,49,52,54,51,52,52,55,52,52,53,52,53,54,56,56,70,69,73,76,81,86,86,85,85,90,86,89,90,89,90,88,82,80,50,79,69,54,48,57,56,51,50,51,50,51,49,51,51,50,50,49,53,49,51,51,50,54,50,50,53,49,49,53,51,50,53,51,51,51,56,49,48,56,49,51,54,52,51,51,52,54,47,51,56,50,51,51,52,51,50,49,51,50,52,54,50,52,54,51,49,52,54,53,51,51,51,50,52,51,52,52,52,49,51,52,51,51,52,53,51,50,54,52,50,52,50,51,51,53,52,50,52,53,51,52,52,52,53,52,51,52,51,53,53,51,51,51,53,49,51,50,51,50,52,53,51,53,49,54,51,49,54,52,52,50,52,50,52,52,48,52,53,52,49,52,53,52,50,50,51,51,52,53,53,50,51,52,51,51,54,50,51,54,50,52,49,53,51,51,53,51,52,49,54,52,51,52,51,53,49,53,53,50,52,50,52,51,52,52,52,52,48,55,68,64,66,67,68,76,78,94,82,70,82,88,74,96,56,71,66,62,55,48,54,48,49,52,52,19,65,59,56,71,40,53,69,68,57,51,49,50,53,58,50,56,64,75,74,52,98,54,83,66,58,59,55,53,52,50,53,51,50,74,69,39,98,65,56,41,76,62,49,59,53,50,52,51,48,51,53,50,51,56,64,65,68,72,116